Protein 6RG2 (pdb70)

Secondary structure (DSSP, 8-state):
---PPPBS-EEEE-TTS-EEEEEEETTS-EEEEEBSSSSTT--B---EE----BSS--EEEE-TTS-EEEEEEBTTSSEEEEEBSSTTS-B---EEEE--B-S--EEEE-TTS-EEEEEEBTTS-EEEEEEEETTEEEEPPPEE----BSS--EEEE-TTS-EEEEEEBTTS-EEEEEBSSTT-S-BPPPEEEE--BSS--EEEE-TTS-EEEEEEBTTS-EEEEEEEETTEEEEPPPEE-----SS--EEEE-TTS-EEEEEE-TTS-EEEEEB-SSTTSPB---EEEE--BSSB-EEEE-TTS-EEEEEEBTTS-EEEEE---PPPPEE----EE---S--/--B-B--EEEE-TTS-EEEEEEETTS-EEEEEBSSSSTT--B---EE----BSS--EEEE-TTS-EEEEEEBTTS-EEEEEBSSTTS-B---EE----B-S--EEEE-TTS-EEEEEEBTTS-EEEEEEEETTEEEEPPPEE----BSS--EEEE-TTS-EEEEEEBTTS-EEEEEBSSTT-S-B---EEEE--BSS--EEEE-TTS-EEEEEEBTTS-EEEEEEEETTEEEEPPPEE----BSB--EEEE-TTS-EEEEEEBTTS-EEEEEB-SSTTSPB---EEEE--BSSB-EEEE-TTS-EEEEEEBTTS-EEEEE--SSSPPPPEE----EE---S--

Organism: Photorhabdus laumondii subsp. laumondii (strain DSM 15139 / CIP 105565 / TT01) (NCBI:txid243265)

Solvent-accessible surface area: 22889 Å² total; per-residue (Å²): 45,5,54,10,30,6,0,10,33,16,64,8,25,10,11,56,0,5,0,0,0,2,5,97,59,61,6,0,74,22,2,61,1,58,35,19,38,18,52,18,75,46,55,29,39,93,38,13,99,26,115,7,48,0,43,1,21,9,40,50,3,53,11,6,34,0,4,0,0,0,51,3,104,85,40,6,0,71,4,5,59,6,90,49,11,45,49,45,54,20,133,44,85,49,22,29,35,72,3,27,0,12,6,8,10,40,22,3,10,23,1,26,0,1,0,0,0,37,3,92,82,57,7,0,75,3,6,2,3,71,45,15,28,47,37,106,42,32,84,47,75,42,16,97,25,80,3,43,0,7,9,16,14,33,40,3,25,22,3,33,0,4,0,0,0,31,2,97,82,62,6,0,73,5,4,69,0,73,45,38,30,27,77,119,14,23,57,55,61,49,22,27,37,81,4,31,0,23,3,28,17,19,14,15,19,31,7,46,3,12,0,0,0,33,2,78,95,53,5,0,54,12,4,63,4,63,73,41,49,23,46,100,43,20,135,52,35,48,16,99,29,83,3,39,0,8,0,4,23,16,67,9,35,40,7,43,4,4,0,0,0,36,3,95,90,64,4,0,55,11,4,63,16,40,132,20,15,79,12,96,53,20,132,52,35,62,17,92,33,74,4,35,0,0,0,5,13,14,53,7,19,13,10,77,0,2,0,0,0,37,4,97,84,60,6,0,76,4,5,49,38,24,123,145,80,41,24,87,51,81,34,11,153,33,50,4,53,27,18,7,28,14,139,94,62,13,4,52,10,36,7,0,12,33,16,63,7,27,11,10,57,0,4,0,0,0,2,4,96,57,59,4,0,74,21,1,62,1,59,35,18,37,17,52,17,75,43,54,30,40,92,36,11,99,24,112,4,47,0,44,1,23,8,40,48,3,51,9,6,32,0,4,0,0,0,36,3,93,84,68,7,0,70,6,5,61,5,91,50,12,46,45,46,54,21,133,41,102,46,24,28,40,72,4,30,0,10,5,8,10,39,22,3,10,23,0,24,0,0,0,0,0,35,6,98,83,55,8,0,74,5,6,2,4,70,46,15,28,47,36,105,47,26,74,49,71,42,16,101,23,88,2,38,0,5,11,16,15,34,42,2,26,23,2,35,0,4,0,0,0,2,2,101,87,42,6,0,73,6,3,70,0,73,45,34,28,27,79,119,17,22,58,51,61,48,22,28,36,84,4,18,0,27,4,28,19,17,12,16,22,28,9,46,3,11,0,0,0,22,2,84,94,57,4,0,52,11,4,63,4,63,71,38,48,22,45,100,40,19,136,57,35,50,16,99,28,81,4,37,0,9,0,3,19,16,68,10,35,41,9,44,5,5,0,0,0,36,4,97,96,55,5,0,56,13,4,63,14,43,134,21,16,80,13,96,55,22,132,54,37,64,16,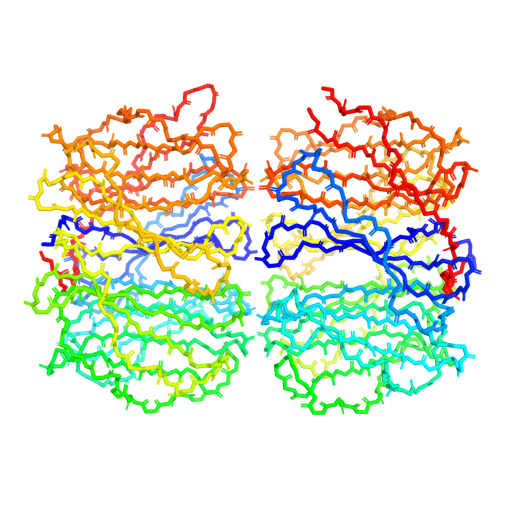94,30,70,3,39,0,0,0,4,14,15,51,6,18,14,11,84,0,2,0,0,0,34,2,97,84,58,7,0,75,6,5,51,39,65,140,45,24,89,50,81,30,15,147,31,50,4,54,28,15,6,24,17,150

InterPro domains:
  IPR058502 PLL-like beta propeller [PF26607] (1-367)

B-factor: mean 14.69, std 8.28, range [7.18, 81.51]

Structure (mmCIF, N/CA/C/O backbone):
data_6RG2
#
_entry.id   6RG2
#
_cell.length_a   51.646
_cell.length_b   56.708
_cell.length_c   108.477
_cell.angle_alpha   90.00
_cell.angle_beta   95.33
_cell.angle_gamma   90.00
#
_symmetry.space_group_name_H-M   'P 1 21 1'
#
loop_
_entity.id
_entity.type
_entity.pdbx_description
1 polymer 'lectin PLL2 from Photorhabdus laumondii'
2 non-polymer 3-O-methyl-alpha-D-glucopyranose
3 non-polymer 3-O-methyl-beta-D-glucopyranose
4 non-polymer 'ACETATE ION'
5 non-polymer 'SODIUM ION'
6 water water
#
loop_
_atom_site.group_PDB
_atom_site.id
_atom_site.type_symbol
_atom_site.label_atom_id
_atom_site.label_alt_id
_atom_site.label_comp_id
_atom_site.label_asym_id
_atom_site.label_entity_id
_atom_site.label_seq_id
_atom_site.pdbx_PDB_ins_code
_atom_site.Cartn_x
_atom_site.Cartn_y
_atom_site.Cartn_z
_atom_site.occupancy
_atom_site.B_iso_or_equiv
_atom_site.auth_seq_id
_atom_site.auth_comp_id
_atom_site.auth_asym_id
_atom_site.auth_atom_id
_atom_site.pdbx_PDB_model_num
ATOM 1 N N A ILE A 1 29 ? 0.355 -4.820 55.274 0.50 14.84 29 ILE B N 1
ATOM 2 C CA A ILE A 1 29 ? 0.373 -4.223 53.912 0.50 13.20 29 ILE B CA 1
ATOM 3 C C A ILE A 1 29 ? -0.451 -2.932 53.985 0.50 13.90 29 ILE B C 1
ATOM 4 O O A ILE A 1 29 ? -1.672 -2.995 54.214 0.50 11.66 29 ILE B O 1
ATOM 9 N N . ALA A 1 30 ? 0.228 -1.790 53.895 1.00 15.90 30 ALA B N 1
ATOM 10 C CA . ALA A 1 30 ? -0.354 -0.428 54.007 1.00 14.62 30 ALA B CA 1
ATOM 11 C C . ALA A 1 30 ? -1.511 -0.260 53.008 1.00 13.96 30 ALA B C 1
ATOM 12 O O . ALA A 1 30 ? -1.425 -0.904 51.941 1.00 15.11 30 ALA B O 1
ATOM 14 N N . LEU A 1 31 ? -2.502 0.610 53.287 1.00 13.02 31 LEU B N 1
ATOM 15 C CA A LEU A 1 31 ? -3.670 0.782 52.389 0.50 11.03 31 LEU B CA 1
ATOM 16 C CA B LEU A 1 31 ? -3.681 0.829 52.381 0.50 11.68 31 LEU B CA 1
ATOM 17 C C . LEU A 1 31 ? -3.209 0.888 50.931 1.00 9.52 31 LEU B C 1
ATOM 18 O O . LEU A 1 31 ? -2.277 1.668 50.631 1.00 9.50 31 LEU B O 1
ATOM 27 N N . SER A 1 32 ? -3.877 0.145 50.069 1.00 9.46 32 SER B N 1
ATOM 28 C CA A SER A 1 32 ? -3.472 0.011 48.647 0.70 9.66 32 SER B CA 1
ATOM 29 C CA B SER A 1 32 ? -3.550 -0.029 48.632 0.30 10.00 32 SER B CA 1
ATOM 30 C C . SER A 1 32 ? -3.936 1.200 47.798 1.00 8.78 32 SER B C 1
ATOM 31 O O . SER A 1 32 ? -4.925 1.885 48.121 1.00 9.21 32 SER B O 1
ATOM 36 N N . GLU A 1 33 ? -3.252 1.381 46.676 1.00 9.05 33 GLU B N 1
ATOM 37 C CA . GLU A 1 33 ? -3.791 2.202 45.573 1.00 8.96 33 GLU B CA 1
ATOM 38 C C . GLU A 1 33 ? -5.113 1.584 45.123 1.00 10.18 33 GLU B C 1
ATOM 39 O O . GLU A 1 33 ? -5.220 0.336 45.137 1.00 13.21 33 GLU B O 1
ATOM 45 N N . ILE A 1 34 ? -6.052 2.417 44.692 1.00 11.00 34 ILE B N 1
ATOM 46 C CA A ILE A 1 34 ? -7.414 1.888 44.352 0.50 12.15 34 ILE B CA 1
ATOM 47 C CA B ILE A 1 34 ? -7.469 2.047 44.392 0.50 11.39 34 ILE B CA 1
ATOM 48 C C . ILE A 1 34 ? -7.709 2.044 42.874 1.00 12.19 34 ILE B C 1
ATOM 49 O O . ILE A 1 34 ? -8.748 1.578 42.444 1.00 12.45 34 ILE B O 1
ATOM 58 N N . VAL A 1 35 ? -6.797 2.622 42.107 1.00 10.41 35 VAL B N 1
ATOM 59 C CA . VAL A 1 35 ? -6.920 2.628 40.621 1.00 9.70 35 VAL B CA 1
ATOM 60 C C . VAL A 1 35 ? -5.591 2.252 40.012 1.00 8.92 35 VAL B C 1
ATOM 61 O O . VAL A 1 35 ? -4.567 2.414 40.656 1.00 9.40 35 VAL B O 1
ATOM 65 N N A SER A 1 36 ? -5.681 1.785 38.770 0.50 7.34 36 SER B N 1
ATOM 66 N N B SER A 1 36 ? -5.628 1.737 38.795 0.50 8.41 36 SER B N 1
ATOM 67 C CA A SER A 1 36 ? -4.567 1.629 37.816 0.50 7.18 36 SER B CA 1
ATOM 68 C CA B SER A 1 36 ? -4.428 1.667 37.941 0.50 8.41 36 SER B CA 1
ATOM 69 C C A SER A 1 36 ? -4.683 2.794 36.840 0.50 8.03 36 SER B C 1
ATOM 70 C C B SER A 1 36 ? -4.630 2.705 36.845 0.50 8.95 36 SER B C 1
ATOM 71 O O A SER A 1 36 ? -5.792 3.119 36.422 0.50 8.71 36 SER B O 1
ATOM 72 O O B SER A 1 36 ? -5.741 2.817 36.327 0.50 10.00 36 SER B O 1
ATOM 77 N N . VAL A 1 37 ? -3.561 3.413 36.488 1.00 8.45 37 VAL B N 1
ATOM 78 C CA A VAL A 1 37 ? -3.573 4.651 35.662 0.50 8.69 37 VAL B CA 1
ATOM 79 C CA B VAL A 1 37 ? -3.691 4.566 35.564 0.50 8.61 37 VAL B CA 1
ATOM 80 C C . VAL A 1 37 ? -2.635 4.458 34.474 1.00 9.06 37 VAL B C 1
ATOM 81 O O . VAL A 1 37 ? -1.593 3.811 34.645 1.00 11.43 37 VAL B O 1
ATOM 88 N N A VAL A 1 38 ? -2.993 5.001 33.322 0.50 8.16 38 VAL B N 1
ATOM 89 N N B VAL A 1 38 ? -2.908 5.164 33.381 0.50 9.09 38 VAL B N 1
ATOM 90 C CA A VAL A 1 38 ? -2.124 4.921 32.125 0.50 7.78 38 VAL B CA 1
ATOM 91 C CA B VAL A 1 38 ? -1.962 5.341 32.253 0.50 9.17 38 VAL B CA 1
ATOM 92 C C A VAL A 1 38 ? -2.218 6.263 31.399 0.50 8.86 38 VAL B C 1
ATOM 93 C C B VAL A 1 38 ? -2.336 6.620 31.494 0.50 9.58 38 VAL B C 1
ATOM 94 O O A VAL A 1 38 ? -3.212 6.987 31.571 0.50 9.09 38 VAL B O 1
ATOM 95 O O B VAL A 1 38 ? -3.532 6.913 31.322 0.50 9.95 38 VAL B O 1
ATOM 102 N N A ASN A 1 39 ? -1.163 6.632 30.683 0.80 10.57 39 ASN B N 1
ATOM 103 N N B ASN A 1 39 ? -1.317 7.311 30.969 0.20 8.38 39 ASN B N 1
ATOM 104 C CA A ASN A 1 39 ? -1.205 7.670 29.635 0.80 10.82 39 ASN B CA 1
ATOM 105 C CA B ASN A 1 39 ? -1.453 8.368 29.931 0.20 8.39 39 ASN B CA 1
ATOM 106 C C A ASN A 1 39 ? -1.577 6.967 28.342 0.80 10.88 39 ASN B C 1
ATOM 107 C C B ASN A 1 39 ? -1.459 7.690 28.547 0.20 8.87 39 ASN B C 1
ATOM 108 O O A ASN A 1 39 ? -0.788 6.139 27.889 0.80 13.27 39 ASN B O 1
ATOM 109 O O B ASN A 1 39 ? -0.403 7.137 28.189 0.20 8.14 39 ASN B O 1
ATOM 118 N N A THR A 1 40 ? -2.747 7.264 27.774 0.50 9.92 40 THR B N 1
ATOM 119 N N B THR A 1 40 ? -2.583 7.700 27.802 0.50 9.56 40 THR B N 1
ATOM 120 C CA A THR A 1 40 ? -3.124 6.780 26.423 0.50 9.86 40 THR B CA 1
ATOM 121 C CA B THR A 1 40 ? -2.810 6.841 26.596 0.50 9.75 40 THR B CA 1
ATOM 122 C C A THR A 1 40 ? -2.115 7.298 25.396 0.50 10.43 40 THR B C 1
ATOM 123 C C B THR A 1 40 ? -2.097 7.401 25.358 0.50 10.37 40 THR B C 1
ATOM 124 O O A THR A 1 40 ? -1.319 8.213 25.669 0.50 10.82 40 THR B O 1
ATOM 125 O O B THR A 1 40 ? -1.491 8.490 25.446 0.50 10.08 40 THR B O 1
ATOM 132 N N . SER A 1 41 ? -2.185 6.689 24.231 1.00 10.97 41 SER B N 1
ATOM 133 C CA . SER A 1 41 ? -1.396 7.054 23.031 1.00 11.21 41 SER B CA 1
ATOM 134 C C . SER A 1 41 ? -1.807 8.429 22.491 1.00 10.96 41 SER B C 1
ATOM 135 O O . SER A 1 41 ? -1.040 8.985 21.663 1.00 13.32 41 SER B O 1
ATOM 138 N N . ASP A 1 42 ? -2.973 8.962 22.869 1.00 10.54 42 ASP B N 1
ATOM 139 C CA . ASP A 1 42 ? -3.379 10.327 22.448 1.00 10.49 42 ASP B CA 1
ATOM 140 C C . ASP A 1 42 ? -3.270 11.322 23.610 1.00 10.78 42 ASP B C 1
ATOM 141 O O . ASP A 1 42 ? -3.830 12.421 23.501 1.00 11.15 42 ASP B O 1
ATOM 146 N N . GLY A 1 43 ? -2.464 11.021 24.627 1.00 10.11 43 GLY B N 1
ATOM 147 C CA . GLY A 1 43 ? -2.096 12.021 25.645 1.00 10.10 43 GLY B CA 1
ATOM 148 C C . GLY A 1 43 ? -3.173 12.241 26.694 1.00 10.72 43 GLY B C 1
ATOM 149 O O . GLY A 1 43 ? -3.139 13.280 27.348 1.00 13.49 43 GLY B O 1
ATOM 150 N N . ARG A 1 44 ? -4.112 11.318 26.840 1.00 9.79 44 ARG B N 1
ATOM 151 C CA . ARG A 1 44 ? -5.197 11.452 27.848 1.00 9.65 44 ARG B CA 1
ATOM 152 C C . ARG A 1 44 ? -4.942 10.445 28.965 1.00 10.06 44 ARG B C 1
ATOM 153 O O . ARG A 1 44 ? -4.655 9.296 28.696 1.00 13.06 44 ARG B O 1
ATOM 161 N N . ILE A 1 45 ? -5.102 10.877 30.216 1.00 9.35 45 ILE B N 1
ATOM 162 C CA A ILE A 1 45 ? -5.002 9.936 31.359 0.70 8.94 45 ILE B CA 1
ATOM 163 C CA B ILE A 1 45 ? -5.012 9.955 31.384 0.30 9.41 45 ILE B CA 1
ATOM 164 C C . ILE A 1 45 ? -6.291 9.109 31.402 1.00 9.50 45 ILE B C 1
ATOM 165 O O . ILE A 1 45 ? -7.395 9.688 31.270 1.00 8.96 45 ILE B O 1
ATOM 174 N N . GLU A 1 46 ? -6.142 7.813 31.600 1.00 9.57 46 GLU B N 1
ATOM 175 C CA . GLU A 1 46 ? -7.286 6.889 31.794 1.00 8.86 46 GLU B CA 1
ATOM 176 C C . GLU A 1 46 ? -7.037 6.128 33.088 1.00 8.55 46 GLU B C 1
ATOM 177 O O . GLU A 1 46 ? -5.923 5.668 33.364 1.00 9.25 46 GLU B O 1
ATOM 183 N N . VAL A 1 47 ? -8.097 6.023 33.896 1.00 8.63 47 VAL B N 1
ATOM 184 C CA A VAL A 1 47 ? -8.010 5.358 35.226 0.70 8.86 47 VAL B CA 1
ATOM 185 C CA B VAL A 1 47 ? -8.104 5.442 35.266 0.30 8.73 47 VAL B CA 1
ATOM 186 C C . VAL A 1 47 ? -9.005 4.201 35.270 1.00 8.99 47 VAL B C 1
ATOM 187 O O . VAL A 1 47 ? -10.094 4.288 34.666 1.00 8.93 47 VAL B O 1
ATOM 194 N N . PHE A 1 48 ? -8.591 3.132 35.940 1.00 9.11 48 PHE B N 1
ATOM 195 C CA . PHE A 1 48 ? -9.351 1.868 36.041 1.00 8.64 48 PHE B CA 1
ATOM 196 C C . PHE A 1 48 ? -9.493 1.520 37.516 1.00 9.37 48 PHE B C 1
ATOM 197 O O . PHE A 1 48 ? -8.509 1.474 38.238 1.00 10.00 48 PHE B O 1
ATOM 205 N N . GLY A 1 49 ? -10.732 1.269 37.947 1.00 9.13 49 GLY B N 1
ATOM 206 C CA . GLY A 1 49 ? -11.032 0.900 39.333 1.00 9.35 49 GLY B CA 1
ATOM 207 C C . GLY A 1 49 ? -12.125 -0.131 39.382 1.00 9.41 49 GLY B C 1
ATOM 208 O O . GLY A 1 49 ? -12.702 -0.497 38.349 1.00 9.94 49 GLY B O 1
ATOM 209 N N . VAL A 1 50 ? -12.459 -0.545 40.604 1.00 9.36 50 VAL B N 1
ATOM 210 C CA . VAL A 1 50 ? -13.538 -1.540 40.841 1.00 9.17 50 VAL B CA 1
ATOM 211 C C . VAL A 1 50 ? -14.720 -0.833 41.485 1.00 8.56 50 VAL B C 1
ATOM 212 O O . VAL A 1 50 ? -14.556 -0.133 42.503 1.00 8.80 50 VAL 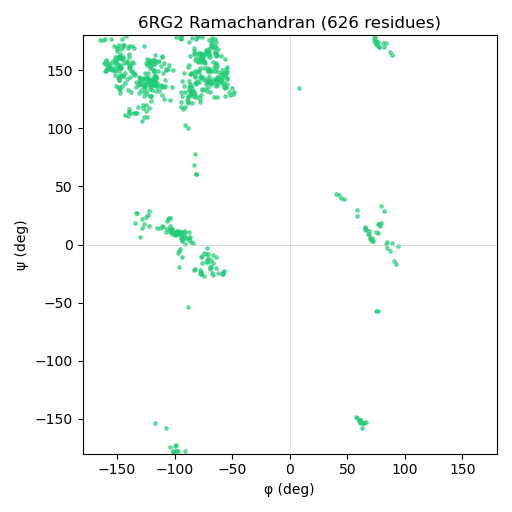B O 1
ATOM 216 N N . GLY A 1 51 ? -15.871 -0.971 40.852 1.00 9.10 51 GLY B N 1
ATOM 217 C CA . GLY A 1 51 ? -17.115 -0.407 41.389 1.00 10.54 51 GLY B CA 1
ATOM 218 C C . GLY A 1 51 ? -17.718 -1.279 42.476 1.00 11.03 51 GLY B C 1
ATOM 219 O O . GLY A 1 51 ? -17.234 -2.367 42.786 1.00 10.74 51 GLY B O 1
ATOM 220 N N . THR A 1 52 ? -18.839 -0.838 43.044 1.00 11.01 52 THR B N 1
ATOM 221 C CA . THR A 1 52 ? -19.486 -1.554 44.168 1.00 11.01 52 THR B CA 1
ATOM 222 C C . THR A 1 52 ? -20.125 -2.841 43.647 1.00 10.41 52 THR B C 1
ATOM 223 O O . THR A 1 52 ? -20.490 -3.679 44.460 1.00 10.37 52 THR B O 1
ATOM 227 N N . ASP A 1 53 ? -20.256 -2.997 42.333 1.00 10.92 53 ASP B N 1
ATOM 228 C CA . ASP A 1 53 ? -20.752 -4.231 41.679 1.00 11.11 53 ASP B CA 1
ATOM 229 C C . ASP A 1 53 ? -19.613 -5.197 41.329 1.00 10.01 53 ASP B C 1
ATOM 230 O O . ASP A 1 53 ? -19.901 -6.227 40.708 1.00 10.52 53 ASP B O 1
ATOM 235 N N . ASN A 1 54 ? -18.393 -4.901 41.771 1.00 10.21 54 ASN B N 1
ATOM 236 C CA A ASN A 1 54 ? -17.198 -5.746 41.489 0.70 10.62 54 ASN B CA 1
ATOM 237 C CA B ASN A 1 54 ? -17.142 -5.669 41.500 0.30 10.81 54 ASN B CA 1
ATOM 238 C C . ASN A 1 54 ? -16.843 -5.738 39.994 1.00 10.41 54 ASN B C 1
ATOM 239 O O . ASN A 1 54 ? -15.951 -6.511 39.603 1.00 10.87 54 ASN B O 1
ATOM 248 N N . ALA A 1 55 ? -17.481 -4.896 39.184 1.00 10.62 55 ALA B N 1
ATOM 249 C CA . ALA A 1 55 ? -17.081 -4.721 37.778 1.00 9.53 55 ALA B CA 1
ATOM 250 C C . ALA A 1 55 ? -15.909 -3.743 37.739 1.00 9.25 55 ALA B C 1
ATOM 251 O O . ALA A 1 55 ? -15.655 -2.946 38.667 1.00 9.75 55 ALA B O 1
ATOM 253 N N . VAL A 1 56 ? -15.152 -3.806 36.643 1.00 9.09 56 VAL B N 1
ATOM 254 C CA . VAL A 1 56 ? -14.102 -2.798 36.363 1.00 9.44 56 VAL B CA 1
ATOM 255 C C . VAL A 1 56 ? -14.758 -1.623 35.658 1.00 9.56 56 VAL B C 1
ATOM 256 O O . VAL A 1 56 ? -15.464 -1.834 34.669 1.00 10.21 56 VAL B O 1
ATOM 260 N N . TRP A 1 57 ? -14.487 -0.418 36.134 1.00 9.94 57 TRP B N 1
ATOM 261 C CA . TRP A 1 57 ? -14.978 0.825 35.503 1.00 9.90 57 TRP B CA 1
ATOM 262 C C . TRP A 1 57 ? -13.777 1.675 35.113 1.00 9.14 57 TRP B C 1
ATOM 263 O O . TRP A 1 57 ? -12.747 1.609 35.788 1.00 9.14 57 TRP B O 1
ATOM 274 N N . HIS A 1 58 ? -13.945 2.5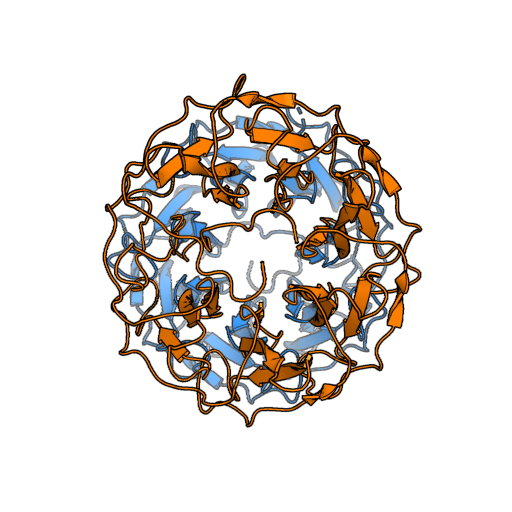07 34.107 1.00 8.72 58 HIS B N 1
ATOM 275 C CA A HIS A 1 58 ? -12.840 3.412 33.716 0.50 9.35 58 HIS B CA 1
ATOM 276 C CA B HIS A 1 58 ? -12.849 3.393 33.632 0.50 9.43 58 HIS B CA 1
ATOM 277 C C . HIS A 1 58 ? -13.359 4.815 33.417 1.00 9.17 58 HIS B C 1
ATOM 278 O O . HIS A 1 58 ? -14.549 4.996 33.133 1.00 9.51 58 HIS B O 1
ATOM 291 N N . ASN A 1 59 ? -12.451 5.765 33.537 1.00 8.72 59 ASN B N 1
ATOM 292 C CA . ASN A 1 59 ? -12.744 7.197 33.339 1.00 8.88 59 ASN B CA 1
ATOM 293 C C . ASN A 1 59 ? -11.535 7.775 32.613 1.00 8.76 59 ASN B C 1
ATOM 294 O O . ASN A 1 59 ? -10.421 7.379 32.955 1.00 9.59 59 ASN B O 1
ATOM 299 N N . ARG A 1 60 ? -11.778 8.691 31.692 1.00 9.41 60 ARG B N 1
ATOM 300 C CA . ARG A 1 60 ? -10.672 9.215 30.870 1.00 10.02 60 ARG B CA 1
ATOM 301 C C . ARG A 1 60 ? -10.797 10.726 30.756 1.00 8.74 60 ARG B C 1
ATOM 302 O O . ARG A 1 60 ? -11.911 11.237 30.642 1.00 9.00 60 ARG B O 1
ATOM 310 N N . GLN A 1 61 ? -9.681 11.430 30.673 1.00 8.87 61 GLN B N 1
ATOM 311 C CA . GLN A 1 61 ? -9.735 12.867 30.355 1.00 8.85 61 GLN B CA 1
ATOM 312 C C . GLN A 1 61 ? -10.362 13.064 28.974 1.00 8.60 61 GLN B C 1
ATOM 313 O O . GLN A 1 61 ? -10.048 12.314 28.038 1.00 8.96 61 GLN B O 1
ATOM 319 N N . THR A 1 62 ? -11.171 14.097 28.824 1.00 8.29 62 THR B N 1
ATOM 320 C CA . THR A 1 62 ? -11.726 14.466 27.494 1.00 8.62 62 THR B CA 1
ATOM 321 C C . THR A 1 62 ? -10.685 15.178 26.631 1.00 9.24 62 THR B C 1
ATOM 322 O O . THR A 1 62 ? -10.796 15.090 25.400 1.00 10.19 62 THR B O 1
ATOM 326 N N . ALA A 1 63 ? -9.714 15.821 27.259 1.00 9.53 63 ALA B N 1
ATOM 327 C CA . ALA A 1 63 ? -8.656 16.574 26.559 1.00 9.83 63 ALA B CA 1
ATOM 328 C C . ALA A 1 63 ? -7.323 16.287 27.223 1.00 9.40 63 ALA B C 1
ATOM 329 O O . ALA A 1 63 ? -7.233 16.042 28.423 1.00 9.34 63 ALA B O 1
ATOM 331 N N . PRO A 1 64 ? -6.238 16.329 26.418 1.00 10.74 64 PRO B N 1
ATOM 332 C CA . PRO A 1 64 ? -4.895 15.993 26.898 1.00 10.84 64 PRO B CA 1
ATOM 333 C C . PRO A 1 64 ? -4.231 17.167 27.624 1.00 10.75 64 PRO B C 1
ATOM 334 O O . PRO A 1 64 ? -3.148 17.608 27.214 1.00 11.24 64 PRO B O 1
ATOM 338 N N . HIS A 1 65 ? -4.857 17.627 28.712 1.00 10.72 65 HIS B N 1
ATOM 339 C CA . HIS A 1 65 ? -4.341 18.791 29.458 1.00 10.19 65 HIS B CA 1
ATOM 340 C C . HIS A 1 65 ? -4.668 18.658 30.936 1.00 9.93 65 HIS B C 1
ATOM 341 O O . HIS A 1 65 ? -5.704 18.048 31.296 1.00 10.33 65 HIS B O 1
ATOM 348 N N . SER A 1 66 ? -3.849 19.289 31.757 1.00 9.82 66 SER B N 1
ATOM 349 C CA . SER A 1 66 ? -4.142 19.437 33.199 1.00 9.70 66 SER B CA 1
ATOM 350 C C . SER A 1 66 ? -5.511 20.104 33.376 1.00 9.57 66 SER B C 1
ATOM 351 O O . SER A 1 66 ? -5.786 21.103 32.696 1.00 10.02 66 SER B O 1
ATOM 354 N N . GLY A 1 67 ? -6.320 19.579 34.286 1.00 9.99 67 GLY B N 1
ATOM 355 C CA . GLY A 1 67 ? -7.613 20.180 34.628 1.00 10.46 67 GLY B CA 1
ATOM 356 C C . GLY A 1 67 ? -8.681 19.906 33.596 1.00 10.01 67 GLY B C 1
ATOM 357 O O . GLY A 1 67 ? -9.771 20.452 33.753 1.00 11.41 67 GLY B O 1
ATOM 358 N N . SER A 1 68 ? -8.440 19.020 32.637 1.00 9.47 68 SER B N 1
ATOM 359 C CA . SER A 1 68 ? -9.488 18.588 31.690 1.00 9.02 68 SER B CA 1
ATOM 360 C C . SER A 1 68 ? -10.705 18.059 32.441 1.00 8.70 68 SER B C 1
ATOM 361 O O . SER A 1 68 ? -10.553 17.430 33.485 1.00 8.95 68 SER B O 1
ATOM 364 N N . SER A 1 69 ? -11.869 18.193 31.826 1.00 8.59 69 SER B N 1
ATOM 365 C CA . SER A 1 69 ? -13.049 17.411 32.222 1.00 9.39 69 SER B CA 1
ATOM 366 C C . SER A 1 69 ? -12.806 15.937 31.892 1.00 9.16 69 SER B C 1
ATOM 367 O O . SER A 1 69 ? -11.828 15.596 31.197 1.00 9.32 69 SER B O 1
ATOM 370 N N . TRP A 1 70 ? -13.705 15.098 32.387 1.00 9.29 70 TRP B N 1
ATOM 371 C CA . TRP A 1 70 ? -13.605 13.631 32.293 1.00 9.23 70 TRP B CA 1
ATOM 372 C C . TRP A 1 70 ? -14.821 13.069 31.566 1.00 8.63 70 TRP B C 1
ATOM 373 O O . TRP A 1 70 ? -15.909 13.674 31.613 1.00 9.46 70 TRP B O 1
ATOM 384 N N . THR A 1 71 ? -14.689 11.879 31.012 1.00 8.59 71 THR B N 1
ATOM 385 C CA . THR A 1 71 ? -15.796 11.202 30.310 1.00 8.84 71 THR B CA 1
ATOM 386 C C . THR A 1 71 ? -16.905 10.832 31.282 1.00 9.53 71 THR B C 1
ATOM 387 O O . THR A 1 71 ? -18.038 10.657 30.829 1.00 10.35 71 THR B O 1
ATOM 391 N N . GLY A 1 72 ? -16.550 10.654 32.544 1.00 9.68 72 GLY B N 1
ATOM 392 C CA . GLY A 1 72 ? -17.390 9.935 33.498 1.00 10.06 72 GLY B CA 1
ATOM 393 C C . GLY A 1 72 ? -17.075 8.456 33.476 1.00 9.65 72 GLY B C 1
ATOM 394 O O . GLY A 1 72 ? -16.399 7.963 32.555 1.00 10.54 72 GLY B O 1
ATOM 395 N N . TRP A 1 73 ? -17.516 7.772 34.517 1.00 10.21 73 TRP B N 1
ATOM 396 C CA . TRP A 1 73 ? -17.200 6.348 34.708 1.00 10.22 73 TRP B CA 1
ATOM 397 C C . TRP A 1 73 ? -18.059 5.515 33.780 1.00 10.16 73 TRP B C 1
ATOM 398 O O . TRP A 1 73 ? -19.297 5.671 33.757 1.00 11.29 73 TRP B O 1
ATOM 409 N N . ILE A 1 74 ? -17.408 4.586 33.110 1.00 9.95 74 ILE B N 1
ATOM 410 C CA . ILE A 1 74 ? -18.036 3.667 32.133 1.00 9.93 74 ILE B CA 1
ATOM 411 C C . ILE A 1 74 ? -17.613 2.245 32.503 1.00 9.59 74 ILE B C 1
ATOM 412 O O . ILE A 1 74 ? -16.427 2.000 32.766 1.00 9.80 74 ILE B O 1
ATOM 417 N N . SER A 1 75 ? -18.561 1.318 32.551 1.00 9.86 75 SER B N 1
ATOM 418 C CA . SER A 1 75 ? -18.278 -0.063 32.999 1.00 10.45 75 SER B CA 1
ATOM 419 C C . SER A 1 75 ? -17.672 -0.903 31.875 1.00 11.04 75 SER B C 1
ATOM 420 O O . SER A 1 75 ? -18.185 -0.861 30.736 1.00 12.59 75 SER B O 1
ATOM 423 N N . LEU A 1 76 ? -16.668 -1.694 32.226 1.00 10.34 76 LEU B N 1
ATOM 424 C CA . LEU A 1 76 ? -16.145 -2.803 31.390 1.00 11.43 76 LEU B CA 1
ATOM 425 C C . LEU A 1 76 ? -16.690 -4.146 31.864 1.00 11.16 76 LEU B C 1
ATOM 426 O O . LEU A 1 76 ? -16.215 -5.177 31.385 1.00 12.73 76 LEU B O 1
ATOM 431 N N . ASN A 1 77 ? -17.658 -4.132 32.771 1.00 10.85 77 ASN B N 1
ATOM 432 C CA . ASN A 1 77 ? -18.273 -5.369 33.309 1.00 11.60 77 ASN B CA 1
ATOM 433 C C . ASN A 1 77 ? -17.190 -6.237 33.943 1.00 10.50 77 ASN B C 1
ATOM 434 O O . ASN A 1 77 ? -16.213 -5.694 34.499 1.00 11.02 77 ASN B O 1
ATOM 439 N N . GLY A 1 78 ? -17.388 -7.547 33.896 1.00 12.29 78 GLY B N 1
ATOM 440 C CA . GLY A 1 78 ? -16.562 -8.491 34.651 1.00 11.76 78 GLY B CA 1
ATOM 441 C C . GLY A 1 78 ? -16.917 -8.496 36.119 1.00 10.92 78 GLY B C 1
ATOM 442 O O . GLY A 1 78 ? -17.763 -7.695 36.594 1.00 11.59 78 GLY B O 1
ATOM 443 N N . LYS A 1 79 ? -16.329 -9.448 36.813 1.00 11.30 79 LYS B N 1
ATOM 444 C CA . LYS A 1 79 ? -16.449 -9.571 38.275 1.00 11.48 79 LYS B CA 1
ATOM 445 C C . LYS A 1 79 ? -15.054 -9.903 38.772 1.00 10.54 79 LYS B C 1
ATOM 446 O O . LYS A 1 79 ? -14.539 -10.983 38.420 1.00 12.11 79 LYS B O 1
ATOM 452 N N . VAL A 1 80 ? -14.443 -8.993 39.517 1.00 10.36 80 VAL B N 1
ATOM 453 C CA . VAL A 1 80 ? -12.997 -9.160 39.819 1.00 9.73 80 VAL B CA 1
ATOM 454 C C . VAL A 1 80 ? -12.778 -9.224 41.326 1.00 9.70 80 VAL B C 1
ATOM 455 O O . VAL A 1 80 ? -13.611 -8.751 42.111 1.00 11.34 80 VAL B O 1
ATOM 459 N N . THR A 1 81 ? -11.664 -9.826 41.705 1.00 10.14 81 THR B N 1
ATOM 460 C CA . THR A 1 81 ? -11.238 -10.027 43.108 1.00 10.28 81 THR B CA 1
ATOM 461 C C . THR A 1 81 ? -9.762 -9.636 43.230 1.00 10.49 81 THR B C 1
ATOM 462 O O . THR A 1 81 ? -9.038 -10.155 44.106 1.00 10.90 81 THR B O 1
ATOM 466 N N . SER A 1 82 ? -9.309 -8.734 42.367 1.00 9.49 82 SER B N 1
ATOM 467 C CA . SER A 1 82 ? -8.011 -8.043 42.546 1.00 9.01 82 SER B CA 1
ATOM 468 C C . SER A 1 82 ? -8.181 -6.594 42.126 1.00 9.18 82 SER B C 1
ATOM 469 O O . SER A 1 82 ? -9.169 -6.252 41.459 1.00 9.51 82 SER B O 1
ATOM 472 N N . LYS A 1 83 ? -7.181 -5.787 42.429 1.00 9.12 83 LYS B N 1
ATOM 473 C CA . LYS A 1 83 ? -7.008 -4.514 41.704 1.00 9.66 83 LYS B CA 1
ATOM 474 C C . LYS A 1 83 ? -6.900 -4.838 40.218 1.00 10.69 83 LYS B C 1
ATOM 475 O O . LYS A 1 83 ? -6.210 -5.794 39.839 1.00 9.58 83 LYS B O 1
ATOM 481 N N . PRO A 1 84 ? -7.587 -4.077 39.348 1.00 10.27 84 PRO B N 1
ATOM 482 C CA . PRO A 1 84 ? -7.403 -4.250 37.908 1.00 10.17 84 PRO B CA 1
ATOM 483 C C . PRO A 1 84 ? -6.138 -3.499 37.505 1.00 11.07 84 PRO B C 1
ATOM 484 O O . PRO A 1 84 ? -5.897 -2.406 37.980 1.00 14.48 84 PRO B O 1
ATOM 488 N N . VAL A 1 85 ? -5.347 -4.091 36.613 1.00 9.94 85 VAL B N 1
ATOM 489 C CA . VAL A 1 85 ? -4.038 -3.507 36.218 1.00 9.57 85 VAL B CA 1
ATOM 490 C C . VAL A 1 85 ? -4.017 -3.315 34.705 1.00 9.32 85 VAL B C 1
ATOM 491 O O . VAL A 1 85 ? -4.106 -4.305 33.993 1.00 9.88 85 VAL B O 1
ATOM 495 N N . VAL A 1 86 ? -4.065 -2.061 34.297 1.00 9.68 86 VAL B N 1
ATOM 496 C CA . VAL A 1 86 ? -3.978 -1.697 32.862 1.00 10.10 86 VAL B CA 1
ATOM 497 C C . VAL A 1 86 ? -2.507 -1.669 32.440 1.00 9.92 86 VAL B C 1
ATOM 498 O O . VAL A 1 86 ? -1.630 -1.284 33.233 1.00 10.55 86 VAL B O 1
ATOM 502 N N . TYR A 1 87 ? -2.267 -1.995 31.180 1.00 9.42 87 TYR B N 1
ATOM 503 C CA . TYR A 1 87 ? -0.944 -1.809 30.565 1.00 9.13 87 TYR B CA 1
ATOM 504 C C . TYR A 1 87 ? -1.185 -1.426 29.111 1.00 9.71 87 TYR B C 1
ATOM 505 O O . TYR A 1 87 ? 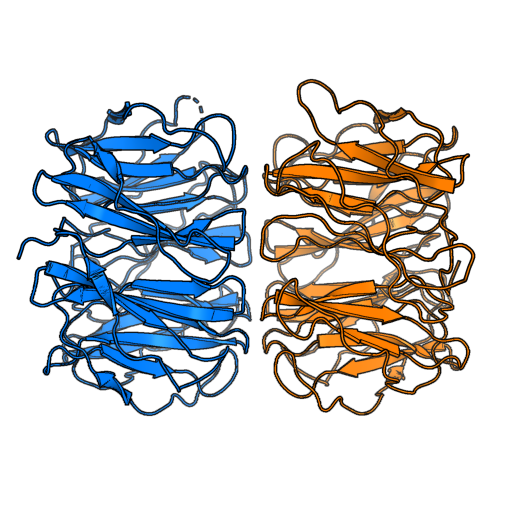-2.127 -1.925 28.502 1.00 11.62 87 TYR B O 1
ATOM 514 N N . ILE A 1 88 ? -0.336 -0.568 28.565 1.00 9.09 88 ILE B N 1
ATOM 515 C CA . ILE A 1 88 ? -0.419 -0.178 27.137 1.00 9.90 88 ILE B CA 1
ATOM 516 C C . ILE A 1 88 ? 0.482 -1.097 26.306 1.00 10.69 88 ILE B C 1
ATOM 517 O O . ILE A 1 88 ? 1.705 -1.168 26.546 1.00 9.98 88 ILE B O 1
ATOM 522 N N . ASN A 1 89 ? -0.133 -1.848 25.412 1.00 11.06 89 ASN B N 1
ATOM 523 C CA . ASN A 1 89 ? 0.635 -2.635 24.418 1.00 10.73 89 ASN B CA 1
ATOM 524 C C . ASN A 1 89 ? 1.504 -1.702 23.567 1.00 11.08 89 ASN B C 1
ATOM 525 O O . ASN A 1 89 ? 1.234 -0.497 23.473 1.00 11.72 89 ASN B O 1
ATOM 530 N N . THR A 1 90 ? 2.508 -2.254 22.885 1.00 9.91 90 THR B N 1
ATOM 531 C CA . THR A 1 90 ? 3.446 -1.406 22.103 1.00 10.50 90 THR B CA 1
ATOM 532 C C . THR A 1 90 ? 2.763 -0.822 20.863 1.00 9.86 90 THR B C 1
ATOM 533 O O . THR A 1 90 ? 3.387 0.044 20.236 1.00 10.92 90 THR B O 1
ATOM 537 N N . ASP A 1 91 ? 1.572 -1.292 20.490 1.00 9.65 91 ASP B N 1
ATOM 538 C CA . ASP A 1 91 ? 0.759 -0.715 19.391 1.00 10.38 91 ASP B CA 1
ATOM 539 C C . ASP A 1 91 ? -0.264 0.279 19.953 1.00 10.03 91 ASP B C 1
ATOM 540 O O . ASP A 1 91 ? -1.158 0.682 19.213 1.00 10.57 91 ASP B O 1
ATOM 545 N N . GLY A 1 92 ? -0.154 0.642 21.232 1.00 10.53 92 GLY B N 1
ATOM 546 C CA . GLY A 1 92 ? -1.056 1.632 21.851 1.00 10.33 92 GLY B CA 1
ATOM 547 C C . GLY A 1 92 ? -2.366 1.046 22.369 1.00 10.51 92 GLY B C 1
ATOM 548 O O . GLY A 1 92 ? -3.152 1.810 22.977 1.00 11.12 92 GLY B O 1
ATOM 549 N N . ARG A 1 93 ? -2.642 -0.242 22.185 1.00 10.88 93 ARG B N 1
ATOM 550 C CA . ARG A 1 93 ? -3.915 -0.818 22.693 1.00 10.05 93 ARG B CA 1
ATOM 551 C C . ARG A 1 93 ? -3.809 -1.049 24.196 1.00 9.86 93 ARG B C 1
ATOM 552 O O . ARG A 1 93 ? -2.945 -1.782 24.673 1.00 10.08 93 ARG B O 1
ATOM 560 N N . LEU A 1 94 ? -4.750 -0.487 24.940 1.00 9.97 94 LEU B N 1
ATOM 561 C CA . LEU A 1 94 ? -4.817 -0.765 26.397 1.00 9.55 94 LEU B CA 1
ATOM 562 C C . LEU A 1 94 ? -5.296 -2.196 26.628 1.00 8.84 94 LEU B C 1
ATOM 563 O O . LEU A 1 94 ? -6.118 -2.718 25.855 1.00 9.42 94 LEU B O 1
ATOM 568 N N . GLU A 1 95 ? -4.842 -2.774 27.728 1.00 8.51 95 GLU B N 1
ATOM 569 C CA . GLU A 1 95 ? -5.220 -4.148 28.113 1.00 8.91 95 GLU B CA 1
ATOM 570 C C . GLU A 1 95 ? -5.259 -4.214 29.638 1.00 9.43 95 GLU B C 1
ATOM 571 O O . GLU A 1 95 ? -4.347 -3.678 30.294 1.00 10.03 95 GLU B O 1
ATOM 577 N N . VAL A 1 96 ? -6.349 -4.754 30.186 1.00 9.14 96 VAL B N 1
ATOM 578 C CA . VAL A 1 96 ? -6.564 -4.801 31.650 1.00 10.01 96 VAL B CA 1
ATOM 579 C C . VAL A 1 96 ? -6.486 -6.255 32.099 1.00 9.54 96 VAL B C 1
ATOM 580 O O . VAL A 1 96 ? -7.088 -7.133 31.459 1.00 9.31 96 VAL B O 1
ATOM 584 N N . PHE A 1 97 ? -5.783 -6.471 33.195 1.00 8.52 97 PHE B N 1
ATOM 585 C CA . PHE A 1 97 ? -5.584 -7.792 33.812 1.00 8.30 97 PHE B CA 1
ATOM 586 C C . PHE A 1 97 ? -6.209 -7.754 35.201 1.00 8.05 97 PHE B C 1
ATOM 587 O O . PHE A 1 97 ? -5.994 -6.774 35.929 1.00 9.40 97 PHE B O 1
ATOM 595 N N . ALA A 1 98 ? -6.883 -8.827 35.582 1.00 8.80 98 ALA B N 1
ATOM 596 C CA . ALA A 1 98 ? -7.516 -8.897 36.913 1.00 9.29 98 ALA B CA 1
ATOM 597 C C . ALA A 1 98 ? -7.753 -10.347 37.282 1.00 9.46 98 ALA B C 1
ATOM 598 O O . ALA A 1 98 ? -8.075 -11.168 36.422 1.00 10.80 98 ALA B O 1
ATOM 600 N N . ARG A 1 99 ? -7.739 -10.605 38.574 1.00 9.46 99 ARG B N 1
ATOM 601 C CA A ARG A 1 99 ? -8.180 -11.892 39.146 0.70 9.29 99 ARG B CA 1
ATOM 602 C CA B ARG A 1 99 ? -8.183 -11.907 39.115 0.30 9.68 99 ARG B CA 1
ATOM 603 C C . ARG A 1 99 ? -9.710 -11.986 39.046 1.00 9.86 99 ARG B C 1
ATOM 604 O O . ARG A 1 99 ? -10.385 -11.013 39.436 1.00 10.14 99 ARG B O 1
ATOM 619 N N . GLY A 1 100 ? -10.230 -13.114 38.580 1.00 9.71 100 GLY B N 1
ATOM 620 C CA . GLY A 1 100 ? -11.683 -13.330 38.500 1.00 10.11 100 GLY B CA 1
ATOM 621 C C . GLY A 1 100 ? -12.211 -14.056 39.718 1.00 10.63 100 GLY B C 1
ATOM 622 O O . GLY A 1 100 ? -11.450 -14.469 40.616 1.00 11.84 100 GLY B O 1
ATOM 623 N N . THR A 1 101 ? -13.517 -14.232 39.751 1.00 12.35 101 THR B N 1
ATOM 624 C CA . THR A 1 101 ? -14.181 -14.904 40.892 1.00 13.96 101 THR B CA 1
ATOM 625 C C . THR A 1 101 ? -13.813 -16.400 40.942 1.00 13.85 101 THR B C 1
ATOM 626 O O . THR A 1 101 ? -14.007 -17.024 41.992 1.00 16.63 101 THR B O 1
ATOM 630 N N . ASP A 1 102 ? -13.331 -16.977 39.844 1.00 12.14 102 ASP B N 1
ATOM 631 C CA . ASP A 1 102 ? -12.843 -18.380 39.775 1.00 11.88 102 ASP B CA 1
ATOM 632 C C . ASP A 1 102 ? -11.339 -18.446 40.091 1.00 10.84 102 ASP B C 1
ATOM 633 O O . ASP A 1 102 ? -10.785 -19.526 39.985 1.00 12.29 102 ASP B O 1
ATOM 638 N N . ASN A 1 103 ? -10.743 -17.316 40.475 1.00 10.96 103 ASN B N 1
ATOM 639 C CA A ASN A 1 103 ? -9.316 -17.240 40.900 0.70 11.12 103 ASN B CA 1
ATOM 640 C CA B ASN A 1 103 ? -9.319 -17.144 40.879 0.30 11.34 103 ASN B CA 1
ATOM 641 C C . ASN A 1 103 ? -8.372 -17.283 39.686 1.00 10.23 103 ASN B C 1
ATOM 642 O O . ASN A 1 103 ? -7.158 -17.257 39.911 1.00 11.85 103 ASN B O 1
ATOM 651 N N . ALA A 1 104 ? -8.906 -17.352 38.477 1.00 9.29 104 ALA B N 1
ATOM 652 C CA . ALA A 1 104 ? -8.058 -17.310 37.272 1.00 9.68 104 ALA B CA 1
ATOM 653 C C . ALA A 1 104 ? -7.627 -15.868 37.004 1.00 9.14 104 ALA B C 1
ATOM 654 O O . ALA A 1 104 ? -8.269 -14.926 37.491 1.00 9.31 104 ALA B O 1
ATOM 656 N N . LEU A 1 105 ? -6.574 -15.716 36.207 1.00 8.86 105 LEU B N 1
ATOM 657 C CA . LEU A 1 105 ? -6.253 -14.409 35.607 1.00 9.10 105 LEU B CA 1
ATOM 658 C C . LEU A 1 105 ? -7.157 -14.210 34.399 1.00 9.23 105 LEU B C 1
ATOM 659 O O . LEU A 1 105 ? -7.179 -15.081 33.512 1.00 10.23 105 LEU B O 1
ATOM 664 N N . TRP A 1 106 ? -7.848 -13.085 34.360 1.00 8.90 106 TRP B N 1
ATOM 665 C CA . TRP A 1 106 ? -8.688 -12.674 33.218 1.00 9.08 106 TRP B CA 1
ATOM 666 C C . TRP A 1 106 ? -8.108 -11.411 32.609 1.00 9.66 106 TRP B C 1
ATOM 667 O O . TRP A 1 106 ? -7.381 -10.676 33.283 1.00 10.27 106 TRP B O 1
ATOM 678 N N . HIS A 1 107 ? -8.429 -11.168 31.352 1.00 9.12 107 HIS B N 1
ATOM 679 C CA . HIS A 1 107 ? -7.988 -9.933 30.684 1.00 8.96 107 HIS B CA 1
ATOM 680 C C . HIS A 1 107 ? -9.007 -9.509 29.646 1.00 8.51 107 HIS B C 1
ATOM 681 O O . HIS A 1 107 ? -9.834 -10.321 29.208 1.00 9.55 107 HIS B O 1
ATOM 688 N N . ILE A 1 108 ? -8.904 -8.243 29.277 1.00 8.74 108 ILE B N 1
ATOM 689 C CA . ILE A 1 108 ? -9.800 -7.580 28.302 1.00 9.20 108 ILE B CA 1
ATOM 690 C C . ILE A 1 108 ? -8.929 -6.542 27.605 1.00 9.17 108 ILE B C 1
ATOM 691 O O . ILE A 1 108 ? -8.068 -5.958 28.264 1.00 9.35 108 ILE B O 1
ATOM 696 N N . TRP A 1 109 ? -9.105 -6.354 26.311 1.00 9.82 109 TRP B N 1
ATOM 697 C CA . TRP A 1 109 ? -8.190 -5.463 25.576 1.00 9.46 109 TRP B CA 1
ATOM 698 C C . TRP A 1 109 ? -8.952 -4.617 24.579 1.00 9.36 109 TRP B C 1
ATOM 699 O O . TRP A 1 109 ? -9.998 -5.030 24.079 1.00 10.08 109 TRP B O 1
ATOM 710 N N . GLN A 1 110 ? -8.387 -3.467 24.267 1.00 9.60 110 GLN B N 1
ATOM 711 C CA . GLN A 1 110 ? -8.874 -2.670 23.125 1.00 10.28 110 GLN B CA 1
ATOM 712 C C . GLN A 1 110 ? -8.552 -3.416 21.832 1.00 10.04 110 GLN B C 1
ATOM 713 O O . GLN A 1 110 ? -7.435 -3.942 21.690 1.00 11.34 110 GLN B O 1
ATOM 719 N N . THR A 1 111 ? -9.490 -3.422 20.897 1.00 12.18 111 THR B N 1
ATOM 720 C CA . THR A 1 111 ? -9.344 -4.105 19.588 1.00 14.34 111 THR B CA 1
ATOM 721 C C . THR A 1 111 ? -8.576 -3.183 18.638 1.00 14.95 111 THR B C 1
ATOM 722 O O . THR A 1 111 ? -7.996 -3.693 17.662 1.00 19.29 111 THR B O 1
ATOM 726 N N . ALA A 1 112 ? -8.580 -1.878 18.919 1.00 15.11 112 ALA B N 1
ATOM 727 C CA . ALA A 1 112 ? -7.755 -0.862 18.229 1.00 17.39 112 ALA B CA 1
ATOM 728 C C . ALA A 1 112 ? -7.364 0.231 19.227 1.00 15.10 112 ALA B C 1
ATOM 729 O O . ALA A 1 112 ? -8.079 0.405 20.204 1.00 15.01 112 ALA B O 1
ATOM 731 N N . THR A 1 113 ? -6.228 0.895 19.025 1.00 15.73 113 THR B N 1
ATOM 732 C CA A THR A 1 113 ? -5.726 1.863 20.052 0.50 16.96 113 THR B CA 1
ATOM 733 C CA B THR A 1 113 ? -5.681 1.947 19.911 0.50 16.17 113 THR B CA 1
ATOM 734 C C . THR A 1 113 ? -6.832 2.873 20.351 1.00 15.18 113 THR B C 1
ATOM 735 O O . THR A 1 113 ? -7.411 3.490 19.444 1.00 15.58 113 THR B O 1
ATOM 742 N N . ASN A 1 114 ? -7.151 2.956 21.642 1.00 15.11 114 ASN B N 1
ATOM 743 C CA . ASN A 1 114 ? -8.160 3.899 22.191 1.00 15.56 114 ASN B CA 1
ATOM 744 C C . ASN A 1 114 ? -9.534 3.689 21.559 1.00 16.99 114 ASN B C 1
ATOM 745 O O . ASN A 1 114 ? -10.315 4.654 21.498 1.00 23.49 114 ASN B O 1
ATOM 750 N N . ALA A 1 115 ? -9.845 2.471 21.141 1.00 14.83 115 ALA B N 1
ATOM 751 C CA . ALA A 1 115 ? -11.154 2.170 20.530 1.00 17.14 115 ALA B CA 1
ATOM 752 C C . ALA A 1 115 ? -11.905 1.164 21.403 1.00 17.55 115 ALA B C 1
ATOM 753 O O . ALA A 1 115 ? -11.658 1.139 22.634 1.00 19.18 115 ALA B O 1
ATOM 755 N N . GLY A 1 116 ? -12.801 0.391 20.797 1.00 16.74 116 GLY B N 1
ATOM 756 C CA . GLY A 1 116 ? -13.665 -0.557 21.510 1.00 15.94 116 GLY B CA 1
ATOM 757 C C . GLY A 1 116 ? -12.858 -1.643 22.191 1.00 14.14 116 GLY B C 1
ATOM 758 O O . GLY A 1 116 ? -11.688 -1.849 21.858 1.00 15.73 116 GLY B O 1
ATOM 759 N N . TRP A 1 117 ? -13.502 -2.323 23.120 1.00 13.47 117 TRP B N 1
ATOM 760 C CA . TRP A 1 117 ? -12.911 -3.396 23.946 1.00 11.78 117 TRP B CA 1
ATOM 761 C C . TRP A 1 117 ? -13.441 -4.763 23.511 1.00 12.42 117 TRP B C 1
ATOM 762 O O . TRP A 1 117 ? -14.608 -4.878 23.064 1.00 14.61 117 TRP B O 1
ATOM 773 N N . SER A 1 118 ? -12.605 -5.775 23.706 1.00 12.15 118 SER B N 1
ATOM 774 C CA . SER A 1 118 ? -12.940 -7.209 23.575 1.00 12.18 118 SER B CA 1
ATOM 775 C C . SER A 1 118 ? -13.912 -7.607 24.691 1.00 12.10 118 SER B C 1
ATOM 776 O O . SER A 1 118 ? -14.224 -6.776 25.558 1.00 12.07 118 SER B O 1
ATOM 779 N N . ASN A 1 119 ? -14.342 -8.864 24.672 1.00 13.18 119 ASN B N 1
ATOM 780 C CA . ASN A 1 119 ? -14.938 -9.521 25.850 1.00 14.00 119 ASN B CA 1
ATOM 781 C C . ASN A 1 119 ? -13.815 -9.892 26.813 1.00 11.93 119 ASN B C 1
ATOM 782 O O . ASN A 1 119 ? -12.663 -9.995 26.409 1.00 12.61 119 ASN B O 1
ATOM 787 N N . TRP A 1 120 ? -14.153 -10.093 28.073 1.00 11.78 120 TRP B N 1
ATOM 788 C CA . TRP A 1 120 ? -13.222 -10.718 29.040 1.00 11.52 120 TRP B CA 1
ATOM 789 C C . TRP A 1 120 ? -12.897 -12.142 28.597 1.00 11.47 120 TRP B C 1
ATOM 790 O O . TRP A 1 120 ? -13.813 -12.887 28.188 1.00 12.91 120 TRP B O 1
ATOM 801 N N . GLN A 1 121 ? -11.635 -12.523 28.725 1.00 10.92 121 GLN B N 1
ATOM 802 C CA A GLN A 1 121 ? -11.142 -13.882 28.385 0.50 11.96 121 GLN B CA 1
ATOM 803 C CA B GLN A 1 121 ? -11.208 -13.908 28.435 0.50 11.68 121 GLN B CA 1
ATOM 804 C C . GLN A 1 121 ? -10.272 -14.381 29.536 1.00 10.15 121 GLN B C 1
ATOM 805 O O . GLN A 1 121 ? -9.546 -13.560 30.108 1.00 10.08 121 GLN B O 1
ATOM 816 N N . SER A 1 122 ? -10.340 -15.667 29.814 1.00 10.29 122 SER B N 1
ATOM 817 C CA . SER A 1 122 ? -9.544 -16.301 30.877 1.00 10.14 122 SER B CA 1
ATOM 818 C C . SER A 1 122 ? -8.177 -16.727 30.345 1.00 10.28 122 SER B C 1
ATOM 819 O O . SER A 1 122 ? -8.100 -17.343 29.270 1.00 12.22 122 SER B O 1
ATOM 822 N N . LEU A 1 123 ? -7.143 -16.440 31.126 1.00 9.90 123 LEU B N 1
ATOM 823 C CA . LEU A 1 123 ? -5.787 -16.992 30.936 1.00 9.78 123 LEU B CA 1
ATOM 824 C C . LEU A 1 123 ? -5.560 -18.104 31.962 1.00 10.00 123 LEU B C 1
ATOM 825 O O . LEU A 1 123 ? -4.423 -18.551 32.106 1.00 10.16 123 LEU B O 1
ATOM 830 N N . GLY A 1 124 ? -6.613 -18.559 32.647 1.00 10.28 124 GLY B N 1
ATOM 831 C CA . GLY A 1 124 ? -6.477 -19.683 33.579 1.00 10.88 124 GLY B CA 1
ATOM 832 C C . GLY A 1 124 ? -5.567 -19.369 34.754 1.00 10.17 124 GLY B C 1
ATOM 833 O O . GLY A 1 124 ? -5.391 -18.191 35.129 1.00 10.35 124 GLY B O 1
ATOM 834 N N . GLY A 1 125 ? -4.974 -20.418 35.303 1.00 10.92 125 GLY B N 1
ATOM 835 C CA . GLY A 1 125 ? -4.188 -20.315 36.531 1.00 11.11 125 GLY B CA 1
ATOM 836 C C . GLY A 1 125 ? -5.096 -20.156 37.742 1.00 10.24 125 GLY B C 1
ATOM 837 O O . GLY A 1 125 ? -6.345 -20.074 37.616 1.00 10.97 125 GLY B O 1
ATOM 838 N N . THR A 1 126 ? -4.464 -20.149 38.903 1.00 10.44 126 THR B N 1
ATOM 839 C CA A THR A 1 126 ? -5.094 -19.872 40.215 0.50 11.45 126 THR B CA 1
ATOM 840 C CA B THR A 1 126 ? -5.091 -19.862 40.205 0.50 10.82 126 THR B CA 1
ATOM 841 C C . THR A 1 126 ? -4.167 -18.902 40.947 1.00 10.83 126 THR B C 1
ATOM 842 O O . THR A 1 126 ? -3.069 -19.333 41.332 1.00 12.73 126 THR B O 1
ATOM 849 N N . ILE A 1 127 ? -4.585 -17.649 41.082 1.00 10.33 127 ILE B N 1
ATOM 850 C CA . ILE A 1 127 ? -3.676 -16.592 41.580 1.00 10.82 127 ILE B CA 1
ATOM 851 C C . ILE A 1 127 ? -4.202 -16.016 42.884 1.00 10.88 127 ILE B C 1
ATOM 852 O O . ILE A 1 127 ? -5.437 -16.090 43.191 1.00 11.67 127 ILE B O 1
ATOM 857 N N . THR A 1 128 ? -3.274 -15.470 43.655 1.00 10.77 128 THR B N 1
ATOM 858 C CA . THR A 1 128 ? -3.551 -15.072 45.058 1.00 10.79 128 THR B CA 1
ATOM 859 C C . THR A 1 128 ? -2.975 -13.680 45.331 1.00 9.89 128 THR B C 1
ATOM 860 O O . THR A 1 128 ? -2.731 -13.348 46.502 1.00 9.67 128 THR B O 1
ATOM 864 N N . SER A 1 129 ? -2.698 -12.910 44.273 1.00 9.42 129 SER B N 1
ATOM 865 C CA . SER A 1 129 ? -2.238 -11.515 44.390 1.00 9.35 129 SER B CA 1
ATOM 866 C C . SER A 1 129 ? -2.831 -10.699 43.257 1.00 9.36 129 SER B C 1
ATOM 867 O O . SER A 1 129 ? -3.437 -11.256 42.336 1.00 9.34 129 SER B O 1
ATOM 870 N N . ASN A 1 130 ? -2.636 -9.406 43.338 1.00 8.93 130 ASN B N 1
ATOM 871 C CA . ASN A 1 130 ? -2.827 -8.548 42.152 1.00 8.71 130 ASN B CA 1
ATOM 872 C C . ASN A 1 130 ? -1.826 -8.975 41.082 1.00 8.51 130 ASN B C 1
ATOM 873 O O . ASN A 1 130 ? -0.704 -9.390 41.402 1.00 9.04 130 ASN B O 1
ATOM 878 N N . PRO A 1 131 ? -2.183 -8.841 39.788 1.00 8.49 131 PRO B N 1
ATOM 879 C CA . PRO A 1 131 ? -1.208 -9.036 38.721 1.00 8.95 131 PRO B CA 1
ATOM 880 C C . PRO A 1 131 ? -0.210 -7.879 38.749 1.00 9.43 131 PRO B C 1
ATOM 881 O O . PRO A 1 131 ? -0.514 -6.776 39.151 1.00 10.24 131 PRO B O 1
ATOM 885 N N . ALA A 1 132 ? 1.009 -8.178 38.299 1.00 9.18 132 ALA B N 1
ATOM 886 C CA . ALA A 1 132 ? 2.054 -7.177 37.985 1.00 9.06 132 ALA B CA 1
ATOM 887 C C . ALA A 1 132 ? 2.423 -7.355 36.518 1.00 8.70 132 ALA B C 1
ATOM 888 O O . ALA A 1 132 ? 2.590 -8.499 36.093 1.00 10.05 132 ALA B O 1
ATOM 890 N N . VAL A 1 133 ? 2.378 -6.263 35.777 1.00 8.31 133 VAL B N 1
ATOM 891 C CA . VAL A 1 133 ? 2.404 -6.342 34.299 1.00 9.09 133 VAL B CA 1
ATOM 892 C C . VAL A 1 133 ? 3.534 -5.469 33.759 1.00 9.35 133 VAL B C 1
ATOM 893 O O . VAL A 1 133 ? 3.691 -4.319 34.154 1.00 10.38 133 VAL B O 1
ATOM 897 N N . TYR A 1 134 ? 4.280 -5.993 32.784 1.00 9.37 134 TYR B N 1
ATOM 898 C CA . TYR A 1 134 ? 5.247 -5.171 32.027 1.00 9.68 134 TYR B CA 1
ATOM 899 C C . TYR A 1 134 ? 5.364 -5.744 30.624 1.00 10.16 134 TYR B C 1
ATOM 900 O O . TYR A 1 134 ? 4.895 -6.840 30.356 1.00 13.75 134 TYR B O 1
ATOM 909 N N . VAL A 1 135 ? 5.995 -4.994 29.737 1.00 9.47 135 VAL B N 1
ATOM 910 C CA . VAL A 1 135 ? 6.258 -5.481 28.361 1.00 9.33 135 VAL B CA 1
ATOM 911 C C . VAL A 1 135 ? 7.760 -5.706 28.181 1.00 9.47 135 VAL B C 1
ATOM 912 O O . VAL A 1 135 ? 8.568 -4.880 28.618 1.00 10.66 135 VAL B O 1
ATOM 916 N N . ASN A 1 136 ? 8.065 -6.831 27.551 1.00 9.51 136 ASN B N 1
ATOM 917 C CA . ASN A 1 136 ? 9.444 -7.173 27.133 1.00 9.49 136 ASN B CA 1
ATOM 918 C C . ASN A 1 136 ? 9.870 -6.256 25.983 1.00 9.63 136 ASN B C 1
ATOM 919 O O . ASN A 1 136 ? 9.039 -5.629 25.316 1.00 10.39 136 ASN B O 1
ATOM 924 N N . THR A 1 137 ? 11.176 -6.260 25.701 1.00 9.35 137 THR B N 1
ATOM 925 C CA . THR A 1 137 ? 11.761 -5.419 24.625 1.00 10.15 137 THR B CA 1
ATOM 926 C C . THR A 1 137 ? 11.220 -5.848 23.254 1.00 9.50 137 THR B C 1
ATOM 927 O O . THR A 1 137 ? 11.363 -5.049 22.302 1.00 9.37 137 THR B O 1
ATOM 931 N N . ASP A 1 138 ? 10.691 -7.066 23.136 1.00 10.00 138 ASP B N 1
ATOM 932 C CA . ASP A 1 138 ? 10.139 -7.630 21.879 1.00 9.62 138 ASP B CA 1
ATOM 933 C C . ASP A 1 138 ? 8.633 -7.390 21.763 1.00 9.23 138 ASP B C 1
ATOM 934 O O . ASP A 1 138 ? 7.998 -7.914 20.844 1.00 9.64 138 ASP B O 1
ATOM 939 N N . GLY A 1 139 ? 8.083 -6.582 22.653 1.00 9.18 139 GLY B N 1
ATOM 940 C CA . GLY A 1 139 ? 6.663 -6.208 22.586 1.00 9.15 139 GLY B CA 1
ATOM 941 C C . GLY A 1 139 ? 5.735 -7.229 23.232 1.00 9.59 139 GLY B C 1
ATOM 942 O O . GLY A 1 139 ? 4.498 -7.020 23.198 1.00 9.74 139 GLY B O 1
ATOM 943 N N . ARG A 1 140 ? 6.262 -8.300 23.818 1.00 9.54 140 ARG B N 1
ATOM 944 C CA A ARG A 1 140 ? 5.437 -9.345 24.488 0.70 10.15 140 ARG B CA 1
ATOM 945 C CA B ARG A 1 140 ? 5.417 -9.327 24.482 0.30 10.16 140 ARG B CA 1
ATOM 946 C C . ARG A 1 140 ? 5.154 -8.936 25.938 1.00 10.20 140 ARG B C 1
ATOM 947 O O . ARG A 1 140 ? 6.095 -8.827 26.729 1.00 9.80 140 ARG B O 1
ATOM 962 N N . ILE A 1 141 ? 3.873 -8.770 26.291 1.00 10.77 141 ILE B N 1
ATOM 963 C CA . ILE A 1 141 ? 3.477 -8.527 27.705 1.00 10.49 141 ILE B CA 1
ATOM 964 C C . ILE A 1 141 ? 3.822 -9.773 28.522 1.00 9.57 141 ILE B C 1
ATOM 965 O O . ILE A 1 141 ? 3.569 -10.900 28.078 1.00 9.94 141 ILE B O 1
ATOM 970 N N . ASP A 1 142 ? 4.336 -9.527 29.721 1.00 8.92 142 ASP B N 1
ATOM 971 C CA . ASP A 1 142 ? 4.621 -10.558 30.748 1.00 9.04 142 ASP B CA 1
ATOM 972 C C . ASP A 1 142 ? 3.801 -10.204 31.983 1.00 9.47 142 ASP B C 1
ATOM 973 O O . ASP A 1 142 ? 3.866 -9.032 32.416 1.00 10.72 142 ASP B O 1
ATOM 978 N N . VAL A 1 143 ? 3.031 -11.164 32.482 1.00 8.44 143 VAL B N 1
ATOM 979 C CA . VAL A 1 143 ? 2.168 -10.957 33.667 1.00 8.21 143 VAL B CA 1
ATOM 980 C C . VAL A 1 143 ? 2.657 -11.867 34.778 1.00 8.50 143 VAL B C 1
ATOM 981 O O . VAL A 1 143 ? 2.810 -13.072 34.565 1.00 9.46 143 VAL B O 1
ATOM 985 N N . PHE A 1 144 ? 2.801 -11.272 35.957 1.00 8.17 144 PHE B N 1
ATOM 986 C CA . PHE A 1 144 ? 3.312 -11.946 37.168 1.00 8.50 144 PHE B CA 1
ATOM 987 C C . PHE A 1 144 ? 2.211 -11.950 38.223 1.00 8.43 144 PHE B C 1
ATOM 988 O O . PHE A 1 144 ? 1.501 -10.952 38.402 1.00 10.04 144 PHE B O 1
ATOM 996 N N . ALA A 1 145 ? 2.082 -13.047 38.949 1.00 8.10 145 ALA B N 1
ATOM 997 C CA . ALA A 1 145 ? 1.121 -13.121 40.067 1.00 8.41 145 ALA B CA 1
ATOM 998 C C . ALA A 1 145 ? 1.588 -14.188 41.037 1.00 9.22 145 ALA B C 1
ATOM 999 O O . ALA A 1 145 ? 2.224 -15.175 40.634 1.00 9.91 145 ALA B O 1
ATOM 1001 N N . ARG A 1 146 ? 1.212 -14.014 42.295 1.00 9.19 146 ARG B N 1
ATOM 1002 C CA . ARG A 1 146 ? 1.413 -15.079 43.288 1.00 9.05 146 ARG B CA 1
ATOM 1003 C C . ARG A 1 146 ? 0.450 -16.223 42.984 1.00 9.66 146 ARG B C 1
ATOM 1004 O O . ARG A 1 146 ? -0.713 -15.960 42.592 1.00 9.12 146 ARG B O 1
ATOM 1012 N N . GLY A 1 147 ? 0.894 -17.446 43.229 1.00 9.66 147 GLY B N 1
ATOM 1013 C CA . GLY A 1 147 ? 0.084 -18.655 43.049 1.00 9.51 147 GLY B CA 1
ATOM 1014 C C . GLY A 1 147 ? -0.513 -19.139 44.358 1.00 9.52 147 GLY B C 1
ATOM 1015 O O . GLY A 1 147 ? -0.310 -18.532 45.433 1.00 9.90 147 GLY B O 1
ATOM 1016 N N . THR A 1 148 ? -1.210 -20.259 44.277 1.00 10.40 148 THR B N 1
ATOM 1017 C CA A THR A 1 148 ? -1.848 -20.915 45.445 0.70 11.56 148 THR B CA 1
ATOM 1018 C CA B THR A 1 148 ? -1.857 -20.840 45.477 0.30 10.98 148 THR B CA 1
ATOM 1019 C C . THR A 1 148 ? -0.775 -21.366 46.438 1.00 10.93 148 THR B C 1
ATOM 1020 O O . THR A 1 148 ? -1.079 -21.450 47.647 1.00 12.49 148 THR B O 1
ATOM 1027 N N . ASP A 1 149 ? 0.415 -21.681 45.936 1.00 10.53 149 ASP B N 1
ATOM 1028 C CA . ASP A 1 149 ? 1.572 -22.149 46.732 1.00 10.72 149 ASP B CA 1
ATOM 1029 C C . ASP A 1 149 ? 2.402 -20.965 47.242 1.00 9.82 149 ASP B C 1
ATOM 1030 O O . ASP A 1 149 ? 3.486 -21.204 47.808 1.00 10.67 149 ASP B O 1
ATOM 1035 N N . ASN A 1 150 ? 1.940 -19.737 47.019 1.00 9.38 150 ASN B N 1
ATOM 1036 C CA . ASN A 1 150 ? 2.634 -18.478 47.424 1.00 9.25 150 ASN B CA 1
ATOM 1037 C C . ASN A 1 150 ? 3.919 -18.249 46.616 1.00 8.79 150 ASN B C 1
ATOM 1038 O O . ASN A 1 150 ? 4.651 -17.304 46.943 1.00 9.59 150 ASN B O 1
ATOM 1043 N N . ALA A 1 151 ? 4.170 -19.032 45.575 1.00 8.99 151 ALA B N 1
ATOM 1044 C CA . ALA A 1 151 ? 5.301 -18.775 44.664 1.00 8.92 151 ALA B CA 1
ATOM 1045 C C . ALA A 1 151 ? 4.919 -17.672 43.684 1.00 8.83 151 ALA B C 1
ATOM 1046 O O . ALA A 1 151 ? 3.727 -17.373 43.491 1.00 9.14 151 ALA B O 1
ATOM 1048 N N . LEU A 1 152 ? 5.929 -17.114 43.027 1.00 9.26 152 LEU B N 1
ATOM 1049 C CA . LEU A 1 152 ? 5.709 -16.173 41.918 1.00 8.78 152 LEU B CA 1
ATOM 1050 C C . LEU A 1 152 ? 5.561 -16.983 40.637 1.00 9.04 152 LEU B C 1
ATOM 1051 O O . LEU A 1 152 ? 6.445 -17.803 40.346 1.00 10.41 152 LEU B O 1
ATOM 1056 N N . TRP A 1 153 ? 4.496 -16.728 39.891 1.00 9.02 153 TRP B N 1
ATOM 1057 C CA . TRP A 1 153 ? 4.239 -17.370 38.584 1.00 9.34 153 TRP B CA 1
ATOM 1058 C C . TRP A 1 153 ? 4.133 -16.292 37.516 1.00 8.72 153 TRP B C 1
ATOM 1059 O O . TRP A 1 153 ? 3.870 -15.131 37.850 1.00 9.35 153 TRP B O 1
ATOM 1070 N N . HIS A 1 154 ? 4.367 -16.651 36.258 1.00 9.36 154 HIS B N 1
ATOM 1071 C CA . HIS A 1 154 ? 4.157 -15.695 35.156 1.00 9.22 154 HIS B CA 1
ATOM 1072 C C . HIS A 1 154 ? 3.640 -16.400 33.911 1.00 8.97 154 HIS B C 1
ATOM 1073 O O . HIS A 1 154 ? 3.784 -17.627 33.757 1.00 9.67 154 HIS B O 1
ATOM 1080 N N . ILE A 1 155 ? 3.074 -15.576 33.051 1.00 8.80 155 ILE B N 1
ATOM 1081 C CA . ILE A 1 155 ? 2.488 -16.004 31.760 1.00 9.18 155 ILE B CA 1
ATOM 1082 C C . ILE A 1 155 ? 2.703 -14.852 30.778 1.00 9.59 155 ILE B C 1
ATOM 1083 O O . ILE A 1 155 ? 2.667 -13.687 31.197 1.00 9.75 155 ILE B O 1
ATOM 1088 N N . SER A 1 156 ? 2.965 -15.135 29.505 1.00 10.12 156 SER B N 1
ATOM 1089 C CA . SER A 1 156 ? 3.322 -14.055 28.560 1.00 10.58 156 SER B CA 1
ATOM 1090 C C . SER A 1 156 ? 2.619 -14.216 27.215 1.00 9.91 156 SER B C 1
ATOM 1091 O O . SER A 1 156 ? 2.285 -15.334 26.806 1.00 10.69 156 SER B O 1
ATOM 1094 N N . GLN A 1 157 ? 2.501 -13.097 26.510 1.00 10.00 157 GLN B N 1
ATOM 1095 C CA . GLN A 1 157 ? 2.209 -13.111 25.060 1.00 10.48 157 GLN B CA 1
ATOM 1096 C C . GLN A 1 157 ? 3.348 -13.845 24.343 1.00 10.48 157 GLN B C 1
ATOM 1097 O O . GLN A 1 157 ? 4.506 -13.674 24.753 1.00 11.33 157 GLN B O 1
ATOM 1103 N N . THR A 1 158 ? 3.052 -14.645 23.323 1.00 11.35 158 THR B N 1
ATOM 1104 C CA . THR A 1 158 ? 4.130 -15.348 22.572 1.00 11.34 158 THR B CA 1
ATOM 1105 C C . THR A 1 158 ? 4.545 -14.580 21.312 1.00 11.23 158 THR B C 1
ATOM 1106 O O . THR A 1 158 ? 5.476 -15.015 20.644 1.00 12.97 158 THR B O 1
ATOM 1110 N N . ALA A 1 159 ? 3.884 -13.474 21.003 1.00 10.74 159 ALA B N 1
ATOM 1111 C CA . ALA A 1 159 ? 4.223 -12.592 19.873 1.00 10.68 159 ALA B CA 1
ATOM 1112 C C . ALA A 1 159 ? 3.925 -11.161 20.312 1.00 9.57 159 ALA B C 1
ATOM 1113 O O . ALA A 1 159 ? 3.149 -10.938 21.262 1.00 9.96 159 ALA B O 1
ATOM 1115 N N . ALA A 1 160 ? 4.504 -10.197 19.627 1.00 9.64 160 ALA B N 1
ATOM 1116 C CA . ALA A 1 160 ? 4.370 -8.786 20.030 1.00 9.70 160 ALA B CA 1
ATOM 1117 C C . ALA A 1 160 ? 2.889 -8.433 20.100 1.00 9.65 160 ALA B C 1
ATOM 1118 O O . ALA A 1 160 ? 2.166 -8.680 19.134 1.00 9.90 160 ALA B O 1
ATOM 1120 N N . HIS A 1 161 ? 2.463 -7.871 21.224 1.00 9.98 161 HIS B N 1
ATOM 1121 C CA . HIS A 1 161 ? 1.078 -7.366 21.431 1.00 10.27 161 HIS B CA 1
ATOM 1122 C C . HIS A 1 161 ? 0.064 -8.370 20.864 1.00 10.57 161 HIS B C 1
ATOM 1123 O O . HIS A 1 161 ? -0.912 -7.951 20.227 1.00 11.60 161 HIS B O 1
ATOM 1130 N N . SER A 1 162 ? 0.255 -9.665 21.093 1.00 10.61 162 SER B N 1
ATOM 1131 C CA . SER A 1 162 ? -0.604 -10.694 20.465 1.00 11.61 162 SER B CA 1
ATOM 1132 C C . SER A 1 162 ? -0.583 -11.992 21.252 1.00 11.73 162 SER B C 1
ATOM 1133 O O . SER A 1 162 ? 0.409 -12.316 21.891 1.00 12.09 162 SER B O 1
ATOM 1136 N N . GLY A 1 163 ? -1.675 -12.737 21.152 1.00 13.03 163 GLY B N 1
ATOM 1137 C CA . GLY A 1 163 ? -1.681 -14.156 21.521 1.00 12.91 163 GLY B CA 1
ATOM 1138 C C . GLY A 1 163 ? -1.066 -14.990 20.406 1.00 13.23 163 GLY B C 1
ATOM 1139 O O . GLY A 1 163 ? -0.644 -14.454 19.385 1.00 14.56 163 GLY B O 1
ATOM 1140 N N . PRO A 1 164 ? -0.975 -16.322 20.583 1.00 13.72 164 PRO B N 1
ATOM 1141 C CA . PRO A 1 164 ? -1.432 -16.985 21.795 1.00 13.90 164 PRO B CA 1
ATOM 1142 C C . PRO A 1 164 ? -0.536 -16.690 23.008 1.00 12.26 164 PRO B C 1
ATOM 1143 O O . PRO A 1 164 ? 0.582 -16.220 22.876 1.00 13.03 164 PRO B O 1
ATOM 1147 N N . TRP A 1 165 ? -1.073 -16.936 24.192 1.00 11.13 165 TRP B N 1
ATOM 1148 C CA . TRP A 1 165 ? -0.300 -16.801 25.441 1.00 11.65 165 TRP B CA 1
ATOM 1149 C C . TRP A 1 165 ? 0.429 -18.112 25.734 1.00 12.09 165 TRP B C 1
ATOM 1150 O O . TRP A 1 165 ? -0.027 -19.187 25.316 1.00 13.33 165 TRP B O 1
ATOM 1161 N N . SER A 1 166 ? 1.524 -17.997 26.468 1.00 11.66 166 SER B N 1
ATOM 1162 C CA . SER A 1 166 ? 2.320 -19.117 26.995 1.00 12.28 166 SER B CA 1
ATOM 1163 C C . SER A 1 166 ? 1.517 -19.881 28.042 1.00 11.56 166 SER B C 1
ATOM 1164 O O . SER A 1 166 ? 0.434 -19.433 28.457 1.00 11.77 166 SER B O 1
ATOM 1167 N N . SER A 1 167 ? 2.073 -20.989 28.496 1.00 12.47 167 SER B N 1
ATOM 1168 C CA A SER A 1 167 ? 1.612 -21.635 29.745 0.70 13.53 167 SER B CA 1
ATOM 1169 C CA B SER A 1 167 ? 1.624 -21.645 29.745 0.30 13.00 167 SER B CA 1
ATOM 1170 C C . SER A 1 167 ? 2.082 -20.806 30.938 1.00 11.94 167 SER B C 1
ATOM 1171 O O . SER A 1 167 ? 3.033 -19.998 30.811 1.00 12.28 167 SER B O 1
ATOM 1176 N N . TRP A 1 168 ? 1.422 -21.004 32.056 1.00 12.00 168 TRP B N 1
ATOM 1177 C CA . TRP A 1 168 ? 1.913 -20.502 33.356 1.00 11.01 168 TRP B CA 1
ATOM 1178 C C . TRP A 1 168 ? 3.200 -21.244 33.708 1.00 11.25 168 TRP B C 1
ATOM 1179 O O . TRP A 1 168 ? 3.239 -22.474 33.571 1.00 13.65 168 TRP B O 1
ATOM 1190 N N A GLN A 1 169 ? 4.205 -20.494 34.169 0.50 10.65 169 GLN B N 1
ATOM 1191 N N B GLN A 1 169 ? 4.221 -20.529 34.167 0.50 11.25 169 GLN B N 1
ATOM 1192 C CA A GLN A 1 169 ? 5.527 -21.016 34.603 0.50 11.48 169 GLN B CA 1
ATOM 1193 C CA B GLN A 1 169 ? 5.464 -21.179 34.647 0.50 11.99 169 GLN B CA 1
ATOM 1194 C C A GLN A 1 169 ? 5.836 -20.471 35.997 0.50 10.34 169 GLN B C 1
ATOM 1195 C C B GLN A 1 169 ? 5.885 -20.502 35.950 0.50 10.96 169 GLN B C 1
ATOM 1196 O O A GLN A 1 169 ? 5.616 -19.265 36.229 0.50 11.34 169 GLN B O 1
ATOM 1197 O O B GLN A 1 169 ? 5.762 -19.270 36.074 0.50 11.09 169 GLN B O 1
ATOM 1208 N N . SER A 1 170 ? 6.362 -21.313 36.883 1.00 10.70 170 SER B N 1
ATOM 1209 C CA . SER A 1 170 ? 6.740 -20.879 38.240 1.00 9.73 170 SER B CA 1
ATOM 1210 C C . SER A 1 170 ? 8.146 -20.282 38.235 1.00 9.64 170 SER B C 1
ATOM 1211 O O . SER A 1 170 ? 9.060 -20.835 37.584 1.00 11.54 170 SER B O 1
ATOM 1214 N N . LEU A 1 171 ? 8.289 -19.160 38.924 1.00 9.61 171 LEU B N 1
ATOM 1215 C CA . LEU A 1 171 ? 9.589 -18.579 39.315 1.00 10.50 171 LEU B CA 1
ATOM 1216 C C . LEU A 1 171 ? 9.890 -18.862 40.788 1.00 9.82 171 LEU B C 1
ATOM 1217 O O . LEU A 1 171 ? 10.824 -18.272 41.331 1.00 10.57 171 LEU B O 1
ATOM 1222 N N . ASN A 1 172 ? 9.126 -19.754 41.419 1.00 10.28 172 ASN B N 1
ATOM 1223 C CA . ASN A 1 172 ? 9.446 -20.239 42.784 1.00 10.18 172 ASN B CA 1
ATOM 1224 C C . ASN A 1 172 ? 9.382 -19.059 43.767 1.00 9.60 172 ASN B C 1
ATOM 1225 O O . ASN A 1 172 ? 8.644 -18.074 43.524 1.00 9.75 172 ASN B O 1
ATOM 1230 N N . GLY A 1 173 ? 10.125 -19.159 44.858 1.00 9.91 173 GLY B N 1
ATOM 1231 C CA . GLY A 1 173 ? 10.009 -18.204 45.967 1.00 9.51 173 GLY B CA 1
ATOM 1232 C C . GLY A 1 173 ? 8.757 -18.433 46.795 1.00 9.16 173 GLY B C 1
ATOM 1233 O O . GLY A 1 173 ? 7.902 -19.254 46.423 1.00 9.98 173 GLY B O 1
ATOM 1234 N N . VAL A 1 174 ? 8.661 -17.694 47.887 1.00 8.69 174 VAL B N 1
ATOM 1235 C CA . VAL A 1 174 ? 7.461 -17.680 48.763 1.00 8.95 174 VAL B CA 1
ATOM 1236 C C . VAL A 1 174 ? 7.277 -16.218 49.140 1.00 9.26 174 VAL B C 1
ATOM 1237 O O . VAL A 1 174 ? 8.158 -15.657 49.811 1.00 9.42 174 VAL B O 1
ATOM 1241 N N . ILE A 1 175 ? 6.181 -15.605 48.694 1.00 9.53 175 ILE B N 1
ATOM 1242 C CA . ILE A 1 175 ? 6.043 -14.138 48.841 1.00 9.44 175 ILE B CA 1
ATOM 1243 C C . ILE A 1 175 ? 4.768 -13.802 49.613 1.00 9.20 175 ILE B C 1
ATOM 1244 O O . ILE A 1 175 ? 3.787 -14.585 49.606 1.00 9.36 175 ILE B O 1
ATOM 1249 N N . THR A 1 176 ? 4.809 -12.624 50.219 1.00 9.32 176 THR B N 1
ATOM 1250 C CA . THR A 1 176 ? 3.774 -12.191 51.188 1.00 10.10 176 THR B CA 1
ATOM 1251 C C . THR A 1 176 ? 3.256 -10.798 50.862 1.00 10.11 176 THR B C 1
ATOM 1252 O O . THR A 1 176 ? 2.462 -10.275 51.664 1.00 10.78 176 THR B O 1
ATOM 1256 N N . SER A 1 177 ? 3.656 -10.213 49.738 1.00 9.50 177 SER B N 1
ATOM 1257 C CA . SER A 1 177 ? 3.087 -8.952 49.224 1.00 8.98 177 SER B CA 1
ATOM 1258 C C . SER A 1 177 ? 2.633 -9.172 47.791 1.00 9.21 177 SER B C 1
ATOM 1259 O O . SER A 1 177 ? 2.997 -10.198 47.177 1.00 8.82 177 SER B O 1
ATOM 1262 N N . ASN A 1 178 ? 1.934 -8.193 47.247 1.00 9.86 178 ASN B N 1
ATOM 1263 C CA . ASN A 1 178 ? 1.781 -8.163 45.775 1.00 9.88 178 ASN B CA 1
ATOM 1264 C C . ASN A 1 178 ? 3.169 -7.976 45.168 1.00 10.10 178 ASN B C 1
ATOM 1265 O O . ASN A 1 178 ? 4.015 -7.267 45.715 1.00 10.58 178 ASN B O 1
ATOM 1270 N N . PRO A 1 179 ? 3.432 -8.610 44.012 1.00 10.36 179 PRO B N 1
ATOM 1271 C CA . PRO A 1 179 ? 4.692 -8.401 43.304 1.00 9.32 179 PRO B CA 1
ATOM 1272 C C . PRO A 1 179 ? 4.657 -7.051 42.584 1.00 8.86 179 PRO B C 1
ATOM 1273 O O . PRO A 1 179 ? 3.599 -6.587 42.204 1.00 9.36 179 PRO B O 1
ATOM 1277 N N . ALA A 1 180 ? 5.858 -6.532 42.290 1.00 8.87 180 ALA B N 1
ATOM 1278 C CA . ALA A 1 180 ? 6.044 -5.318 41.470 1.00 8.94 180 ALA B CA 1
ATOM 1279 C C . ALA A 1 180 ? 7.115 -5.620 40.425 1.00 9.10 180 ALA B C 1
ATOM 1280 O O . ALA A 1 180 ? 8.139 -6.220 40.765 1.00 11.20 180 ALA B O 1
ATOM 1282 N N . VAL A 1 181 ? 6.880 -5.192 39.193 1.00 9.39 181 VAL B N 1
ATOM 1283 C CA . VAL A 1 181 ? 7.813 -5.453 38.072 1.00 9.04 181 VAL B CA 1
ATOM 1284 C C . VAL A 1 181 ? 8.237 -4.127 37.440 1.00 9.41 181 VAL B C 1
ATOM 1285 O O . VAL A 1 181 ? 7.444 -3.190 37.308 1.00 10.17 181 VAL B O 1
ATOM 1289 N N . HIS A 1 182 ? 9.477 -4.094 36.951 1.00 9.26 182 HIS B N 1
ATOM 1290 C CA . HIS A 1 182 ? 9.938 -2.996 36.073 1.00 9.59 182 HIS B CA 1
ATOM 1291 C C . HIS A 1 182 ? 11.020 -3.552 35.156 1.00 10.91 182 HIS B C 1
ATOM 1292 O O . HIS A 1 182 ? 11.588 -4.592 35.464 1.00 15.50 182 HIS B O 1
ATOM 1299 N N . ILE A 1 183 ? 11.298 -2.867 34.062 1.00 10.03 183 ILE B N 1
ATOM 1300 C CA . ILE A 1 183 ? 12.410 -3.276 33.175 1.00 9.02 183 ILE B CA 1
ATOM 1301 C C . ILE A 1 183 ? 13.662 -2.511 33.579 1.00 8.41 183 ILE B C 1
ATOM 1302 O O . ILE A 1 183 ? 13.607 -1.313 33.862 1.00 8.85 183 ILE B O 1
ATOM 1307 N N . ASN A 1 184 ? 14.783 -3.215 33.545 1.00 9.47 184 ASN B N 1
ATOM 1308 C CA . ASN A 1 184 ? 16.120 -2.591 33.650 1.00 9.44 184 ASN B CA 1
ATOM 1309 C C . ASN A 1 184 ? 16.426 -1.787 32.387 1.00 9.01 184 ASN B C 1
ATOM 1310 O O . ASN A 1 184 ? 15.780 -1.984 31.346 1.00 10.16 184 ASN B O 1
ATOM 1315 N N . SER A 1 185 ? 17.396 -0.896 32.519 1.00 8.83 185 SER B N 1
ATOM 1316 C CA . SER A 1 185 ? 17.799 -0.031 31.389 1.00 9.61 185 SER B CA 1
ATOM 1317 C C . SER A 1 185 ? 18.562 -0.819 30.296 1.00 10.66 185 SER B C 1
ATOM 1318 O O . SER A 1 185 ? 18.848 -0.231 29.218 1.00 10.76 185 SER B O 1
ATOM 1321 N N . ASP A 1 186 ? 18.810 -2.108 30.503 1.00 10.91 186 ASP B N 1
ATOM 1322 C CA . ASP A 1 186 ? 19.381 -3.024 29.474 1.00 10.07 186 ASP B CA 1
ATOM 1323 C C . ASP A 1 186 ? 18.310 -3.998 28.963 1.00 9.88 186 ASP B C 1
ATOM 1324 O O . ASP A 1 186 ? 18.641 -4.974 28.284 1.00 9.59 186 ASP B O 1
ATOM 1329 N N . GLY A 1 187 ? 17.032 -3.780 29.296 1.00 10.10 187 GLY B N 1
ATOM 1330 C CA . GLY A 1 187 ? 15.944 -4.581 28.719 1.00 9.68 187 GLY B CA 1
ATOM 1331 C C . GLY A 1 187 ? 15.544 -5.786 29.570 1.00 9.87 187 GLY B C 1
ATOM 1332 O O . GLY A 1 187 ? 14.680 -6.539 29.114 1.00 9.63 187 GLY B O 1
ATOM 1333 N N . ARG A 1 188 ? 16.189 -6.044 30.706 1.00 8.99 188 ARG B N 1
ATOM 1334 C CA . ARG A 1 188 ? 15.860 -7.235 31.549 1.00 8.94 188 ARG B CA 1
ATOM 1335 C C . ARG A 1 188 ? 14.746 -6.901 32.550 1.00 8.34 188 ARG B C 1
ATOM 1336 O O . ARG A 1 188 ? 14.905 -5.963 33.350 1.00 8.49 188 ARG B O 1
ATOM 1344 N N . LEU A 1 189 ? 13.647 -7.643 32.495 1.00 8.49 189 LEU B N 1
ATOM 1345 C CA . LEU A 1 189 ? 12.578 -7.496 33.508 1.00 8.23 189 LEU B CA 1
ATOM 1346 C C . LEU A 1 189 ? 13.127 -7.886 34.876 1.00 8.65 189 LEU B C 1
ATOM 1347 O O . LEU A 1 189 ? 13.975 -8.769 34.993 1.00 9.60 189 LEU B O 1
ATOM 1352 N N . GLU A 1 190 ? 12.526 -7.318 35.921 1.00 8.81 190 GLU B N 1
ATOM 1353 C CA . GLU A 1 190 ? 12.937 -7.616 37.305 1.00 8.40 190 GLU B CA 1
ATOM 1354 C C . GLU A 1 190 ? 11.710 -7.449 38.201 1.00 8.60 190 GLU B C 1
ATOM 1355 O O . GLU A 1 190 ? 10.955 -6.481 38.028 1.00 9.76 190 GLU B O 1
ATOM 1361 N N . VAL A 1 191 ? 11.540 -8.396 39.114 1.00 8.07 191 VAL B N 1
ATOM 1362 C CA . VAL A 1 191 ? 10.363 -8.459 40.009 1.00 8.71 191 VAL B CA 1
ATOM 1363 C C . VAL A 1 191 ? 10.838 -8.353 41.451 1.00 8.60 191 VAL B C 1
ATOM 1364 O O . VAL A 1 191 ? 11.840 -8.954 41.838 1.00 9.16 191 VAL B O 1
ATOM 1368 N N . PHE A 1 192 ? 10.031 -7.637 42.223 1.00 8.81 192 PHE B N 1
ATOM 1369 C CA . PHE A 1 192 ? 10.259 -7.333 43.648 1.00 9.44 192 PHE B CA 1
ATOM 1370 C C . PHE A 1 192 ? 9.034 -7.785 44.440 1.00 9.20 192 PHE B C 1
ATOM 1371 O O . PHE A 1 192 ? 7.907 -7.581 43.996 1.00 9.35 192 PHE B O 1
ATOM 1379 N N . ALA A 1 193 ? 9.245 -8.398 45.594 1.00 8.37 193 ALA B N 1
ATOM 1380 C CA . ALA A 1 193 ? 8.133 -8.817 46.464 1.00 8.93 193 ALA B CA 1
ATOM 1381 C C . ALA A 1 193 ? 8.670 -9.010 47.870 1.00 8.89 193 ALA B C 1
ATOM 1382 O O . ALA A 1 193 ? 9.845 -9.332 48.065 1.00 10.80 193 ALA B O 1
ATOM 1384 N N . ARG A 1 194 ? 7.784 -8.878 48.848 1.00 8.85 194 ARG B N 1
ATOM 1385 C CA A ARG A 1 194 ? 8.128 -9.187 50.249 0.70 9.98 194 ARG B CA 1
ATOM 1386 C CA B ARG A 1 194 ? 8.113 -9.180 50.261 0.30 9.94 194 ARG B CA 1
ATOM 1387 C C . ARG A 1 194 ? 8.200 -10.698 50.442 1.00 10.85 194 ARG B C 1
ATOM 1388 O O . ARG A 1 194 ? 7.382 -11.416 49.852 1.00 10.62 194 ARG B O 1
ATOM 1403 N N . GLY A 1 195 ? 9.149 -11.145 51.242 1.00 11.36 195 GLY B N 1
ATOM 1404 C CA . GLY A 1 195 ? 9.331 -12.572 51.524 1.00 11.35 195 GLY B CA 1
ATOM 1405 C C . GLY A 1 195 ? 8.715 -12.999 52.845 1.00 10.97 195 GLY B C 1
ATOM 1406 O O . GLY A 1 195 ? 8.008 -12.192 53.533 1.00 10.20 195 GLY B O 1
ATOM 1407 N N . THR A 1 196 ? 8.982 -14.247 53.218 1.00 11.50 196 THR B N 1
ATOM 1408 C CA . THR A 1 196 ? 8.397 -14.844 54.448 1.00 10.79 196 THR B CA 1
ATOM 1409 C C . THR A 1 196 ? 8.991 -14.177 55.685 1.00 10.40 196 THR B C 1
ATOM 1410 O O . THR A 1 196 ? 8.362 -14.284 56.748 1.00 11.08 196 THR B O 1
ATOM 1414 N N . ASP A 1 197 ? 10.152 -13.553 55.556 1.00 10.10 197 ASP B N 1
ATOM 1415 C CA . ASP A 1 197 ? 10.881 -12.841 56.632 1.00 10.62 197 ASP B CA 1
ATOM 1416 C C . ASP A 1 197 ? 10.558 -11.343 56.630 1.00 11.01 197 ASP B C 1
ATOM 1417 O O . ASP A 1 197 ? 11.200 -10.594 57.386 1.00 11.36 197 ASP B O 1
ATOM 1422 N N . ASN A 1 198 ? 9.610 -10.920 55.800 1.00 10.71 198 ASN B N 1
ATOM 1423 C CA . ASN A 1 198 ? 9.175 -9.508 55.647 1.00 10.78 198 ASN B CA 1
ATOM 1424 C C . ASN A 1 198 ? 10.296 -8.636 55.074 1.00 9.57 198 ASN B C 1
ATOM 1425 O O . ASN A 1 198 ? 10.124 -7.406 55.062 1.00 10.42 198 ASN B O 1
ATOM 1430 N N . ALA A 1 199 ? 11.357 -9.244 54.542 1.00 9.71 199 ALA B N 1
ATOM 1431 C CA . ALA A 1 199 ? 12.395 -8.520 53.786 1.00 9.54 199 ALA B CA 1
ATOM 1432 C C . ALA A 1 199 ? 11.932 -8.347 52.345 1.00 9.44 199 ALA B C 1
ATOM 1433 O O . ALA A 1 199 ? 11.011 -9.049 51.879 1.00 9.62 199 ALA B O 1
ATOM 1435 N N . LEU A 1 200 ? 12.592 -7.441 51.640 1.00 9.43 200 LEU B N 1
ATOM 1436 C CA . LEU A 1 200 ? 12.391 -7.284 50.182 1.00 9.54 200 LEU B CA 1
ATOM 1437 C C . LEU A 1 200 ? 13.262 -8.302 49.444 1.00 9.46 200 LEU B C 1
ATOM 1438 O O . LEU A 1 200 ? 14.485 -8.346 49.696 1.00 9.75 200 LEU B O 1
ATOM 1443 N N . TRP A 1 201 ? 12.654 -9.069 48.555 1.00 9.31 201 TRP B N 1
ATOM 1444 C CA . TRP A 1 201 ? 13.371 -10.024 47.681 1.00 9.41 201 TRP B CA 1
ATOM 1445 C C . TRP A 1 201 ? 13.169 -9.629 46.222 1.00 9.48 201 TRP B C 1
ATOM 1446 O O . TRP A 1 201 ? 12.221 -8.921 45.875 1.00 10.41 201 TRP B O 1
ATOM 1457 N N . HIS A 1 202 ? 14.080 -10.074 45.357 1.00 9.73 202 HIS B N 1
ATOM 1458 C CA . HIS A 1 202 ? 13.988 -9.784 43.908 1.00 9.28 202 HIS B CA 1
ATOM 1459 C C . HIS A 1 202 ? 14.573 -10.924 43.089 1.00 9.09 202 HIS B C 1
ATOM 1460 O O . HIS A 1 202 ? 15.341 -11.748 43.598 1.00 9.68 202 HIS B O 1
ATOM 1467 N N . ILE A 1 203 ? 14.169 -10.914 41.833 1.00 9.01 203 ILE B N 1
ATOM 1468 C CA . ILE A 1 203 ? 14.524 -11.934 40.829 1.00 9.26 203 ILE B CA 1
ATOM 1469 C C . ILE A 1 203 ? 14.495 -11.224 39.484 1.00 9.14 203 ILE B C 1
ATOM 1470 O O . ILE A 1 203 ? 13.719 -10.287 39.295 1.00 9.57 203 ILE B O 1
ATOM 1475 N N . TRP A 1 204 ? 15.374 -11.619 38.566 1.00 9.27 204 TRP B N 1
ATOM 1476 C CA . TRP A 1 204 ? 15.502 -10.887 37.275 1.00 9.02 204 TRP B CA 1
ATOM 1477 C C . TRP A 1 204 ? 15.689 -11.825 36.089 1.00 8.79 204 TRP B C 1
ATOM 1478 O O . TRP A 1 204 ? 16.215 -12.933 36.233 1.00 9.31 204 TRP B O 1
ATOM 1489 N N . GLN A 1 205 ? 15.245 -11.351 34.939 1.00 9.25 205 GLN B N 1
ATOM 1490 C CA . GLN A 1 205 ? 15.577 -12.000 33.662 1.00 9.88 205 GLN B CA 1
ATOM 1491 C C . GLN A 1 205 ? 17.101 -11.992 33.496 1.00 10.18 205 GLN B C 1
ATOM 1492 O O . GLN A 1 205 ? 17.736 -10.983 33.835 1.00 10.86 205 GLN B O 1
ATOM 1498 N N . THR A 1 206 ? 17.651 -13.081 32.980 1.00 11.06 206 THR B N 1
ATOM 1499 C CA . THR A 1 206 ? 19.102 -13.192 32.678 1.00 12.36 206 THR B CA 1
ATOM 1500 C C . THR A 1 206 ? 19.435 -12.435 31.394 1.00 11.41 206 THR B C 1
ATOM 1501 O O . THR A 1 206 ? 20.601 -12.086 31.203 1.00 12.85 206 THR B O 1
ATOM 1505 N N . ALA A 1 207 ? 18.474 -12.232 30.507 1.00 10.89 207 ALA B N 1
ATOM 1506 C CA . ALA A 1 207 ? 18.677 -11.547 29.211 1.00 11.89 207 ALA B CA 1
ATOM 1507 C C . ALA A 1 207 ? 17.330 -10.991 28.786 1.00 10.47 207 ALA B C 1
ATOM 1508 O O . ALA A 1 207 ? 16.299 -11.523 29.192 1.00 11.89 207 ALA B O 1
ATOM 1510 N N . PRO A 1 208 ? 17.278 -9.920 27.971 1.00 10.50 208 PRO B N 1
ATOM 1511 C CA . PRO A 1 208 ? 15.990 -9.415 27.499 1.00 11.12 208 PRO B CA 1
ATOM 1512 C C . PRO A 1 208 ? 15.169 -10.519 26.827 1.00 10.19 208 PRO B C 1
ATOM 1513 O O . PRO A 1 208 ? 15.720 -11.388 26.169 1.00 11.31 208 PRO B O 1
ATOM 1517 N N . ASP A 1 209 ? 13.856 -10.474 27.051 1.00 9.89 209 ASP B N 1
ATOM 1518 C CA . ASP A 1 209 ? 12.857 -11.330 26.362 1.00 10.77 209 ASP B CA 1
ATOM 1519 C C . ASP A 1 209 ? 12.937 -12.785 26.836 1.00 11.43 209 ASP B C 1
ATOM 1520 O O . ASP A 1 209 ? 12.205 -13.600 26.301 1.00 13.95 209 ASP B O 1
ATOM 1525 N N . SER A 1 210 ? 13.759 -13.100 27.830 1.00 11.98 210 SER B N 1
ATOM 1526 C CA . SER A 1 210 ? 14.057 -14.500 28.218 1.00 12.64 210 SER B CA 1
ATOM 1527 C C . SER A 1 210 ? 13.016 -15.037 29.202 1.00 12.76 210 SER B C 1
ATOM 1528 O O . SER A 1 210 ? 12.519 -14.283 30.055 1.00 13.88 210 SER B O 1
ATOM 1531 N N . ASN A 1 211 ? 12.743 -16.336 29.104 1.00 12.06 211 ASN B N 1
ATOM 1532 C CA . ASN A 1 211 ? 11.969 -17.072 30.125 1.00 12.89 211 ASN B CA 1
ATOM 1533 C C . ASN A 1 211 ? 12.931 -17.662 31.159 1.00 13.22 211 ASN B C 1
ATOM 1534 O O . ASN A 1 211 ? 12.431 -18.282 32.104 1.00 14.62 211 ASN B O 1
ATOM 1539 N N . GLN A 1 212 ? 14.243 -17.433 31.017 1.00 13.54 212 GLN B N 1
ATOM 1540 C CA . GLN A 1 212 ? 15.244 -17.854 32.031 1.00 14.82 212 GLN B CA 1
ATOM 1541 C C . GLN A 1 212 ? 15.516 -16.699 32.993 1.00 12.69 212 GLN B C 1
ATOM 1542 O O . GLN A 1 212 ? 15.944 -15.614 32.576 1.00 14.41 212 GLN B O 1
ATOM 1548 N N . TRP A 1 213 ? 15.207 -16.940 34.258 1.00 11.70 213 TRP B N 1
ATOM 1549 C CA . TRP A 1 213 ? 15.373 -15.959 35.350 1.00 10.89 213 TRP B CA 1
ATOM 1550 C C . TRP A 1 213 ? 16.490 -16.403 36.293 1.00 10.77 213 TRP B C 1
ATOM 1551 O O . TRP A 1 213 ? 16.885 -17.583 36.294 1.00 12.80 213 TRP B O 1
ATOM 1562 N N . SER A 1 214 ? 16.974 -15.443 37.071 1.00 10.32 214 SER B N 1
ATOM 1563 C CA . SER A 1 214 ? 17.965 -15.646 38.146 1.00 10.91 214 SER B CA 1
ATOM 1564 C C . SER A 1 214 ? 17.341 -16.461 39.279 1.00 11.49 214 SER B C 1
ATOM 1565 O O . SER A 1 214 ? 16.107 -16.709 39.264 1.00 12.35 214 SER B O 1
ATOM 1568 N N . GLY A 1 215 ? 18.149 -16.785 40.279 1.00 11.91 215 GLY B N 1
ATOM 1569 C CA . GLY A 1 215 ? 17.631 -17.136 41.605 1.00 12.42 215 GLY B CA 1
ATOM 1570 C C . GLY A 1 215 ? 17.105 -15.912 42.324 1.00 11.57 215 GLY B C 1
ATOM 1571 O O . GLY A 1 215 ? 17.368 -14.772 41.934 1.00 11.86 215 GLY B O 1
ATOM 1572 N N . TRP A 1 216 ? 16.345 -16.143 43.374 1.00 11.29 216 TRP B N 1
ATOM 1573 C CA . TRP A 1 216 ? 15.913 -15.068 44.296 1.00 11.86 216 TRP B CA 1
ATOM 1574 C C . TRP A 1 216 ? 17.081 -14.566 45.138 1.00 11.86 216 TRP B C 1
ATOM 1575 O O . TRP A 1 216 ? 17.905 -15.380 45.609 1.00 14.10 216 TRP B O 1
ATOM 1586 N N . ASP A 1 217 ? 17.093 -13.263 45.370 1.00 10.63 217 ASP B N 1
ATOM 1587 C CA . ASP A 1 217 ? 18.106 -12.572 46.191 1.00 11.24 217 ASP B CA 1
ATOM 1588 C C . ASP A 1 217 ? 17.384 -11.692 47.192 1.00 9.78 217 ASP B C 1
ATOM 1589 O O . ASP A 1 217 ? 16.408 -11.052 46.813 1.00 10.08 217 ASP B O 1
ATOM 1594 N N . SER A 1 218 ? 17.925 -11.612 48.390 1.00 9.60 218 SER B N 1
ATOM 1595 C CA . SER A 1 218 ? 17.365 -10.748 49.438 1.00 9.91 218 SER B CA 1
ATOM 1596 C C . SER A 1 218 ? 18.012 -9.368 49.389 1.00 9.99 218 SER B C 1
ATOM 1597 O O . SER A 1 218 ? 19.237 -9.300 49.403 1.00 11.76 218 SER B O 1
ATOM 1600 N N . LEU A 1 219 ? 17.196 -8.318 49.410 1.00 9.25 219 LEU B N 1
ATOM 1601 C CA . LEU A 1 219 ? 17.629 -6.926 49.644 1.00 10.01 219 LEU B CA 1
ATOM 1602 C C . LEU A 1 219 ? 17.389 -6.528 51.099 1.00 9.21 219 LEU B C 1
ATOM 1603 O O . LEU A 1 219 ? 17.607 -5.358 51.438 1.00 10.71 219 LEU B O 1
ATOM 1608 N N . GLY A 1 220 ? 17.042 -7.483 51.952 1.00 9.98 220 GLY B N 1
ATOM 1609 C CA . GLY A 1 220 ? 16.882 -7.239 53.393 1.00 10.33 220 GLY B CA 1
ATOM 1610 C C . GLY A 1 220 ? 15.803 -6.219 53.706 1.00 9.88 220 GLY B C 1
ATOM 1611 O O . GLY A 1 220 ? 14.832 -6.069 52.939 1.00 10.08 220 GLY B O 1
ATOM 1612 N N . GLY A 1 221 ? 15.990 -5.519 54.819 1.00 11.02 221 GLY B N 1
ATOM 1613 C CA . GLY A 1 221 ? 14.985 -4.588 55.337 1.00 11.73 221 GLY B CA 1
ATOM 1614 C C . GLY A 1 221 ? 13.800 -5.309 55.945 1.00 10.47 221 GLY B C 1
ATOM 1615 O O . GLY A 1 221 ? 13.710 -6.553 55.922 1.00 11.10 221 GLY B O 1
ATOM 1616 N N . VAL A 1 222 ? 12.883 -4.525 56.478 1.00 11.46 222 VAL B N 1
ATOM 1617 C CA . VAL A 1 222 ? 11.568 -5.025 56.953 1.00 12.43 222 VAL B CA 1
ATOM 1618 C C . VAL A 1 222 ? 10.544 -4.077 56.346 1.00 11.16 222 VAL B C 1
ATOM 1619 O O . VAL A 1 222 ? 10.612 -2.868 56.635 1.00 13.11 222 VAL B O 1
ATOM 1623 N N . ILE A 1 223 ? 9.651 -4.592 55.508 1.00 10.29 223 ILE B N 1
ATOM 1624 C CA . ILE A 1 223 ? 8.717 -3.695 54.791 1.00 11.04 223 ILE B CA 1
ATOM 1625 C C . ILE A 1 223 ? 7.275 -4.038 55.155 1.00 9.49 223 ILE B C 1
ATOM 1626 O O . ILE A 1 223 ? 6.914 -5.218 55.385 1.00 10.52 223 ILE B O 1
ATOM 1631 N N . THR A 1 224 ? 6.512 -2.969 55.250 1.00 9.60 224 THR B N 1
ATOM 1632 C CA . THR A 1 224 ? 5.132 -2.994 55.760 1.00 10.68 224 THR B CA 1
ATOM 1633 C C . THR A 1 224 ? 4.180 -2.387 54.740 1.00 10.60 224 THR B C 1
ATOM 1634 O O . THR A 1 224 ? 3.071 -1.987 55.109 1.00 12.25 224 THR B O 1
ATOM 1638 N N . SER A 1 225 ? 4.592 -2.404 53.488 1.00 10.87 225 SER B N 1
ATOM 1639 C CA . SER A 1 225 ? 3.734 -2.112 52.320 1.00 11.09 225 SER B CA 1
ATOM 1640 C C . SER A 1 225 ? 4.199 -2.977 51.165 1.00 10.81 225 SER B C 1
ATOM 1641 O O . SER A 1 225 ? 5.317 -3.507 51.220 1.00 12.00 225 SER B O 1
ATOM 1644 N N . ASP A 1 226 ? 3.391 -3.028 50.120 1.00 10.77 226 ASP B N 1
ATOM 1645 C CA . ASP A 1 226 ? 3.898 -3.459 48.807 1.00 10.97 226 ASP B CA 1
ATOM 1646 C C . ASP A 1 226 ? 5.070 -2.564 48.439 1.00 10.68 226 ASP B C 1
ATOM 1647 O O . ASP A 1 226 ? 5.081 -1.367 48.738 1.00 11.36 226 ASP B O 1
ATOM 1652 N N . PRO A 1 227 ? 6.071 -3.123 47.748 1.00 10.68 227 PRO B N 1
ATOM 1653 C CA . PRO A 1 227 ? 7.109 -2.304 47.152 1.00 10.74 227 PRO B CA 1
ATOM 1654 C C . PRO A 1 227 ? 6.607 -1.672 45.853 1.00 9.84 227 PRO B C 1
ATOM 1655 O O . PRO A 1 227 ? 5.806 -2.277 45.158 1.00 11.13 227 PRO B O 1
ATOM 1659 N N . VAL A 1 228 ? 7.139 -0.495 45.532 1.00 9.78 228 VAL B N 1
ATOM 1660 C CA . VAL A 1 228 ? 6.959 0.133 44.195 1.00 10.04 228 VAL B CA 1
ATOM 1661 C C . VAL A 1 228 ? 8.343 0.404 43.617 1.00 9.40 228 VAL B C 1
ATOM 1662 O O . VAL A 1 228 ? 9.276 0.744 44.368 1.00 10.06 228 VAL B O 1
ATOM 1666 N N . VAL A 1 229 ? 8.454 0.240 42.310 1.00 8.97 229 VAL B N 1
ATOM 1667 C CA . VAL A 1 229 ? 9.773 0.308 41.636 1.00 8.74 229 VAL B CA 1
ATOM 1668 C C . VAL A 1 229 ? 9.673 1.261 40.454 1.00 9.20 229 VAL B C 1
ATOM 1669 O O . VAL A 1 229 ? 8.656 1.266 39.752 1.00 11.31 229 VAL B O 1
ATOM 1673 N N . ILE A 1 230 ? 10.715 2.038 40.245 1.00 8.57 230 ILE B N 1
ATOM 1674 C CA . ILE A 1 230 ? 10.765 2.998 39.124 1.00 8.78 230 ILE B CA 1
ATOM 1675 C C . ILE A 1 230 ? 12.181 2.983 38.574 1.00 8.55 230 ILE B C 1
ATOM 1676 O O . ILE A 1 230 ? 13.117 2.591 39.286 1.00 10.54 230 ILE B O 1
ATOM 1681 N N . GLY A 1 231 ? 12.306 3.407 37.325 1.00 8.52 231 GLY B N 1
ATOM 1682 C CA . GLY A 1 231 ? 13.609 3.644 36.695 1.00 9.13 231 GLY B CA 1
ATOM 1683 C C . GLY A 1 231 ? 14.021 5.091 36.830 1.00 9.58 231 GLY B C 1
ATOM 1684 O O . GLY A 1 231 ? 13.242 5.971 36.478 1.00 10.91 231 GLY B O 1
ATOM 1685 N N . THR A 1 232 ? 15.218 5.360 37.333 1.00 9.32 232 THR B N 1
ATOM 1686 C CA . THR A 1 232 ? 15.699 6.753 37.463 1.00 9.91 232 THR B CA 1
ATOM 1687 C C . THR A 1 232 ? 16.044 7.317 36.077 1.00 9.55 232 THR B C 1
ATOM 1688 O O . THR A 1 232 ? 16.227 6.561 35.082 1.00 10.52 232 THR B O 1
ATOM 1692 N N . ALA A 1 233 ? 16.189 8.632 36.018 1.00 9.46 233 ALA B N 1
ATOM 1693 C CA . ALA A 1 233 ? 16.578 9.324 34.776 1.00 10.34 233 ALA B CA 1
ATOM 1694 C C . ALA A 1 233 ? 17.932 8.809 34.289 1.00 10.57 233 ALA B C 1
ATOM 1695 O O . ALA A 1 233 ? 18.191 8.904 33.079 1.00 12.69 233 ALA B O 1
ATOM 1697 N N . ASP A 1 234 ? 18.767 8.291 35.180 1.00 10.38 234 ASP B N 1
ATOM 1698 C CA . ASP A 1 234 ? 20.118 7.806 34.816 1.00 11.84 234 ASP B CA 1
ATOM 1699 C C . ASP A 1 234 ? 20.174 6.276 34.756 1.00 11.55 234 ASP B C 1
ATOM 1700 O O . ASP A 1 234 ? 21.277 5.733 34.837 1.00 12.11 234 ASP B O 1
ATOM 1705 N N . GLY A 1 235 ? 19.039 5.600 34.563 1.00 10.41 235 GLY B N 1
ATOM 1706 C CA . GLY A 1 235 ? 19.003 4.182 34.162 1.00 10.24 235 GLY B CA 1
ATOM 1707 C C . GLY A 1 235 ? 19.246 3.193 35.290 1.00 9.76 235 GLY B C 1
ATOM 1708 O O . GLY A 1 235 ? 19.690 2.073 35.018 1.00 9.72 235 GLY B O 1
ATOM 1709 N N . ARG A 1 236 ? 18.814 3.518 36.515 1.00 9.66 236 ARG B N 1
ATOM 1710 C CA . ARG A 1 236 ? 18.920 2.607 37.686 1.00 9.04 236 ARG B CA 1
ATOM 1711 C C . ARG A 1 236 ? 17.533 2.316 38.244 1.00 8.64 236 ARG B C 1
ATOM 1712 O O . ARG A 1 236 ? 16.688 3.216 38.266 1.00 9.84 236 ARG B O 1
ATOM 1720 N N . LEU A 1 237 ? 17.321 1.079 38.666 1.00 8.89 237 LEU B N 1
ATOM 1721 C CA . LEU A 1 237 ? 16.077 0.760 39.410 1.00 9.52 237 LEU B CA 1
ATOM 1722 C C . LEU A 1 237 ? 16.193 1.315 40.824 1.00 9.96 237 LEU B C 1
ATOM 1723 O O . LEU A 1 237 ? 17.212 1.179 41.487 1.00 11.17 237 LEU B O 1
ATOM 1728 N N . GLU A 1 238 ? 15.064 1.827 41.310 1.00 9.62 238 GLU B N 1
ATOM 1729 C CA . GLU A 1 238 ? 14.920 2.348 42.684 1.00 10.95 238 GLU B CA 1
ATOM 1730 C C . GLU A 1 238 ? 13.571 1.880 43.241 1.00 10.19 238 GLU B C 1
ATOM 1731 O O . GLU A 1 238 ? 12.540 1.980 42.533 1.00 11.15 238 GLU B O 1
ATOM 1737 N N . VAL A 1 239 ? 13.614 1.334 44.452 1.00 9.76 239 VAL B N 1
ATOM 1738 C CA . VAL A 1 239 ? 12.420 0.740 45.112 1.00 9.41 239 VAL B CA 1
ATOM 1739 C C . VAL A 1 239 ? 12.085 1.561 46.350 1.00 9.61 239 VAL B C 1
ATOM 1740 O O . VAL A 1 239 ? 12.969 1.924 47.117 1.00 10.62 239 VAL B O 1
ATOM 1744 N N . PHE A 1 240 ? 10.790 1.779 46.545 1.00 9.13 240 PHE B N 1
ATOM 1745 C CA . PHE A 1 240 ? 10.210 2.487 47.707 1.00 9.67 240 PHE B CA 1
ATOM 1746 C C . PHE A 1 240 ? 9.260 1.542 48.432 1.00 10.67 240 PHE B C 1
ATOM 1747 O O . PHE A 1 240 ? 8.530 0.776 47.793 1.00 10.50 240 PHE B O 1
ATOM 1755 N N . ALA A 1 241 ? 9.288 1.605 49.756 1.00 9.96 241 ALA B N 1
ATOM 1756 C CA . ALA A 1 241 ? 8.355 0.818 50.577 1.00 10.37 241 ALA B CA 1
ATOM 1757 C C . ALA A 1 241 ? 8.267 1.453 51.946 1.00 10.39 241 ALA B C 1
ATOM 1758 O O . ALA A 1 241 ? 9.200 2.110 52.403 1.00 11.01 241 ALA B O 1
ATOM 1760 N N . ARG A 1 242 ? 7.155 1.232 52.632 1.00 11.13 242 ARG B N 1
ATOM 1761 C CA . ARG A 1 242 ? 7.042 1.609 54.057 1.00 11.72 242 ARG B CA 1
ATOM 1762 C C . ARG A 1 242 ? 7.835 0.621 54.910 1.00 11.25 242 ARG B C 1
ATOM 1763 O O . ARG A 1 242 ? 7.842 -0.571 54.617 1.00 10.92 242 ARG B O 1
ATOM 1771 N N . GLY A 1 243 ? 8.465 1.128 55.963 1.00 10.38 243 GLY B N 1
ATOM 1772 C CA . GLY A 1 243 ? 9.243 0.316 56.913 1.00 11.10 243 GLY B CA 1
ATOM 1773 C C . GLY A 1 243 ? 8.479 0.032 58.198 1.00 12.28 243 GLY B C 1
ATOM 1774 O O . GLY A 1 243 ? 7.316 0.463 58.351 1.00 12.35 243 GLY B O 1
ATOM 1775 N N . SER A 1 244 ? 9.112 -0.667 59.140 1.00 14.78 244 SER B N 1
ATOM 1776 C CA A SER A 1 244 ? 8.535 -1.152 60.425 0.50 16.15 244 SER B CA 1
ATOM 1777 C CA B SER A 1 244 ? 8.403 -1.159 60.350 0.50 16.23 244 SER B CA 1
ATOM 1778 C C . SER A 1 244 ? 8.024 0.006 61.284 1.00 15.99 244 SER B C 1
ATOM 1779 O O . SER A 1 244 ? 7.084 -0.197 62.064 1.00 18.90 244 SER B O 1
ATOM 1784 N N . ASN A 1 245 ? 8.694 1.157 61.204 1.00 15.06 245 ASN B N 1
ATOM 1785 C CA . ASN A 1 245 ? 8.361 2.387 61.978 1.00 15.21 245 ASN B CA 1
ATOM 1786 C C . ASN A 1 245 ? 7.388 3.299 61.207 1.00 12.95 245 ASN B C 1
ATOM 1787 O O . ASN A 1 245 ? 7.198 4.464 61.624 1.00 13.85 245 ASN B O 1
ATOM 1792 N N . ASN A 1 246 ? 6.825 2.799 60.110 1.00 12.05 246 ASN B N 1
ATOM 1793 C CA . ASN A 1 246 ? 5.898 3.509 59.188 1.00 11.94 246 ASN B CA 1
ATOM 1794 C C . ASN A 1 246 ? 6.564 4.685 58.464 1.00 10.80 246 ASN B C 1
ATOM 1795 O O . ASN A 1 246 ? 5.843 5.454 57.827 1.00 10.82 246 ASN B O 1
ATOM 1800 N N . ALA A 1 247 ? 7.891 4.787 58.483 1.00 9.85 247 ALA B N 1
ATOM 1801 C CA . ALA A 1 247 ? 8.614 5.752 57.635 1.00 9.89 247 ALA B CA 1
ATOM 1802 C C . ALA A 1 247 ? 8.663 5.224 56.201 1.00 10.02 247 ALA B C 1
ATOM 1803 O O . ALA A 1 247 ? 8.519 4.007 55.964 1.00 11.63 247 ALA B O 1
ATOM 1805 N N . LEU A 1 248 ? 8.885 6.144 55.270 1.00 9.59 248 LEU B N 1
ATOM 1806 C CA . LEU A 1 248 ? 9.191 5.779 53.866 1.00 9.45 248 LEU B CA 1
ATOM 1807 C C . LEU A 1 248 ? 10.676 5.440 53.734 1.00 8.54 248 LEU B C 1
ATOM 1808 O O . LEU A 1 248 ? 11.509 6.226 54.217 1.00 9.62 248 LEU B O 1
ATOM 1813 N N . TYR A 1 249 ? 10.958 4.292 53.131 1.00 9.56 249 TYR B N 1
ATOM 1814 C CA . TYR A 1 249 ? 12.345 3.877 52.834 1.00 10.42 249 TYR B CA 1
ATOM 1815 C C . TYR A 1 249 ? 12.513 3.695 51.327 1.00 10.21 249 TYR B C 1
ATOM 1816 O O . TYR A 1 249 ? 11.556 3.460 50.591 1.00 10.51 249 TYR B O 1
ATOM 1825 N N . HIS A 1 250 ? 13.763 3.762 50.884 1.00 9.55 250 HIS B N 1
ATOM 1826 C CA . HIS A 1 250 ? 14.112 3.463 49.478 1.00 9.41 250 HIS B CA 1
ATOM 1827 C C . HIS A 1 250 ? 15.486 2.815 49.417 1.00 9.29 250 HIS B C 1
ATOM 1828 O O . HIS A 1 250 ? 16.308 2.933 50.346 1.00 9.79 250 HIS B O 1
ATOM 1835 N N . ILE A 1 251 ? 15.710 2.177 48.286 1.00 9.22 251 ILE B N 1
ATOM 1836 C CA . ILE A 1 251 ? 16.946 1.404 48.024 1.00 9.33 251 ILE B CA 1
ATOM 1837 C C . ILE A 1 251 ? 17.112 1.382 46.504 1.00 10.31 251 ILE B C 1
ATOM 1838 O O . ILE A 1 251 ? 16.119 1.463 45.781 1.00 11.02 251 ILE B O 1
ATOM 1843 N N . TRP A 1 252 ? 18.337 1.321 45.989 1.00 10.29 252 TRP B N 1
ATOM 1844 C CA . TRP A 1 252 ? 18.549 1.497 44.527 1.00 11.12 252 TRP B CA 1
ATOM 1845 C C . TRP A 1 252 ? 19.754 0.710 44.032 1.00 10.19 252 TRP B C 1
ATOM 1846 O O . TRP A 1 252 ? 20.718 0.516 44.774 1.00 10.58 252 TRP B O 1
ATOM 1857 N N . GLN A 1 253 ? 19.685 0.329 42.765 1.00 9.27 253 GLN B N 1
ATOM 1858 C CA . GLN A 1 253 ? 20.903 -0.072 42.041 1.00 9.23 253 GLN B CA 1
ATOM 1859 C C . GLN A 1 253 ? 21.898 1.087 42.093 1.00 8.82 253 GLN B C 1
ATOM 1860 O O . GLN A 1 253 ? 21.487 2.214 41.835 1.00 9.46 253 GLN B O 1
ATOM 1866 N N . THR A 1 254 ? 23.182 0.808 42.307 1.00 9.14 254 THR B N 1
ATOM 1867 C CA . THR A 1 254 ? 24.225 1.872 42.292 1.00 9.67 254 THR B CA 1
ATOM 1868 C C . THR A 1 254 ? 24.932 1.946 40.937 1.00 10.09 254 THR B C 1
ATOM 1869 O O . THR A 1 254 ? 25.685 2.902 40.732 1.00 11.14 254 THR B O 1
ATOM 1873 N N . VAL A 1 255 ? 24.644 1.005 40.041 1.00 10.28 255 VAL B N 1
ATOM 1874 C CA . VAL A 1 255 ? 25.204 0.953 38.666 1.00 11.94 255 VAL B CA 1
ATOM 1875 C C . VAL A 1 255 ? 24.017 0.759 37.745 1.00 10.95 255 VAL B C 1
ATOM 1876 O O . VAL A 1 255 ? 23.104 0.031 38.117 1.00 11.90 255 VAL B O 1
ATOM 1880 N N . PRO A 1 256 ? 23.928 1.404 36.565 1.00 10.74 256 PRO B N 1
ATOM 1881 C CA . PRO A 1 256 ? 22.822 1.121 35.661 1.00 11.17 256 PRO B CA 1
ATOM 1882 C C . PRO A 1 256 ? 22.630 -0.386 35.454 1.00 10.90 256 PRO B C 1
ATOM 1883 O O . PRO A 1 256 ? 23.603 -1.092 35.206 1.00 11.47 256 PRO B O 1
ATOM 1887 N N . HIS A 1 257 ? 21.386 -0.850 35.589 1.00 10.72 257 HIS B N 1
ATOM 1888 C CA . HIS A 1 257 ? 20.990 -2.262 35.393 1.00 11.09 257 HIS B CA 1
ATOM 1889 C C . HIS A 1 257 ? 21.962 -3.220 36.070 1.00 11.12 257 HIS B C 1
ATOM 1890 O O . HIS A 1 257 ? 22.220 -4.308 35.492 1.00 11.76 257 HIS B O 1
ATOM 1897 N N . GLY A 1 258 ? 22.434 -2.885 37.271 1.00 11.06 258 GLY B N 1
ATOM 1898 C CA . GLY A 1 258 ? 23.367 -3.783 37.946 1.00 11.00 258 GLY B CA 1
ATOM 1899 C C . GLY A 1 258 ? 23.532 -3.481 39.412 1.00 11.57 258 GLY B C 1
ATOM 1900 O O . GLY A 1 258 ? 22.957 -2.508 39.937 1.00 12.33 258 GLY B O 1
ATOM 1901 N N . GLY A 1 259 ? 24.308 -4.335 40.058 1.00 11.08 259 GLY B N 1
ATOM 1902 C CA . GLY A 1 259 ? 24.638 -4.188 41.473 1.00 10.43 259 GLY B CA 1
ATOM 1903 C C . GLY A 1 259 ? 25.960 -3.457 41.651 1.00 10.10 259 GLY B C 1
ATOM 1904 O O . GLY A 1 259 ? 26.684 -3.152 40.692 1.00 11.32 259 GLY B O 1
ATOM 1905 N N . PRO A 1 260 ? 26.354 -3.211 42.909 1.00 10.08 260 PRO B N 1
ATOM 1906 C CA . PRO A 1 260 ? 25.563 -3.585 44.074 1.00 10.04 260 PRO B CA 1
ATOM 1907 C C . PRO A 1 260 ? 24.383 -2.636 44.303 1.00 10.63 260 PRO B C 1
ATOM 1908 O O . PRO A 1 260 ? 24.355 -1.493 43.861 1.00 10.60 260 PRO B O 1
ATOM 1912 N N . TRP A 1 261 ? 23.398 -3.122 45.046 1.00 10.12 261 TRP B N 1
ATOM 1913 C CA . TRP A 1 261 ? 22.325 -2.256 45.572 1.00 10.70 261 TRP B CA 1
ATOM 1914 C C . TRP A 1 261 ? 22.896 -1.444 46.729 1.00 10.40 261 TRP B C 1
ATOM 1915 O O . TRP A 1 261 ? 23.807 -1.921 47.424 1.00 10.97 261 TRP B O 1
ATOM 1926 N N . SER A 1 262 ? 22.326 -0.265 46.932 1.00 9.60 262 SER B N 1
ATOM 1927 C CA . SER A 1 262 ? 22.610 0.604 48.089 1.00 9.90 262 SER B CA 1
ATOM 1928 C C . SER A 1 262 ? 22.137 -0.084 49.370 1.00 10.00 262 SER B C 1
ATOM 1929 O O . SER A 1 262 ? 21.389 -1.063 49.314 1.00 10.48 262 SER B O 1
ATOM 1932 N N . ASN A 1 263 ? 22.543 0.447 50.504 1.00 11.33 263 ASN B N 1
ATOM 1933 C CA . ASN A 1 263 ? 21.794 0.186 51.751 1.00 12.41 263 ASN B CA 1
ATOM 1934 C C . ASN A 1 263 ? 20.423 0.848 51.639 1.00 11.91 263 ASN B C 1
ATOM 1935 O O . ASN A 1 263 ? 20.243 1.843 50.927 1.00 10.80 263 ASN B O 1
ATOM 1940 N N . TRP A 1 264 ? 19.483 0.339 52.408 1.00 11.23 264 TRP B N 1
ATOM 1941 C CA . TRP A 1 264 ? 18.204 1.051 52.614 1.00 10.58 264 TRP B CA 1
ATOM 1942 C C . TRP A 1 264 ? 18.477 2.424 53.221 1.00 10.23 264 TRP B C 1
ATOM 1943 O O . TRP A 1 264 ? 19.322 2.515 54.140 1.00 12.57 264 TRP B O 1
ATOM 1954 N N . ALA A 1 265 ? 17.714 3.429 52.809 1.00 9.87 265 ALA B N 1
ATOM 1955 C CA . ALA A 1 265 ? 17.788 4.784 53.384 1.00 10.50 265 ALA B CA 1
ATOM 1956 C C . ALA A 1 265 ? 16.379 5.235 53.739 1.00 9.77 265 ALA B C 1
ATOM 1957 O O . ALA A 1 265 ? 15.458 5.043 52.943 1.00 10.30 265 ALA B O 1
ATOM 1959 N N . SER A 1 266 ? 16.246 5.867 54.890 1.00 9.80 266 SER B N 1
ATOM 1960 C CA . SER A 1 266 ? 14.963 6.429 55.330 1.00 9.66 266 SER B CA 1
ATOM 1961 C C . SER A 1 266 ? 14.745 7.795 54.692 1.00 10.17 266 SER B C 1
ATOM 1962 O O . SER A 1 266 ? 15.665 8.634 54.688 1.00 11.88 266 SER B O 1
ATOM 1965 N N . LEU A 1 267 ? 13.506 8.027 54.265 1.00 10.01 267 LEU B N 1
ATOM 1966 C CA . LEU A 1 267 ? 13.011 9.370 53.899 1.00 10.43 267 LEU B CA 1
ATOM 1967 C C . LEU A 1 267 ? 12.064 9.870 54.994 1.00 10.05 267 LEU B C 1
ATOM 1968 O O . LEU A 1 267 ? 11.370 10.880 54.772 1.00 10.74 267 LEU B O 1
ATOM 1973 N N . ASN A 1 268 ? 12.058 9.207 56.149 1.00 9.97 268 ASN B N 1
ATOM 1974 C CA . ASN A 1 268 ? 11.317 9.680 57.337 1.00 10.36 268 ASN B CA 1
ATOM 1975 C C . ASN A 1 268 ? 9.820 9.749 57.004 1.00 9.90 268 ASN B C 1
ATOM 1976 O O . ASN A 1 268 ? 9.316 8.957 56.185 1.00 10.11 268 ASN B O 1
ATOM 1981 N N . GLY A 1 269 ? 9.112 10.644 57.675 1.00 11.15 269 GLY B N 1
ATOM 1982 C CA . GLY A 1 269 ? 7.649 10.685 57.615 1.00 11.31 269 GLY B CA 1
ATOM 1983 C C . GLY A 1 269 ? 7.028 9.560 58.420 1.00 10.64 269 GLY B C 1
ATOM 1984 O O . GLY A 1 269 ? 7.716 8.639 58.877 1.00 10.57 269 GLY B O 1
ATOM 1985 N N . VAL A 1 270 ? 5.715 9.618 58.547 1.00 10.00 270 VAL B N 1
ATOM 1986 C CA . VAL A 1 270 ? 4.912 8.508 59.106 1.00 10.44 270 VAL B CA 1
ATOM 1987 C C . VAL A 1 270 ? 3.736 8.365 58.145 1.00 9.68 270 VAL B C 1
ATOM 1988 O O . VAL A 1 270 ? 2.939 9.307 58.036 1.00 9.59 270 VAL B O 1
ATOM 1992 N N . ILE A 1 271 ? 3.672 7.245 57.438 1.00 9.23 271 ILE B N 1
ATOM 1993 C CA . ILE A 1 271 ? 2.666 7.098 56.363 1.00 9.19 271 ILE B CA 1
ATOM 1994 C C . ILE A 1 271 ? 1.723 5.950 56.708 1.00 9.21 271 ILE B C 1
ATOM 1995 O O . ILE A 1 271 ? 2.134 4.944 57.312 1.00 10.14 271 ILE B O 1
ATOM 2000 N N . THR A 1 272 ? 0.494 6.115 56.251 1.00 8.50 272 THR B N 1
ATOM 2001 C CA . THR A 1 272 ? -0.615 5.201 56.584 1.00 9.60 272 THR B CA 1
ATOM 2002 C C . THR A 1 272 ? -1.224 4.610 55.317 1.00 9.14 272 THR B C 1
ATOM 2003 O O . THR A 1 272 ? -2.312 4.036 55.366 1.00 10.53 272 THR B O 1
ATOM 2007 N N . SER A 1 273 ? -0.507 4.729 54.206 1.00 8.40 273 SER B N 1
ATOM 2008 C CA . SER A 1 273 ? -0.865 4.016 52.965 1.00 8.63 273 SER B CA 1
ATOM 2009 C C . SER A 1 273 ? 0.417 3.518 52.318 1.00 8.67 273 SER B C 1
ATOM 2010 O O . SER A 1 273 ? 1.530 3.953 52.689 1.00 9.33 273 SER B O 1
ATOM 2013 N N . ALA A 1 274 ? 0.254 2.694 51.299 1.00 9.62 274 ALA B N 1
ATOM 2014 C CA . ALA A 1 274 ? 1.367 2.402 50.390 1.00 9.76 274 ALA B CA 1
ATOM 2015 C C . ALA A 1 274 ? 1.835 3.715 49.776 1.00 9.71 274 ALA B C 1
ATOM 2016 O O . ALA A 1 274 ? 1.052 4.640 49.553 1.00 9.95 274 ALA B O 1
ATOM 2018 N N . PRO A 1 275 ? 3.137 3.820 49.427 1.00 9.40 275 PRO B N 1
ATOM 2019 C CA . PRO A 1 275 ? 3.622 4.970 48.692 1.00 9.21 275 PRO B CA 1
ATOM 2020 C C . PRO A 1 275 ? 3.450 4.757 47.186 1.00 10.43 275 PRO B C 1
ATOM 2021 O O . PRO A 1 275 ? 3.479 3.633 46.717 1.00 11.25 275 PRO B O 1
ATOM 2025 N N . ALA A 1 276 ? 3.183 5.856 46.500 1.00 10.01 276 ALA B N 1
ATOM 2026 C CA . ALA A 1 276 ? 3.157 5.920 45.024 1.00 10.72 276 ALA B CA 1
ATOM 2027 C C . ALA A 1 276 ? 4.303 6.812 44.561 1.00 11.57 276 ALA B C 1
ATOM 2028 O O . ALA A 1 276 ? 4.498 7.914 45.070 1.00 13.43 276 ALA B O 1
ATOM 2030 N N . VAL A 1 277 ? 5.075 6.335 43.572 1.00 11.03 277 VAL B N 1
ATOM 2031 C CA . VAL A 1 277 ? 6.267 7.062 43.054 1.00 10.30 277 VAL B CA 1
ATOM 2032 C C . VAL A 1 277 ? 6.042 7.406 41.592 1.00 8.53 277 VAL B C 1
ATOM 2033 O O . VAL A 1 277 ? 5.416 6.641 40.865 1.00 9.82 277 VAL B O 1
ATOM 2037 N N . VAL A 1 278 ? 6.552 8.558 41.204 1.00 8.46 278 VAL B N 1
ATOM 2038 C CA . VAL A 1 278 ? 6.457 9.018 39.803 1.00 9.02 278 VAL B CA 1
ATOM 2039 C C . VAL A 1 278 ? 7.663 9.912 39.526 1.00 10.55 278 VAL B C 1
ATOM 2040 O O . VAL A 1 278 ? 8.245 10.495 40.435 1.00 11.22 278 VAL B O 1
ATOM 2044 N N . LYS A 1 279 ? 7.995 10.049 38.252 1.00 11.78 279 LYS B N 1
ATOM 2045 C CA A LYS A 1 279 ? 9.052 10.971 37.792 0.70 13.19 279 LYS B CA 1
ATOM 2046 C CA B LYS A 1 279 ? 9.058 10.995 37.822 0.30 11.10 279 LYS B CA 1
ATOM 2047 C C . LYS A 1 279 ? 8.401 12.254 37.271 1.00 13.15 279 LYS B C 1
ATOM 2048 O O . LYS A 1 279 ? 7.499 12.144 36.440 1.00 11.33 279 LYS B O 1
ATOM 2059 N N . ASN A 1 280 ? 8.844 13.404 37.741 1.00 13.44 280 ASN B N 1
ATOM 2060 C CA . ASN A 1 280 ? 8.469 14.697 37.132 1.00 13.27 280 ASN B CA 1
ATOM 2061 C C . ASN A 1 280 ? 9.013 14.779 35.697 1.00 14.29 280 ASN B C 1
ATOM 2062 O O . ASN A 1 280 ? 9.900 13.981 35.289 1.00 10.25 280 ASN B O 1
ATOM 2067 N N . SER A 1 281 ? 8.485 15.741 34.947 1.00 14.78 281 SER B N 1
ATOM 2068 C CA . SER A 1 281 ? 8.892 15.981 33.544 1.00 14.30 281 SER B CA 1
ATOM 2069 C C . SER A 1 281 ? 10.398 16.272 33.462 1.00 14.57 281 SER B C 1
ATOM 2070 O O . SER A 1 281 ? 10.986 16.063 32.365 1.00 15.57 281 SER B O 1
ATOM 2073 N N . ASP A 1 282 ? 11.024 16.740 34.541 1.00 12.60 282 ASP B N 1
ATOM 2074 C CA . ASP A 1 282 ? 12.472 17.078 34.594 1.00 11.74 282 ASP B CA 1
ATOM 2075 C C . ASP A 1 282 ? 13.277 15.943 35.236 1.00 11.58 282 ASP B C 1
ATOM 2076 O O . ASP A 1 282 ? 14.476 16.151 35.512 1.00 12.03 282 ASP B O 1
ATOM 2081 N N . GLY A 1 283 ? 12.686 14.769 35.460 1.00 10.85 283 GLY B N 1
ATOM 2082 C CA . GLY A 1 283 ? 13.389 13.601 36.010 1.00 10.09 283 GLY B CA 1
ATOM 2083 C C . GLY A 1 283 ? 13.355 13.485 37.522 1.00 9.14 283 GLY B C 1
ATOM 2084 O O . GLY A 1 283 ? 13.673 12.414 38.026 1.00 9.41 283 GLY B O 1
ATOM 2085 N N . ARG A 1 284 ? 12.980 14.538 38.242 1.00 9.39 284 ARG B N 1
ATOM 2086 C CA . ARG A 1 284 ? 12.984 14.486 39.726 1.00 9.82 284 ARG B CA 1
ATOM 2087 C C . ARG A 1 284 ? 11.940 13.484 40.228 1.00 10.46 284 ARG B C 1
ATOM 2088 O O . ARG A 1 284 ? 10.773 13.585 39.801 1.00 9.65 284 ARG B O 1
ATOM 2096 N N . LEU A 1 285 ? 12.369 12.552 41.068 1.00 11.45 285 LEU B N 1
ATOM 2097 C CA . LEU A 1 285 ? 11.401 11.611 41.676 1.00 11.19 285 LEU B CA 1
ATOM 2098 C C . LEU A 1 285 ? 10.535 12.348 42.696 1.00 10.89 285 LEU B C 1
ATOM 2099 O O . LEU A 1 285 ? 10.981 13.299 43.353 1.00 11.24 285 LEU B O 1
ATOM 2104 N N . GLU A 1 286 ? 9.300 11.874 42.826 1.00 10.46 286 GLU B N 1
ATOM 2105 C CA . GLU A 1 286 ? 8.323 12.420 43.784 1.00 10.26 286 GLU B CA 1
ATOM 2106 C C . GLU A 1 286 ? 7.473 11.256 44.281 1.00 9.67 286 GLU B C 1
ATOM 2107 O O . GLU A 1 286 ? 7.071 10.375 43.504 1.00 10.99 286 GLU B O 1
ATOM 2113 N N . VAL A 1 287 ? 7.234 11.235 45.592 1.00 8.96 287 VAL B N 1
ATOM 2114 C CA . VAL A 1 287 ? 6.479 10.141 46.255 1.00 9.26 287 VAL B CA 1
ATOM 2115 C C . VAL A 1 287 ? 5.278 10.749 46.972 1.00 8.64 287 VAL B C 1
ATOM 2116 O O . VAL A 1 287 ? 5.411 11.822 47.592 1.00 9.85 287 VAL B O 1
ATOM 2120 N N . PHE A 1 288 ? 4.157 10.061 46.847 1.00 8.68 288 PHE B N 1
ATOM 2121 C CA . PHE A 1 288 ? 2.877 10.448 47.467 1.00 9.47 288 PHE B CA 1
ATOM 2122 C C . PHE A 1 288 ? 2.452 9.333 48.408 1.00 10.49 288 PHE B C 1
ATOM 2123 O O . PHE A 1 288 ? 2.581 8.157 48.107 1.00 10.33 288 PHE B O 1
ATOM 2131 N N . ALA A 1 289 ? 1.897 9.708 49.562 1.00 10.14 289 ALA B N 1
ATOM 2132 C CA . ALA A 1 289 ? 1.366 8.728 50.529 1.00 10.69 289 ALA B CA 1
ATOM 2133 C C . ALA A 1 289 ? 0.381 9.423 51.451 1.00 12.39 289 ALA B C 1
ATOM 2134 O O . ALA A 1 289 ? 0.484 10.638 51.643 1.00 14.12 289 ALA B O 1
ATOM 2136 N N . ARG A 1 290 ? -0.497 8.638 52.063 1.00 10.63 290 ARG B N 1
ATOM 2137 C CA A ARG A 1 290 ? -1.381 9.169 53.117 0.70 10.00 290 ARG B CA 1
ATOM 2138 C CA B ARG A 1 290 ? -1.392 9.155 53.123 0.30 9.79 290 ARG B CA 1
ATOM 2139 C C . ARG A 1 290 ? -0.584 9.357 54.410 1.00 9.39 290 ARG B C 1
ATOM 2140 O O . ARG A 1 290 ? 0.234 8.492 54.752 1.00 10.12 290 ARG B O 1
ATOM 2155 N N . GLY A 1 291 ? -0.899 10.427 55.137 1.00 9.01 291 GLY B N 1
ATOM 2156 C CA . GLY A 1 291 ? -0.261 10.714 56.428 1.00 9.26 291 GLY B CA 1
ATOM 2157 C C . GLY A 1 291 ? -1.130 10.272 57.591 1.00 9.07 291 GLY B C 1
ATOM 2158 O O . GLY A 1 291 ? -2.221 9.701 57.398 1.00 9.68 291 GLY B O 1
ATOM 2159 N N . THR A 1 292 ? -0.659 10.538 58.794 1.00 10.24 292 THR B N 1
ATOM 2160 C CA . THR A 1 292 ? -1.359 10.067 60.012 1.00 10.94 292 THR B CA 1
ATOM 2161 C C . THR A 1 292 ? -2.600 10.922 60.325 1.00 10.68 292 THR B C 1
ATOM 2162 O O . THR A 1 292 ? -3.373 10.543 61.223 1.00 11.78 292 THR B O 1
ATOM 2166 N N . ASN A 1 293 ? -2.794 12.054 59.667 1.00 9.73 293 ASN B N 1
ATOM 2167 C CA . ASN A 1 293 ? -4.041 12.855 59.707 1.00 10.10 293 ASN B CA 1
ATOM 2168 C C . ASN A 1 293 ? -4.982 12.510 58.550 1.00 9.41 293 ASN B C 1
ATOM 2169 O O . ASN A 1 293 ? -5.905 13.286 58.289 1.00 9.27 293 ASN B O 1
ATOM 2174 N N . ASN A 1 294 ? -4.700 11.437 57.806 1.00 9.76 294 ASN B N 1
ATOM 2175 C CA . ASN A 1 294 ? -5.514 10.959 56.657 1.00 8.90 294 ASN B CA 1
ATOM 2176 C C . ASN A 1 294 ? -5.429 11.927 55.462 1.00 9.55 294 ASN B C 1
ATOM 2177 O O . ASN A 1 294 ? -6.202 11.741 54.521 1.00 10.45 294 ASN B O 1
ATOM 2182 N N . ALA A 1 295 ? -4.509 12.894 55.471 1.00 9.12 295 ALA B N 1
ATOM 2183 C CA . ALA A 1 295 ? -4.283 13.785 54.307 1.00 9.74 295 ALA B CA 1
ATOM 2184 C C . ALA A 1 295 ? -3.286 13.162 53.326 1.00 9.77 295 ALA B C 1
ATOM 2185 O O . ALA A 1 295 ? -2.548 12.230 53.679 1.00 10.83 295 ALA B O 1
ATOM 2187 N N . LEU A 1 296 ? -3.310 13.686 52.110 1.00 8.75 296 LEU B N 1
ATOM 2188 C CA . LEU A 1 296 ? -2.266 13.390 51.113 1.00 8.77 296 LEU B CA 1
ATOM 2189 C C . LEU A 1 296 ? -1.002 14.139 51.498 1.00 8.36 296 LEU B C 1
ATOM 2190 O O . LEU A 1 296 ? -1.062 15.346 51.728 1.00 9.09 296 LEU B O 1
ATOM 2195 N N . TYR A 1 297 ? 0.125 13.435 51.444 1.00 8.73 297 TYR B N 1
ATOM 2196 C CA . TYR A 1 297 ? 1.462 14.041 51.600 1.00 8.80 297 TYR B CA 1
ATOM 2197 C C . TYR A 1 297 ? 2.318 13.713 50.384 1.00 8.77 297 TYR B C 1
ATOM 2198 O O . TYR A 1 297 ? 2.088 12.722 49.682 1.00 9.66 297 TYR B O 1
ATOM 2207 N N . HIS A 1 298 ? 3.347 14.527 50.204 1.00 9.06 298 HIS B N 1
ATOM 2208 C CA . HIS A 1 298 ? 4.368 14.251 49.177 1.00 8.82 298 HIS B CA 1
ATOM 2209 C C . HIS A 1 298 ? 5.742 14.733 49.615 1.00 9.77 298 HIS B C 1
ATOM 2210 O O . HIS A 1 298 ? 5.880 15.610 50.484 1.00 10.30 298 HIS B O 1
ATOM 2217 N N . ILE A 1 299 ? 6.730 14.190 48.913 1.00 9.66 299 ILE B N 1
ATOM 2218 C CA . ILE A 1 299 ? 8.171 14.476 49.130 1.00 9.57 299 ILE B CA 1
ATOM 2219 C C . ILE A 1 299 ? 8.831 14.329 47.765 1.00 10.09 299 ILE B C 1
ATOM 2220 O O . ILE A 1 299 ? 8.379 13.469 46.980 1.00 10.36 299 ILE B O 1
ATOM 2225 N N . TRP A 1 300 ? 9.825 15.163 47.459 1.00 10.51 300 TRP B N 1
ATOM 2226 C CA . TRP A 1 300 ? 10.381 15.176 46.087 1.00 10.98 300 TRP B CA 1
ATOM 2227 C C . TRP A 1 300 ? 11.882 15.431 46.131 1.00 11.70 300 TRP B C 1
ATOM 2228 O O . TRP A 1 300 ? 12.404 16.111 47.024 1.00 12.59 300 TRP B O 1
ATOM 2239 N N . GLN A 1 301 ? 12.571 14.992 45.089 1.00 10.98 301 GLN B N 1
ATOM 2240 C CA . GLN A 1 301 ? 13.952 15.449 44.869 1.00 11.13 301 GLN B CA 1
ATOM 2241 C C . GLN A 1 301 ? 13.907 16.931 44.544 1.00 10.80 301 GLN B C 1
ATOM 2242 O O . GLN A 1 301 ? 13.026 17.358 43.796 1.00 10.93 301 GLN B O 1
ATOM 2248 N N . THR A 1 302 ? 14.895 17.666 45.041 1.00 10.68 302 THR B N 1
ATOM 2249 C CA . THR A 1 302 ? 15.052 19.103 44.753 1.00 10.85 302 THR B CA 1
ATOM 2250 C C . THR A 1 302 ? 16.191 19.289 43.752 1.00 11.70 302 THR B C 1
ATOM 2251 O O . THR A 1 302 ? 17.084 18.426 43.678 1.00 11.76 302 THR B O 1
ATOM 2255 N N . VAL A 1 303 ? 16.119 20.392 43.015 1.00 13.23 303 VAL B N 1
ATOM 2256 C CA . VAL A 1 303 ? 17.191 20.908 42.105 1.00 14.29 303 VAL B CA 1
ATOM 2257 C C . VAL A 1 303 ? 17.264 20.071 40.819 1.00 14.02 303 VAL B C 1
ATOM 2258 O O . VAL A 1 303 ? 17.183 20.651 39.724 1.00 18.01 303 VAL B O 1
ATOM 2262 N N . SER A 1 304 ? 17.468 18.763 40.924 1.00 12.25 304 SER B N 1
ATOM 2263 C CA . SER A 1 304 ? 17.575 17.867 39.747 1.00 11.21 304 SER B CA 1
ATOM 2264 C C . SER A 1 304 ? 17.320 16.427 40.171 1.00 10.49 304 SER B C 1
ATOM 2265 O O . SER A 1 304 ? 17.152 16.171 41.379 1.00 10.54 304 SER B O 1
ATOM 2268 N N . HIS A 1 305 ? 17.318 15.509 39.221 1.00 10.12 305 HIS B N 1
ATOM 2269 C CA . HIS A 1 305 ? 17.151 14.068 39.488 1.00 10.47 305 HIS B CA 1
ATOM 2270 C C . HIS A 1 305 ? 18.302 13.506 40.322 1.00 10.60 305 HIS B C 1
ATOM 2271 O O . HIS A 1 305 ? 18.173 12.353 40.770 1.00 11.15 305 HIS B O 1
ATOM 2278 N N . SER A 1 306 ? 19.400 14.243 40.526 1.00 10.12 306 SER B N 1
ATOM 2279 C CA A SER A 1 306 ? 20.545 13.865 41.398 0.50 11.20 306 SER B CA 1
ATOM 2280 C CA B SER A 1 306 ? 20.433 13.746 41.472 0.50 11.15 306 SER B CA 1
ATOM 2281 C C . SER A 1 306 ? 20.488 14.600 42.742 1.00 11.60 306 SER B C 1
ATOM 2282 O O . SER A 1 306 ? 21.405 14.397 43.545 1.00 13.62 306 SER B O 1
ATOM 2287 N N . GLY A 1 307 ? 19.497 15.461 42.944 1.00 11.12 307 GLY B N 1
ATOM 2288 C CA . GLY A 1 307 ? 19.453 16.367 44.100 1.00 11.91 307 GLY B CA 1
ATOM 2289 C C . GLY A 1 307 ? 18.891 15.719 45.359 1.00 12.47 307 GLY B C 1
ATOM 2290 O O . GLY A 1 307 ? 18.332 14.624 45.352 1.00 13.04 307 GLY B O 1
ATOM 2291 N N . PRO A 1 308 ? 19.076 16.393 46.500 1.00 14.13 308 PRO B N 1
ATOM 2292 C CA . PRO A 1 308 ? 18.624 15.863 47.781 1.00 13.56 308 PRO B CA 1
ATOM 2293 C C . PRO A 1 308 ? 17.099 15.983 47.907 1.00 11.92 308 PRO B C 1
ATOM 2294 O O . PRO A 1 308 ? 16.472 16.813 47.254 1.00 13.29 308 PRO B O 1
ATOM 2298 N N . TRP A 1 309 ? 16.520 15.154 48.748 1.00 11.38 309 TRP B N 1
ATOM 2299 C CA . TRP A 1 309 ? 15.054 15.127 48.920 1.00 11.22 309 TRP B CA 1
ATOM 2300 C C . TRP A 1 309 ? 14.600 16.310 49.783 1.00 11.51 309 TRP B C 1
ATOM 2301 O O . TRP A 1 309 ? 15.317 16.722 50.725 1.00 12.09 309 TRP B O 1
ATOM 2312 N N . SER A 1 310 ? 13.429 16.829 49.448 1.00 10.93 310 SER B N 1
ATOM 2313 C CA . SER A 1 310 ? 12.689 17.855 50.215 1.00 11.75 310 SER B CA 1
ATOM 2314 C C . SER A 1 310 ? 12.272 17.317 51.582 1.00 11.53 310 SER B C 1
ATOM 2315 O O . SER A 1 310 ? 12.387 16.111 51.869 1.00 11.73 310 SER B O 1
ATOM 2318 N N . ASN A 1 311 ? 11.714 18.205 52.376 1.00 12.49 311 ASN B N 1
ATOM 2319 C CA . ASN A 1 311 ? 10.857 17.794 53.501 1.00 13.49 311 ASN B CA 1
ATOM 2320 C C . ASN A 1 311 ? 9.505 17.334 52.957 1.00 11.80 311 ASN B C 1
ATOM 2321 O O . ASN A 1 311 ? 9.083 17.732 51.862 1.00 12.05 311 ASN B O 1
ATOM 2326 N N . TRP A 1 312 ? 8.816 16.539 53.758 1.00 11.72 312 TRP B N 1
ATOM 2327 C CA . TRP A 1 312 ? 7.411 16.162 53.496 1.00 10.90 312 TRP B CA 1
ATOM 2328 C C . TRP A 1 312 ? 6.547 17.416 53.525 1.00 11.12 312 TRP B C 1
ATOM 2329 O O . TRP A 1 312 ? 6.795 18.302 54.361 1.00 12.67 312 TRP B O 1
ATOM 2340 N N . ALA A 1 313 ? 5.534 17.459 52.673 1.00 10.53 313 ALA B N 1
ATOM 2341 C CA . ALA A 1 313 ? 4.551 18.561 52.665 1.00 10.50 313 ALA B CA 1
ATOM 2342 C C . ALA A 1 313 ? 3.168 17.982 52.458 1.00 9.92 313 ALA B C 1
ATOM 2343 O O . ALA A 1 313 ? 3.012 17.000 51.729 1.00 10.21 313 ALA B O 1
ATOM 2345 N N . THR A 1 314 ? 2.179 18.583 53.098 1.00 9.86 314 THR B N 1
ATOM 2346 C CA . THR A 1 314 ? 0.787 18.138 52.922 1.00 9.76 314 THR B CA 1
ATOM 2347 C C . THR A 1 314 ? 0.164 18.736 51.658 1.00 10.34 314 THR B C 1
ATOM 2348 O O . THR A 1 314 ? 0.483 19.889 51.279 1.00 10.78 314 THR B O 1
ATOM 2352 N N . LEU A 1 315 ? -0.693 17.944 51.023 1.00 10.59 315 LEU B N 1
ATOM 2353 C CA . LEU A 1 315 ? -1.641 18.395 49.983 1.00 11.93 315 LEU B CA 1
ATOM 2354 C C . LEU A 1 315 ? -3.073 18.273 50.504 1.00 10.83 315 LEU B C 1
ATOM 2355 O O . LEU A 1 315 ? -4.003 18.423 49.697 1.00 10.77 315 LEU B O 1
ATOM 2360 N N . ASN A 1 316 ? -3.252 18.098 51.817 1.00 10.79 316 ASN B N 1
ATOM 2361 C CA . ASN A 1 316 ? -4.576 18.192 52.470 1.00 11.17 316 ASN B CA 1
ATOM 2362 C C . ASN A 1 316 ? -5.489 17.102 51.922 1.00 10.30 316 ASN B C 1
ATOM 2363 O O . ASN A 1 316 ? -5.024 16.046 51.489 1.00 9.31 316 ASN B O 1
ATOM 2368 N N . GLY A 1 317 ? -6.792 17.314 52.051 1.00 9.55 317 GLY B N 1
ATOM 2369 C CA . GLY A 1 317 ? -7.780 16.265 51.791 1.00 9.44 317 GLY B CA 1
ATOM 2370 C C . GLY A 1 317 ? -7.946 15.330 52.970 1.00 9.55 317 GLY B C 1
ATOM 2371 O O . GLY A 1 317 ? -7.125 15.312 53.884 1.00 10.33 317 GLY B O 1
ATOM 2372 N N . THR A 1 318 ? -8.971 14.504 52.865 1.00 8.78 318 THR B N 1
ATOM 2373 C CA . THR A 1 318 ? -9.137 13.302 53.706 1.00 8.46 318 THR B CA 1
ATOM 2374 C C . THR A 1 318 ? -9.337 12.132 52.752 1.00 8.97 318 THR B C 1
ATOM 2375 O O . THR 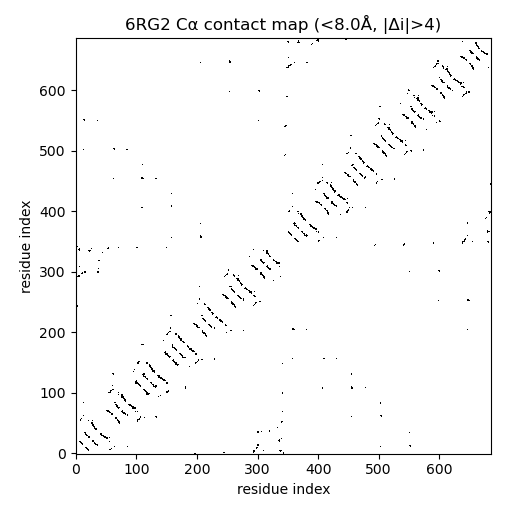A 1 318 ? -10.336 12.112 52.038 1.00 9.37 318 THR B O 1
ATOM 2379 N N . ILE A 1 319 ? -8.350 11.251 52.662 1.00 9.04 319 ILE B N 1
ATOM 2380 C CA . ILE A 1 319 ? -8.359 10.193 51.625 1.00 8.83 319 ILE B CA 1
ATOM 2381 C C . ILE A 1 319 ? -8.471 8.832 52.293 1.00 9.14 319 ILE B C 1
ATOM 2382 O O . ILE A 1 319 ? -7.963 8.626 53.409 1.00 9.52 319 ILE B O 1
ATOM 2387 N N . THR A 1 320 ? -9.098 7.917 51.577 1.00 9.36 320 THR B N 1
ATOM 2388 C CA . THR A 1 320 ? -9.457 6.585 52.105 1.00 8.86 320 THR B CA 1
ATOM 2389 C C . THR A 1 320 ? -8.849 5.493 51.240 1.00 9.74 320 THR B C 1
ATOM 2390 O O . THR A 1 320 ? -9.342 4.382 51.188 1.00 10.71 320 THR B O 1
ATOM 2394 N N . SER A 1 321 ? -7.752 5.816 50.550 1.00 9.30 321 SER B N 1
ATOM 2395 C CA . SER A 1 321 ? -6.912 4.870 49.772 1.00 9.40 321 SER B CA 1
ATOM 2396 C C . SER A 1 321 ? -5.506 5.444 49.755 1.00 9.58 321 SER B C 1
ATOM 2397 O O . SER A 1 321 ? -5.318 6.603 50.109 1.00 10.68 321 SER B O 1
ATOM 2400 N N . ALA A 1 322 ? -4.547 4.655 49.271 1.00 9.35 322 ALA B N 1
ATOM 2401 C CA . ALA A 1 322 ? -3.263 5.235 48.823 1.00 8.97 322 ALA B CA 1
ATOM 2402 C C . ALA A 1 322 ? -3.574 6.135 47.631 1.00 9.25 322 ALA B C 1
ATOM 2403 O O . ALA A 1 322 ? -4.525 5.901 46.888 1.00 10.25 322 ALA B O 1
ATOM 2405 N N . PRO A 1 323 ? -2.705 7.137 47.378 1.00 8.52 323 PRO B N 1
ATOM 2406 C CA . PRO A 1 323 ? -2.741 7.892 46.133 1.00 8.37 323 PRO B CA 1
ATOM 2407 C C . PRO A 1 323 ? -2.066 7.134 44.979 1.00 8.59 323 PRO B C 1
ATOM 2408 O O . PRO A 1 323 ? -1.288 6.231 45.203 1.00 9.31 323 PRO B O 1
ATOM 2412 N N . THR A 1 324 ? -2.470 7.521 43.779 1.00 8.52 324 THR B N 1
ATOM 2413 C CA . THR A 1 324 ? -1.863 7.078 42.503 1.00 9.32 324 THR B CA 1
ATOM 2414 C C . THR A 1 324 ? -1.451 8.325 41.734 1.00 8.81 324 THR B C 1
ATOM 2415 O O . THR A 1 324 ? -2.269 9.219 41.568 1.00 10.01 324 THR B O 1
ATOM 2419 N N . ALA A 1 325 ? -0.217 8.350 41.207 1.00 9.32 325 ALA B N 1
ATOM 2420 C CA . ALA A 1 325 ? 0.336 9.541 40.522 1.00 9.92 325 ALA B CA 1
ATOM 2421 C C . ALA A 1 325 ? 0.777 9.192 39.102 1.00 9.99 325 ALA B C 1
ATOM 2422 O O . ALA A 1 325 ? 1.262 8.072 38.865 1.00 11.99 325 ALA B O 1
ATOM 2424 N N . VAL A 1 326 ? 0.574 10.135 38.200 1.00 9.54 326 VAL B N 1
ATOM 2425 C CA . VAL A 1 326 ? 1.029 9.980 36.790 1.00 9.74 326 VAL B CA 1
ATOM 2426 C C . VAL A 1 326 ? 1.300 11.374 36.240 1.00 8.75 326 VAL B C 1
ATOM 2427 O O . VAL A 1 326 ? 0.688 12.350 36.671 1.00 11.99 326 VAL B O 1
ATOM 2431 N N . GLU A 1 327 ? 2.202 11.456 35.265 1.00 8.80 327 GLU B N 1
ATOM 2432 C CA . GLU A 1 327 ? 2.472 12.729 34.559 1.00 10.15 327 GLU B CA 1
ATOM 2433 C C . GLU A 1 327 ? 1.467 12.889 33.423 1.00 10.41 327 GLU B C 1
ATOM 2434 O O . GLU A 1 327 ? 1.349 11.956 32.617 1.00 11.58 327 GLU B O 1
ATOM 2440 N N . ASP A 1 328 ? 0.878 14.068 33.271 1.00 10.42 328 ASP B N 1
ATOM 2441 C CA . ASP A 1 328 ? -0.083 14.331 32.170 1.00 10.63 328 ASP B CA 1
ATOM 2442 C C . ASP A 1 328 ? 0.649 14.873 30.939 1.00 10.11 328 ASP B C 1
ATOM 2443 O O . ASP A 1 328 ? 1.901 15.016 30.933 1.00 10.04 328 ASP B O 1
ATOM 2448 N N . ALA A 1 329 ? -0.115 15.187 29.903 1.00 10.26 329 ALA B N 1
ATOM 2449 C CA . ALA A 1 329 ? 0.460 15.570 28.589 1.00 10.65 329 ALA B CA 1
ATOM 2450 C C . ALA A 1 329 ? 0.987 17.003 28.636 1.00 9.87 329 ALA B C 1
ATOM 2451 O O . ALA A 1 329 ? 1.699 17.387 27.684 1.00 11.36 329 ALA B O 1
ATOM 2453 N N . ASP A 1 330 ? 0.690 17.755 29.700 1.00 9.53 330 ASP B N 1
ATOM 2454 C CA . ASP A 1 330 ? 1.268 19.096 29.932 1.00 10.04 330 ASP B CA 1
ATOM 2455 C C . ASP A 1 330 ? 2.536 19.000 30.783 1.00 10.60 330 ASP B C 1
ATOM 2456 O O . ASP A 1 330 ? 3.050 20.061 31.158 1.00 10.34 330 ASP B O 1
ATOM 2461 N N . GLY A 1 331 ? 3.002 17.796 31.098 1.00 11.34 331 GLY B N 1
ATOM 2462 C CA . GLY A 1 331 ? 4.215 17.610 31.911 1.00 11.07 331 GLY B CA 1
ATOM 2463 C C . GLY A 1 331 ? 3.980 17.851 33.391 1.00 10.95 331 GLY B C 1
ATOM 2464 O O . GLY A 1 331 ? 4.960 18.020 34.134 1.00 11.70 331 GLY B O 1
ATOM 2465 N N . ARG A 1 332 ? 2.728 17.833 33.851 1.00 10.49 332 ARG B N 1
ATOM 2466 C CA . ARG A 1 332 ? 2.380 18.089 35.267 1.00 10.25 332 ARG B CA 1
ATOM 2467 C C . ARG A 1 332 ? 1.940 16.790 35.937 1.00 9.21 332 ARG B C 1
ATOM 2468 O O . ARG A 1 332 ? 1.269 15.961 35.309 1.00 9.70 332 ARG B O 1
ATOM 2476 N N . LEU A 1 333 ? 2.333 16.620 37.189 1.00 8.70 333 LEU B N 1
ATOM 2477 C CA . LEU A 1 333 ? 1.848 15.448 37.959 1.00 9.64 333 LEU B CA 1
ATOM 2478 C C . LEU A 1 333 ? 0.360 15.589 38.275 1.00 9.93 333 LEU B C 1
ATOM 2479 O O . LEU A 1 333 ? -0.114 16.689 38.569 1.00 9.46 333 LEU B O 1
ATOM 2484 N N . GLU A 1 334 ? -0.305 14.460 38.148 1.00 10.59 334 GLU B N 1
ATOM 2485 C CA . GLU A 1 334 ? -1.723 14.299 38.524 1.00 10.28 334 GLU B CA 1
ATOM 2486 C C . GLU A 1 334 ? -1.813 13.194 39.564 1.00 9.18 334 GLU B C 1
ATOM 2487 O O . GLU A 1 334 ? -1.186 12.129 39.397 1.00 10.28 334 GLU B O 1
ATOM 2493 N N . VAL A 1 335 ? -2.619 13.432 40.604 1.00 8.66 335 VAL B N 1
ATOM 2494 C CA . VAL A 1 335 ? -2.774 12.460 41.717 1.00 8.86 335 VAL B CA 1
ATOM 2495 C C . VAL A 1 335 ? -4.257 12.147 41.916 1.00 9.40 335 VAL B C 1
ATOM 2496 O O . VAL A 1 335 ? -5.098 13.031 41.771 1.00 9.64 335 VAL B O 1
ATOM 2500 N N . PHE A 1 336 ? -4.508 10.878 42.130 1.00 9.14 336 PHE B N 1
ATOM 2501 C CA . PHE A 1 336 ? -5.866 10.351 42.358 1.00 8.83 336 PHE B CA 1
ATOM 2502 C C . PHE A 1 336 ? -5.888 9.624 43.688 1.00 9.00 336 PHE B C 1
ATOM 2503 O O . PHE A 1 336 ? 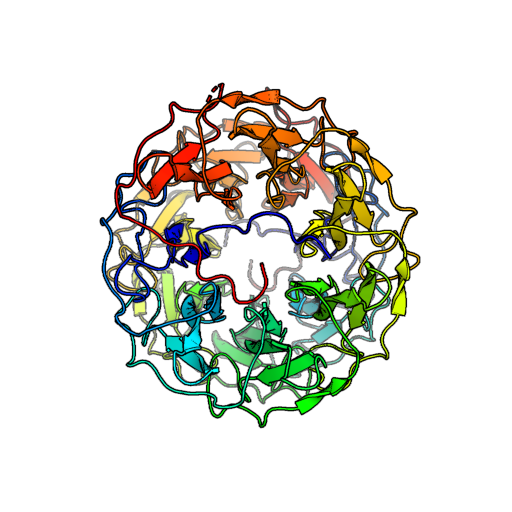-4.965 8.927 44.069 1.00 10.06 336 PHE B O 1
ATOM 2511 N N . ALA A 1 337 ? -6.992 9.766 44.432 1.00 8.78 337 ALA B N 1
ATOM 2512 C CA . ALA A 1 337 ? -7.195 9.020 45.697 1.00 9.02 337 ALA B CA 1
ATOM 2513 C C . ALA A 1 337 ? -8.677 8.987 46.023 1.00 9.22 337 ALA B C 1
ATOM 2514 O O . ALA A 1 337 ? -9.387 9.902 45.643 1.00 9.91 337 ALA B O 1
ATOM 2516 N N . ARG A 1 338 ? -9.098 7.919 46.681 1.00 8.86 338 ARG B N 1
ATOM 2517 C CA . ARG A 1 338 ? -10.508 7.820 47.104 1.00 9.13 338 ARG B CA 1
ATOM 2518 C C . ARG A 1 338 ? -10.764 8.812 48.238 1.00 8.56 338 ARG B C 1
ATOM 2519 O O . ARG A 1 338 ? -9.917 8.998 49.095 1.00 9.25 338 ARG B O 1
ATOM 2527 N N . GLY A 1 339 ? -11.941 9.423 48.195 1.00 9.34 339 GLY B N 1
ATOM 2528 C CA . GLY A 1 339 ? -12.380 10.321 49.274 1.00 10.39 339 GLY B CA 1
ATOM 2529 C C . GLY A 1 339 ? -13.312 9.628 50.253 1.00 11.56 339 GLY B C 1
ATOM 2530 O O . GLY A 1 339 ? -13.631 8.452 50.091 1.00 12.98 339 GLY B O 1
ATOM 2531 N N . THR A 1 340 ? -13.741 10.365 51.279 1.00 10.85 340 THR B N 1
ATOM 2532 C CA . THR A 1 340 ? -14.620 9.795 52.341 1.00 10.41 340 THR B CA 1
ATOM 2533 C C . THR A 1 340 ? -16.008 9.486 51.775 1.00 9.89 340 THR B C 1
ATOM 2534 O O . THR A 1 340 ? -16.741 8.746 52.438 1.00 10.65 340 THR B O 1
ATOM 2538 N N . ASP A 1 341 ? -16.385 10.077 50.648 1.00 10.68 341 ASP B N 1
ATOM 2539 C CA . ASP A 1 341 ? -17.630 9.770 49.899 1.00 10.42 341 ASP B CA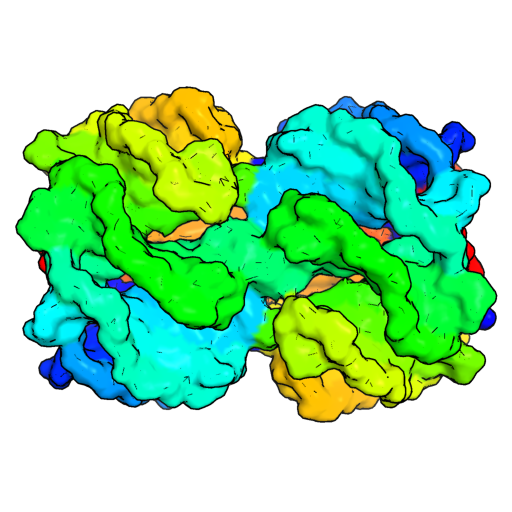 1
ATOM 2540 C C . ASP A 1 341 ? -17.466 8.559 48.964 1.00 9.63 341 ASP B C 1
ATOM 2541 O O . ASP A 1 341 ? -18.418 8.254 48.235 1.00 10.84 341 ASP B O 1
ATOM 2546 N N . ASN A 1 342 ? -16.281 7.935 48.955 1.00 9.51 342 ASN B N 1
ATOM 2547 C CA . ASN A 1 342 ? -15.920 6.769 48.101 1.00 9.65 342 ASN B CA 1
ATOM 2548 C C . ASN A 1 342 ? -15.793 7.136 46.619 1.00 9.59 342 ASN B C 1
ATOM 2549 O O . ASN A 1 342 ? -15.552 6.221 45.836 1.00 8.92 342 ASN B O 1
ATOM 2554 N N . ALA A 1 343 ? -15.916 8.415 46.279 1.00 10.09 343 ALA B N 1
ATOM 2555 C CA . ALA A 1 343 ? -15.590 8.880 44.917 1.00 10.19 343 ALA B CA 1
ATOM 2556 C C . ALA A 1 343 ? -14.076 8.930 44.743 1.00 10.41 343 ALA B C 1
ATOM 2557 O O . ALA A 1 343 ? -13.296 8.954 45.704 1.00 10.06 343 ALA B O 1
ATOM 2559 N N . LEU A 1 344 ? -13.647 8.968 43.488 1.00 10.23 344 LEU B N 1
ATOM 2560 C CA . LEU A 1 344 ? -12.221 9.224 43.173 1.00 10.50 344 LEU B CA 1
ATOM 2561 C C . LEU A 1 344 ? -12.044 10.732 43.069 1.00 9.61 344 LEU B C 1
ATOM 2562 O O . LEU A 1 344 ? -12.763 11.372 42.295 1.00 9.38 344 LEU B O 1
ATOM 2567 N N . TRP A 1 345 ? -11.087 11.273 43.805 1.00 9.04 345 TRP B N 1
ATOM 2568 C CA . TRP A 1 345 ? -10.737 12.704 43.758 1.00 9.18 345 TRP B CA 1
ATOM 2569 C C . TRP A 1 345 ? -9.370 12.883 43.088 1.00 8.38 345 TRP B C 1
ATOM 2570 O O . TRP A 1 345 ? -8.547 11.960 43.107 1.00 9.25 345 TRP B O 1
ATOM 2581 N N . ASN A 1 346 ? -9.179 14.074 42.546 1.00 8.61 346 ASN B N 1
ATOM 2582 C CA . ASN A 1 346 ? -7.999 14.427 41.741 1.00 9.16 346 ASN B CA 1
ATOM 2583 C C . ASN A 1 346 ? -7.428 15.743 42.236 1.00 9.00 346 ASN B C 1
ATOM 2584 O O . ASN A 1 346 ? -8.183 16.670 42.543 1.00 9.24 346 ASN B O 1
ATOM 2589 N N . ILE A 1 347 ? -6.097 15.831 42.196 1.00 9.35 347 ILE B N 1
ATOM 2590 C CA . ILE A 1 347 ? -5.367 17.091 42.459 1.00 9.20 347 ILE B CA 1
ATOM 2591 C C . ILE A 1 347 ? -4.150 17.077 41.544 1.00 8.67 347 ILE B C 1
ATOM 2592 O O . ILE A 1 347 ? -3.642 15.976 41.235 1.00 9.28 347 ILE B O 1
ATOM 2597 N N . TRP A 1 348 ? -3.745 18.242 41.048 1.00 8.62 348 TRP B N 1
ATOM 2598 C CA . TRP A 1 348 ? -2.628 18.272 40.089 1.00 8.70 348 TRP B CA 1
ATOM 2599 C C . TRP A 1 348 ? -1.686 19.438 40.346 1.00 8.80 348 TRP B C 1
ATOM 2600 O O . TRP A 1 348 ? -1.995 20.425 41.006 1.00 9.04 348 TRP B O 1
ATOM 2611 N N . GLN A 1 349 ? -0.516 19.294 39.737 1.00 9.42 349 GLN B N 1
ATOM 2612 C CA . GLN A 1 349 ? 0.684 20.100 40.051 1.00 9.81 349 GLN B CA 1
ATOM 2613 C C . GLN A 1 349 ? 0.626 21.430 39.293 1.00 11.96 349 GLN B C 1
ATOM 2614 O O . GLN A 1 349 ? 1.416 21.628 38.363 1.00 15.03 349 GLN B O 1
ATOM 2620 N N . ALA A 1 350 ? -0.304 22.304 39.658 1.00 15.17 350 ALA B N 1
ATOM 2621 C CA . ALA A 1 350 ? -0.346 23.712 39.208 1.00 16.11 350 ALA B CA 1
ATOM 2622 C C . ALA A 1 350 ? 0.825 24.456 39.873 1.00 21.95 350 ALA B C 1
ATOM 2623 O O . ALA A 1 350 ? 1.434 23.917 40.830 1.00 26.20 350 ALA B O 1
ATOM 2625 N N . THR A 1 351 ? 1.168 25.639 39.369 1.00 26.05 351 THR B N 1
ATOM 2626 C CA . THR A 1 351 ? 2.237 26.505 39.934 1.00 29.61 351 THR B CA 1
ATOM 2627 C C . THR A 1 351 ? 1.643 27.893 40.163 1.00 32.64 351 THR B C 1
ATOM 2628 O O . THR A 1 351 ? 0.826 28.337 39.363 1.00 35.14 351 THR B O 1
ATOM 2632 N N . PRO A 1 352 ? 2.012 28.630 41.238 1.00 31.52 352 PRO B N 1
ATOM 2633 C CA . PRO A 1 352 ? 2.997 28.183 42.228 1.00 29.57 352 PRO B CA 1
ATOM 2634 C C . PRO A 1 352 ? 2.519 27.129 43.240 1.00 28.99 352 PRO B C 1
ATOM 2635 O O . PRO A 1 352 ? 3.364 26.524 43.878 1.00 34.58 352 PRO B O 1
ATOM 2639 N N . SER A 1 353 ? 1.205 26.927 43.366 1.00 24.50 353 SER B N 1
ATOM 2640 C CA . SER A 1 353 ? 0.608 25.930 44.292 1.00 22.67 353 SER B CA 1
ATOM 2641 C C . SER A 1 353 ? -0.209 24.906 43.495 1.00 17.73 353 SER B C 1
ATOM 2642 O O . SER A 1 353 ? -0.714 25.253 42.417 1.00 20.32 353 SER B O 1
ATOM 2645 N N . TRP A 1 354 ? -0.316 23.682 44.012 1.00 14.57 354 TRP B N 1
ATOM 2646 C CA . TRP A 1 354 ? -1.164 22.610 43.432 1.00 12.18 354 TRP B CA 1
ATOM 2647 C C . TRP A 1 354 ? -2.612 23.101 43.308 1.00 11.88 354 TRP B C 1
ATOM 2648 O O . TRP A 1 354 ? -3.024 24.055 43.984 1.00 13.64 354 TRP B O 1
ATOM 2659 N N . SER A 1 355 ? -3.368 22.439 42.452 1.00 10.44 355 SER B N 1
ATOM 2660 C CA . SER A 1 355 ? -4.788 22.741 42.178 1.00 11.27 355 SER B CA 1
ATOM 2661 C C . SER A 1 355 ? -5.642 22.484 43.423 1.00 10.81 355 SER B C 1
ATOM 2662 O O . SER A 1 355 ? -5.193 21.822 44.380 1.00 11.56 355 SER B O 1
ATOM 2665 N N . ALA A 1 356 ? -6.893 22.906 43.353 1.00 11.73 356 ALA B N 1
ATOM 2666 C CA . ALA A 1 356 ? -7.926 22.443 44.300 1.00 12.09 356 ALA B CA 1
ATOM 2667 C C . ALA A 1 356 ? -8.211 20.969 44.017 1.00 11.66 356 ALA B C 1
ATOM 2668 O O . ALA A 1 356 ? -8.106 20.536 42.872 1.00 15.32 356 ALA B O 1
ATOM 2670 N N . TRP A 1 357 ? -8.573 20.216 45.049 1.00 10.57 357 TRP B N 1
ATOM 2671 C CA . TRP A 1 357 ? -9.114 18.849 44.888 1.00 10.62 357 TRP B CA 1
ATOM 2672 C C . TRP A 1 357 ? -10.435 18.934 44.122 1.00 11.35 357 TRP B C 1
ATOM 2673 O O . TRP A 1 357 ? -11.253 19.808 44.457 1.00 12.60 357 TRP B O 1
ATOM 2684 N N . VAL A 1 358 ? -10.643 18.031 43.170 1.00 11.02 358 VAL B N 1
ATOM 2685 C CA A VAL A 1 358 ? -11.921 17.958 42.411 0.35 12.40 358 VAL B CA 1
ATOM 2686 C CA B VAL A 1 358 ? -11.887 17.949 42.348 0.35 12.58 358 VAL B CA 1
ATOM 2687 C CA C VAL A 1 358 ? -11.850 17.942 42.292 0.30 12.12 358 VAL B CA 1
ATOM 2688 C C . VAL A 1 358 ? -12.350 16.493 42.335 1.00 11.72 358 VAL B C 1
ATOM 2689 O O . VAL A 1 358 ? -11.490 15.590 42.254 1.00 12.06 358 VAL B O 1
ATOM 2699 N N . SER A 1 359 ? -13.650 16.286 42.410 1.00 11.34 359 SER B N 1
ATOM 2700 C CA . SER A 1 359 ? -14.202 14.925 42.395 1.00 10.74 359 SER B CA 1
ATOM 2701 C C . SER A 1 359 ? -14.410 14.454 40.964 1.00 10.21 359 SER B C 1
ATOM 2702 O O . SER A 1 359 ? -14.982 15.200 40.161 1.00 12.73 359 SER B O 1
ATOM 2705 N N . LEU A 1 360 ? -14.009 13.216 40.708 1.00 8.84 360 LEU B N 1
ATOM 2706 C CA A LEU A 1 360 ? -14.327 12.451 39.473 0.50 8.96 360 LEU B CA 1
ATOM 2707 C CA B LEU A 1 360 ? -14.384 12.538 39.450 0.50 9.71 360 LEU B CA 1
ATOM 2708 C C . LEU A 1 360 ? -15.581 11.615 39.704 1.00 9.05 360 LEU B C 1
ATOM 2709 O O . LEU A 1 360 ? -15.923 10.822 38.827 1.00 9.94 360 LEU B O 1
ATOM 2718 N N . LYS A 1 361 ? -16.205 11.747 40.869 1.00 8.80 361 LYS B N 1
ATOM 2719 C CA A LYS A 1 361 ? -17.411 10.968 41.233 0.50 9.75 361 LYS B CA 1
ATOM 2720 C CA B LYS A 1 361 ? -17.423 10.963 41.175 0.50 9.57 361 LYS B CA 1
ATOM 2721 C C . LYS A 1 361 ? -17.074 9.470 41.188 1.00 9.12 361 LYS B C 1
ATOM 2722 O O . LYS A 1 361 ? -15.907 9.107 41.444 1.00 9.46 361 LYS B O 1
ATOM 2733 N N . GLY A 1 362 ? -18.062 8.621 40.924 1.00 9.70 362 GLY B N 1
ATOM 2734 C CA . GLY A 1 362 ? -17.894 7.174 41.062 1.00 10.12 362 GLY B CA 1
ATOM 2735 C C . GLY A 1 362 ? -18.049 6.736 42.511 1.00 8.51 362 GLY B C 1
ATOM 2736 O O . GLY A 1 362 ? -18.120 7.566 43.436 1.00 9.21 362 GLY B O 1
ATOM 2737 N N . SER A 1 363 ? -18.051 5.427 42.699 1.00 8.09 363 SER B N 1
ATOM 2738 C CA . SER A 1 363 ? -17.964 4.784 44.028 1.00 8.78 363 SER B CA 1
ATOM 2739 C C . SER A 1 363 ? -17.061 3.567 43.869 1.00 8.98 363 SER B C 1
ATOM 2740 O O . SER A 1 363 ? -17.435 2.615 43.161 1.00 9.77 363 SER B O 1
ATOM 2743 N N . LEU A 1 364 ? -15.874 3.644 44.454 1.00 8.35 364 LEU B N 1
ATOM 2744 C CA . LEU A 1 364 ? -14.841 2.612 44.236 1.00 8.79 364 LEU B CA 1
ATOM 2745 C C . LEU A 1 364 ? -14.650 1.814 45.518 1.00 8.92 364 LEU B C 1
ATOM 2746 O O . LEU A 1 364 ? -14.765 2.361 46.623 1.00 9.35 364 LEU B O 1
ATOM 2751 N N . ILE A 1 365 ? -14.320 0.549 45.331 1.00 8.62 365 ILE B N 1
ATOM 2752 C CA . ILE A 1 365 ? -13.947 -0.368 46.429 1.00 8.98 365 ILE B CA 1
ATOM 2753 C C . ILE A 1 365 ? -12.485 -0.752 46.278 1.00 8.80 365 ILE B C 1
ATOM 2754 O O . ILE A 1 365 ? -11.931 -0.713 45.161 1.00 9.81 365 ILE B O 1
ATOM 2759 N N . ASP A 1 366 ? -11.890 -1.169 47.383 1.00 8.58 366 ASP B N 1
ATOM 2760 C CA . ASP A 1 366 ? -10.516 -1.720 47.386 1.00 9.43 366 ASP B CA 1
ATOM 2761 C C . ASP A 1 366 ? -10.630 -3.223 47.202 1.00 8.89 366 ASP B C 1
ATOM 2762 O O . ASP A 1 366 ? -10.961 -3.914 48.159 1.00 10.07 366 ASP B O 1
ATOM 2767 N N . ALA A 1 367 ? -10.348 -3.703 45.998 1.00 9.30 367 ALA B N 1
ATOM 2768 C CA . ALA A 1 367 ? -10.476 -5.134 45.662 1.00 9.47 367 ALA B CA 1
ATOM 2769 C C . ALA A 1 367 ? -9.080 -5.769 45.651 1.00 9.40 367 ALA B C 1
ATOM 2770 O O . ALA A 1 367 ? -8.972 -6.914 45.231 1.00 9.21 367 ALA B O 1
ATOM 2772 N N . SER A 1 368 ? -8.058 -5.104 46.176 1.00 9.37 368 SER B N 1
ATOM 2773 C CA A SER A 1 368 ? -6.679 -5.659 46.180 0.50 9.61 368 SER B CA 1
ATOM 2774 C CA B SER A 1 368 ? -6.683 -5.669 46.143 0.50 9.99 368 SER B CA 1
ATOM 2775 C C . SER A 1 368 ? -6.676 -7.088 46.738 1.00 9.33 368 SER B C 1
ATOM 2776 O O . SER A 1 368 ? -7.268 -7.308 47.828 1.00 10.08 368 SER B O 1
ATOM 2781 N N . ALA A 1 369 ? -6.052 -8.037 46.037 1.00 9.53 369 ALA B N 1
ATOM 2782 C CA . ALA A 1 369 ? -6.063 -9.462 46.433 1.00 9.78 369 ALA B CA 1
ATOM 2783 C C . ALA A 1 369 ? -5.144 -9.710 47.633 1.00 10.12 369 ALA B C 1
ATOM 2784 O O . ALA A 1 369 ? -5.377 -10.681 48.367 1.00 10.49 369 ALA B O 1
ATOM 2786 N N . ILE A 1 370 ? -4.111 -8.891 47.818 1.00 9.50 370 ILE B N 1
ATOM 2787 C CA . ILE A 1 370 ? -3.312 -8.893 49.065 1.00 9.57 370 ILE B CA 1
ATOM 2788 C C . ILE A 1 370 ? -3.436 -7.490 49.634 1.00 10.21 370 ILE B C 1
ATOM 2789 O O . ILE A 1 370 ? -3.190 -6.520 48.885 1.00 11.16 370 ILE B O 1
ATOM 2794 N N . LYS A 1 371 ? -3.902 -7.423 50.874 1.00 12.54 371 LYS B N 1
ATOM 2795 C CA . LYS A 1 371 ? -4.042 -6.187 51.675 1.00 15.47 371 LYS B CA 1
ATOM 2796 C C . LYS A 1 371 ? -3.448 -6.428 53.065 1.00 20.04 371 LYS B C 1
ATOM 2797 O O . LYS A 1 371 ? -3.615 -5.598 53.955 1.00 21.48 371 LYS B O 1
ATOM 2804 N N . ALA B 1 27 ? 15.882 19.813 -7.066 1.00 29.03 27 ALA A N 1
ATOM 2805 C CA . ALA B 1 27 ? 15.496 21.136 -6.488 1.00 22.85 27 ALA A CA 1
ATOM 2806 C C . ALA B 1 27 ? 16.148 21.320 -5.110 1.00 20.64 27 ALA A C 1
ATOM 2807 O O . ALA B 1 27 ? 16.649 20.323 -4.553 1.00 19.84 27 ALA A O 1
ATOM 2809 N N . ALA B 1 28 ? 16.171 22.555 -4.597 1.00 18.85 28 ALA A N 1
ATOM 2810 C CA . ALA B 1 28 ? 16.956 22.937 -3.403 1.00 14.81 28 ALA A CA 1
ATOM 2811 C C . ALA B 1 28 ? 16.606 22.024 -2.227 1.00 13.20 28 ALA A C 1
ATOM 2812 O O . ALA B 1 28 ? 15.418 21.701 -2.006 1.00 12.59 28 ALA A O 1
ATOM 2814 N N . ILE B 1 29 ? 17.635 21.626 -1.497 1.00 12.36 29 ILE A N 1
ATOM 2815 C CA . ILE B 1 29 ? 17.502 20.895 -0.213 1.00 12.68 29 ILE A CA 1
ATOM 2816 C C . ILE B 1 29 ? 18.230 21.740 0.819 1.00 12.04 29 ILE A C 1
ATOM 2817 O O . ILE B 1 29 ? 19.447 21.886 0.709 1.00 14.22 29 ILE A O 1
ATOM 2822 N N . ALA B 1 30 ? 17.505 22.226 1.821 1.00 11.53 30 ALA A N 1
ATOM 2823 C CA . ALA B 1 30 ? 18.061 23.083 2.879 1.00 12.01 30 ALA A CA 1
ATOM 2824 C C . ALA B 1 30 ? 19.231 22.366 3.557 1.00 12.09 30 ALA A C 1
ATOM 2825 O O . ALA B 1 30 ? 19.193 21.133 3.726 1.00 13.57 30 ALA A O 1
ATOM 2827 N N . LEU B 1 31 ? 20.220 23.155 3.961 1.00 11.55 31 LEU A N 1
ATOM 2828 C CA . LEU B 1 31 ? 21.461 22.687 4.619 1.00 10.74 31 LEU A CA 1
ATOM 2829 C C . LEU B 1 31 ? 21.115 21.735 5.769 1.00 9.87 31 LEU A C 1
ATOM 2830 O O . LEU B 1 31 ? 20.309 22.090 6.652 1.00 10.44 31 LEU A O 1
ATOM 2835 N N . SER B 1 32 ? 21.762 20.574 5.788 1.00 9.55 32 SER A N 1
ATOM 2836 C CA A SER B 1 32 ? 21.411 19.466 6.707 0.50 10.24 32 SER A CA 1
ATOM 2837 C CA B SER B 1 32 ? 21.498 19.423 6.688 0.50 10.33 32 SER A CA 1
ATOM 2838 C C . SER B 1 32 ? 21.937 19.705 8.125 1.00 10.07 32 SER A C 1
ATOM 2839 O O . SER B 1 32 ? 22.881 20.496 8.350 1.00 10.87 32 SER A O 1
ATOM 2844 N N . GLU B 1 33 ? 21.303 19.017 9.061 1.00 10.99 33 GLU A N 1
ATOM 2845 C CA . GLU B 1 33 ? 21.899 18.786 10.396 1.00 11.80 33 GLU A CA 1
ATOM 2846 C C . GLU B 1 33 ? 23.280 18.124 10.223 1.00 11.83 33 GLU A C 1
ATOM 2847 O O . GLU B 1 33 ? 23.439 17.323 9.279 1.00 12.80 33 GLU A O 1
ATOM 2853 N N . ILE B 1 34 ? 24.202 18.421 11.143 1.00 11.81 34 ILE A N 1
ATOM 2854 C CA . ILE B 1 34 ? 25.622 17.958 11.116 1.00 11.46 34 ILE A CA 1
ATOM 2855 C C . ILE B 1 34 ? 25.820 16.712 11.979 1.00 10.50 34 ILE A C 1
ATOM 2856 O O . ILE B 1 34 ? 26.863 16.049 11.864 1.00 11.65 34 ILE A O 1
ATOM 2861 N N . VAL B 1 35 ? 24.893 16.447 12.902 1.00 9.78 35 VAL A N 1
ATOM 2862 C CA . VAL B 1 35 ? 25.017 15.280 13.806 1.00 10.10 35 VAL A CA 1
ATOM 2863 C C . VAL B 1 35 ? 23.661 14.587 13.898 1.00 10.86 35 VAL A C 1
ATOM 2864 O O . VAL B 1 35 ? 22.620 15.218 13.623 1.00 9.85 35 VAL A O 1
ATOM 2868 N N . SER B 1 36 ? 23.718 13.313 14.232 1.00 11.09 36 SER A N 1
ATOM 2869 C CA A SER B 1 36 ? 22.576 12.515 14.743 0.70 10.60 36 SER A CA 1
ATOM 2870 C CA B SER B 1 36 ? 22.521 12.613 14.757 0.30 10.17 36 SER A CA 1
ATOM 2871 C C . SER B 1 36 ? 22.706 12.447 16.262 1.00 10.00 36 SER A C 1
ATOM 2872 O O . SER B 1 36 ? 23.812 12.231 16.741 1.00 11.07 36 SER A O 1
ATOM 2877 N N . VAL B 1 37 ? 21.608 12.583 16.996 1.00 9.98 37 VAL A N 1
ATOM 2878 C CA A VAL B 1 37 ? 21.614 12.725 18.480 0.70 10.88 37 VAL A CA 1
ATOM 2879 C CA B VAL B 1 37 ? 21.719 12.617 18.477 0.30 9.69 37 VAL A CA 1
ATOM 2880 C C . VAL B 1 37 ? 20.686 11.668 19.080 1.00 10.43 37 VAL A C 1
ATOM 2881 O O . VAL B 1 37 ? 19.678 11.331 18.434 1.00 11.66 37 VAL A O 1
ATOM 2888 N N . VAL B 1 38 ? 21.024 11.197 20.261 1.00 10.25 38 VAL A N 1
ATOM 2889 C CA . VAL B 1 38 ? 20.160 10.225 20.964 1.00 10.18 38 VAL A CA 1
ATOM 2890 C C . VAL B 1 38 ? 20.318 10.482 22.453 1.00 11.02 38 VAL A C 1
ATOM 2891 O O . VAL B 1 38 ? 21.350 10.967 22.925 1.00 10.67 38 VAL A O 1
ATOM 2895 N N . ASN B 1 39 ? 19.258 10.166 23.187 1.00 11.42 39 ASN A N 1
ATOM 2896 C CA . ASN B 1 39 ? 19.277 10.021 24.660 1.00 11.53 39 ASN A CA 1
ATOM 2897 C C . ASN B 1 39 ? 19.587 8.574 25.004 1.00 11.28 39 ASN A C 1
ATOM 2898 O O . ASN B 1 39 ? 18.824 7.665 24.614 1.00 13.26 39 ASN A O 1
ATOM 2903 N N . THR B 1 40 ? 20.691 8.354 25.686 1.00 10.91 40 THR A N 1
ATOM 2904 C CA . THR B 1 40 ? 21.091 6.988 26.045 1.00 10.64 40 THR A CA 1
ATOM 2905 C C . THR B 1 40 ? 20.174 6.477 27.155 1.00 9.66 40 THR A C 1
ATOM 2906 O O . THR B 1 40 ? 19.473 7.263 27.830 1.00 10.04 40 THR A O 1
ATOM 2910 N N . SER B 1 41 ? 20.259 5.183 27.395 1.00 9.50 41 SER A N 1
ATOM 2911 C CA . SER B 1 41 ? 19.450 4.505 28.432 1.00 9.94 41 SER A CA 1
ATOM 2912 C C . SER B 1 41 ? 19.882 4.948 29.837 1.00 9.50 41 SER A C 1
ATOM 2913 O O . SER B 1 41 ? 19.160 4.663 30.787 1.00 10.87 41 SER A O 1
ATOM 2916 N N . ASP B 1 42 ? 21.028 5.619 29.971 1.00 9.90 42 ASP A N 1
ATOM 2917 C CA . ASP B 1 42 ? 21.450 6.190 31.273 1.00 11.00 42 ASP A CA 1
ATOM 2918 C C . ASP B 1 42 ? 21.304 7.713 31.274 1.00 11.06 42 ASP A C 1
ATOM 2919 O O . ASP B 1 42 ? 21.895 8.360 32.147 1.00 10.65 42 ASP A O 1
ATOM 2924 N N . GLY B 1 43 ? 20.484 8.268 30.385 1.00 11.33 43 GLY A N 1
ATOM 2925 C CA . GLY B 1 43 ? 20.084 9.682 30.441 1.00 12.93 43 GLY A CA 1
ATOM 2926 C C . GLY B 1 43 ? 21.139 10.638 29.914 1.00 12.92 43 GLY A C 1
ATOM 2927 O O . GLY B 1 43 ? 21.038 11.838 30.180 1.00 17.45 43 GLY A O 1
ATOM 2928 N N . ARG B 1 44 ? 22.140 10.166 29.174 1.00 10.74 44 ARG A N 1
ATOM 2929 C CA . ARG B 1 44 ? 23.204 11.059 28.646 1.00 10.71 44 ARG A CA 1
ATOM 2930 C C . ARG B 1 44 ? 22.934 11.323 27.160 1.00 11.04 44 ARG A C 1
ATOM 2931 O O . ARG B 1 44 ? 22.539 10.392 26.450 1.00 14.18 44 ARG A O 1
ATOM 2939 N N . ILE B 1 45 ? 23.066 12.573 26.742 1.00 10.18 45 ILE A N 1
ATOM 2940 C CA . ILE B 1 45 ? 23.032 12.890 25.285 1.00 10.82 45 ILE A CA 1
ATOM 2941 C C . ILE B 1 45 ? 24.323 12.390 24.634 1.00 9.70 45 ILE A C 1
ATOM 2942 O O . ILE B 1 45 ? 25.418 12.654 25.155 1.00 9.59 45 ILE A O 1
ATOM 2947 N N . GLU B 1 46 ? 24.164 11.690 23.516 1.00 9.81 46 GLU A N 1
ATOM 2948 C CA . GLU B 1 46 ? 25.304 11.277 22.672 1.00 10.18 46 GLU A CA 1
ATOM 2949 C C . GLU B 1 46 ? 25.048 11.771 21.254 1.00 10.11 46 GLU A C 1
ATOM 2950 O O . GLU B 1 46 ? 23.939 11.609 20.719 1.00 11.17 46 GLU A O 1
ATOM 2956 N N . VAL B 1 47 ? 26.100 12.328 20.653 1.00 10.34 47 VAL A N 1
ATOM 2957 C CA A VAL B 1 47 ? 26.026 12.875 19.262 0.30 9.78 47 VAL A CA 1
ATOM 2958 C CA B VAL B 1 47 ? 26.077 12.931 19.290 0.70 10.08 47 VAL A CA 1
ATOM 2959 C C . VAL B 1 47 ? 27.043 12.163 18.376 1.00 9.19 47 VAL A C 1
ATOM 2960 O O . VAL B 1 47 ? 28.130 11.784 18.841 1.00 10.19 47 VAL A O 1
ATOM 2967 N N . PHE B 1 48 ? 26.633 11.956 17.142 1.00 10.25 48 PHE A N 1
ATOM 2968 C CA . PHE B 1 48 ? 27.426 11.266 16.101 1.00 10.55 48 PHE A CA 1
ATOM 2969 C C . PHE B 1 48 ? 27.551 12.188 14.899 1.00 13.06 48 PHE A C 1
ATOM 2970 O O . PHE B 1 48 ? 26.563 12.656 14.352 1.00 13.34 48 PHE A O 1
ATOM 2978 N N . GLY B 1 49 ? 28.787 12.370 14.412 1.00 11.90 49 GLY A N 1
ATOM 2979 C CA . GLY B 1 49 ? 29.047 13.165 13.203 1.00 12.56 49 GLY A CA 1
ATOM 2980 C C . GLY B 1 49 ? 30.203 12.591 12.422 1.00 14.38 49 GLY A C 1
ATOM 2981 O O . GLY B 1 49 ? 30.781 11.585 12.840 1.00 16.45 49 GLY A O 1
ATOM 2982 N N . VAL B 1 50 ? 30.477 13.212 11.275 1.00 12.14 50 VAL A N 1
ATOM 2983 C CA . VAL B 1 50 ? 31.559 12.785 10.358 1.00 11.29 50 VAL A CA 1
ATOM 2984 C C . VAL B 1 50 ? 32.741 13.747 10.508 1.00 10.49 50 VAL A C 1
ATOM 2985 O O . VAL B 1 50 ? 32.576 14.953 10.381 1.00 10.68 50 VAL A O 1
ATOM 2989 N N . GLY B 1 51 ? 33.904 13.180 10.815 1.00 10.15 51 GLY A N 1
ATOM 2990 C CA . GLY B 1 51 ? 35.150 13.948 10.941 1.00 10.32 51 GLY A CA 1
ATOM 2991 C C . GLY B 1 51 ? 35.788 14.213 9.587 1.00 10.31 51 GLY A C 1
ATOM 2992 O O . GLY B 1 51 ? 35.315 13.705 8.547 1.00 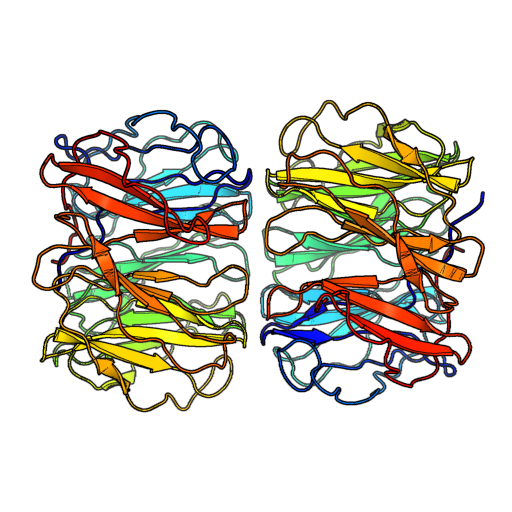11.59 51 GLY A O 1
ATOM 2993 N N . THR B 1 52 ? 36.888 14.953 9.588 1.00 10.52 52 THR A N 1
ATOM 2994 C CA . THR B 1 52 ? 37.538 15.356 8.321 1.00 10.97 52 THR A CA 1
ATOM 2995 C C . THR B 1 52 ? 38.201 14.139 7.655 1.00 11.74 52 THR A C 1
ATOM 2996 O O . THR B 1 52 ? 38.589 14.239 6.474 1.00 14.35 52 THR A O 1
ATOM 3000 N N . ASP B 1 53 ? 38.378 13.041 8.384 1.00 10.64 53 ASP A N 1
ATOM 3001 C CA . ASP B 1 53 ? 38.856 11.736 7.862 1.00 11.42 53 ASP A CA 1
ATOM 3002 C C . ASP B 1 53 ? 37.724 10.870 7.304 1.00 11.07 53 ASP A C 1
ATOM 3003 O O . ASP B 1 53 ? 37.981 9.710 6.981 1.00 12.53 53 ASP A O 1
ATOM 3008 N N . ASN B 1 54 ? 36.484 11.367 7.296 1.00 12.00 54 ASN A N 1
ATOM 3009 C CA A ASN B 1 54 ? 35.303 10.608 6.792 0.50 11.51 54 ASN A CA 1
ATOM 3010 C CA B ASN B 1 54 ? 35.255 10.658 6.834 0.50 12.14 54 ASN A CA 1
ATOM 3011 C C . ASN B 1 54 ? 34.911 9.491 7.773 1.00 12.35 54 ASN A C 1
ATOM 3012 O O . ASN B 1 54 ? 34.024 8.712 7.424 1.00 11.53 54 ASN A O 1
ATOM 3021 N N . ALA B 1 55 ? 35.557 9.398 8.932 1.00 13.09 55 ALA A N 1
ATOM 3022 C CA . ALA B 1 55 ? 35.131 8.443 9.980 1.00 12.09 55 ALA A CA 1
ATOM 3023 C C . ALA B 1 55 ? 33.934 9.027 10.741 1.00 11.73 55 ALA A C 1
ATOM 3024 O O . ALA B 1 55 ? 33.731 10.273 10.740 1.00 12.43 55 ALA A O 1
ATOM 3026 N N . VAL B 1 56 ? 33.167 8.150 11.385 1.00 10.82 56 VAL A N 1
ATOM 3027 C CA . VAL B 1 56 ? 32.112 8.590 12.330 1.00 10.05 56 VAL A CA 1
ATOM 3028 C C . VAL B 1 56 ? 32.794 8.780 13.678 1.00 9.52 56 VAL A C 1
ATOM 3029 O O . VAL B 1 56 ? 33.468 7.870 14.128 1.00 10.56 56 VAL A O 1
ATOM 3033 N N . TRP B 1 57 ? 32.557 9.933 14.297 1.00 8.84 57 TRP A N 1
ATOM 3034 C CA . TRP B 1 57 ? 33.037 10.254 15.656 1.00 9.44 57 TRP A CA 1
ATOM 3035 C C . TRP B 1 57 ? 31.821 10.487 16.551 1.00 9.00 57 TRP A C 1
ATOM 3036 O O . TRP B 1 57 ? 30.772 10.966 16.064 1.00 10.16 57 TRP A O 1
ATOM 3047 N N . HIS B 1 58 ? 31.956 10.185 17.833 1.00 8.82 58 HIS A N 1
ATOM 3048 C CA A HIS B 1 58 ? 30.867 10.462 18.793 0.50 9.14 58 HIS A CA 1
ATOM 3049 C CA B HIS B 1 58 ? 30.880 10.391 18.834 0.50 8.84 58 HIS A CA 1
ATOM 3050 C C . HIS B 1 58 ? 31.410 11.162 20.033 1.00 9.22 58 HIS A C 1
ATOM 3051 O O . HIS B 1 58 ? 32.578 11.045 20.383 1.00 9.61 58 HIS A O 1
ATOM 3064 N N . ASN B 1 59 ? 30.500 11.848 20.694 1.00 9.78 59 ASN A N 1
ATOM 3065 C CA . ASN B 1 59 ? 30.786 12.634 21.904 1.00 9.27 59 ASN A CA 1
ATOM 3066 C C . ASN B 1 59 ? 29.569 12.462 22.809 1.00 9.12 59 ASN A C 1
ATOM 3067 O O . ASN B 1 59 ? 28.445 12.459 22.292 1.00 10.34 59 ASN A O 1
ATOM 3072 N N . ARG B 1 60 ? 29.792 12.288 24.099 1.00 9.10 60 ARG A N 1
ATOM 3073 C CA . ARG B 1 60 ? 28.717 11.957 25.047 1.00 9.23 60 ARG A CA 1
ATOM 3074 C C . ARG B 1 60 ? 28.868 12.845 26.272 1.00 8.95 60 ARG A C 1
ATOM 3075 O O . ARG B 1 60 ? 29.975 13.079 26.750 1.00 9.88 60 ARG A O 1
ATOM 3083 N N . GLN B 1 61 ? 27.742 13.213 26.877 1.00 8.76 61 GLN A N 1
ATOM 3084 C CA . GLN B 1 61 ? 27.794 13.914 28.179 1.00 9.02 61 GLN A CA 1
ATOM 3085 C C . GLN B 1 61 ? 28.426 12.994 29.222 1.00 9.15 61 GLN A C 1
ATOM 3086 O O . GLN B 1 61 ? 28.135 11.805 29.234 1.00 8.99 61 GLN A O 1
ATOM 3092 N N . THR B 1 62 ? 29.232 13.535 30.112 1.00 8.72 62 THR A N 1
ATOM 3093 C CA . THR B 1 62 ? 29.795 12.735 31.222 1.00 8.53 62 THR A CA 1
ATOM 3094 C C . THR B 1 62 ? 28.742 12.513 32.313 1.00 8.66 62 THR A C 1
ATOM 3095 O O . THR B 1 62 ? 28.827 11.519 33.052 1.00 10.59 62 THR A O 1
ATOM 3099 N N . ALA B 1 63 ? 27.764 13.404 32.402 1.00 9.12 63 ALA A N 1
ATOM 3100 C CA . ALA B 1 63 ? 26.700 13.330 33.421 1.00 9.61 63 ALA A CA 1
ATOM 3101 C C . ALA B 1 63 ? 25.385 13.668 32.753 1.00 9.30 63 ALA A C 1
ATOM 3102 O O . ALA B 1 63 ? 25.326 14.490 31.840 1.00 9.54 63 ALA A O 1
ATOM 3104 N N . PRO B 1 64 ? 24.283 13.077 33.258 1.00 10.67 64 PRO A N 1
ATOM 3105 C CA . PRO B 1 64 ? 22.954 13.253 32.672 1.00 10.89 64 PRO A CA 1
ATOM 3106 C C . PRO B 1 64 ? 22.304 14.568 33.121 1.00 9.62 64 PRO A C 1
ATOM 3107 O O . PRO B 1 64 ? 21.242 14.544 33.780 1.00 11.28 64 PRO A O 1
ATOM 3111 N N . HIS B 1 65 ? 22.912 15.709 32.824 1.00 8.87 65 HIS A N 1
ATOM 3112 C CA . HIS B 1 65 ? 22.429 17.034 33.281 1.00 9.00 65 HIS A CA 1
ATOM 3113 C C . HIS B 1 65 ? 22.749 18.110 32.258 1.00 9.09 65 HIS A C 1
ATOM 3114 O O . HIS B 1 65 ? 23.750 18.011 31.507 1.00 9.73 65 HIS A O 1
ATOM 3121 N N . SER B 1 66 ? 21.943 19.152 32.252 1.00 9.26 66 SER A N 1
ATOM 3122 C CA . SER B 1 66 ? 22.228 20.356 31.447 1.00 9.28 66 SER A CA 1
ATOM 3123 C C . SER B 1 66 ? 23.600 20.900 31.846 1.00 9.67 66 SER A C 1
ATOM 3124 O O . SER B 1 66 ? 23.921 20.970 33.040 1.00 10.46 66 SER A O 1
ATOM 3127 N N . GLY B 1 67 ? 24.392 21.305 30.866 1.00 9.48 67 GLY A N 1
ATOM 3128 C CA . GLY B 1 67 ? 25.696 21.938 31.106 1.00 10.84 67 GLY A CA 1
ATOM 3129 C C . GLY B 1 67 ? 26.766 20.958 31.539 1.00 10.14 67 GLY A C 1
ATOM 3130 O O . GLY B 1 67 ? 27.865 21.410 31.881 1.00 12.01 67 GLY A O 1
ATOM 3131 N N . SER B 1 68 ? 26.518 19.659 31.445 1.00 9.02 68 SER A N 1
ATOM 3132 C CA . SER B 1 68 ? 27.537 18.620 31.736 1.00 9.25 68 SER A CA 1
ATOM 3133 C C . SER B 1 68 ? 28.761 18.834 30.832 1.00 8.59 68 SER A C 1
ATOM 3134 O O . SER B 1 68 ? 28.617 19.255 29.677 1.00 9.18 68 SER A O 1
ATOM 3137 N N . SER B 1 69 ? 29.934 18.496 31.333 1.00 8.83 69 SER A N 1
ATOM 3138 C CA . SER B 1 69 ? 31.118 18.276 30.484 1.00 8.89 69 SER A CA 1
ATOM 3139 C C . SER B 1 69 ? 30.878 17.068 29.573 1.00 8.86 69 SER A C 1
ATOM 3140 O O . SER B 1 69 ? 29.880 16.338 29.739 1.00 9.39 69 SER A O 1
ATOM 3143 N N . TRP B 1 70 ? 31.786 16.901 28.614 1.00 8.43 70 TRP A N 1
ATOM 3144 C CA . TRP B 1 70 ? 31.657 15.890 27.543 1.00 9.16 70 TRP A CA 1
ATOM 3145 C C . TRP B 1 70 ? 32.874 14.964 27.564 1.00 9.13 70 TRP A C 1
ATOM 3146 O O . TRP B 1 70 ? 33.957 15.383 28.023 1.00 9.23 70 TRP A O 1
ATOM 3157 N N . THR B 1 71 ? 32.710 13.750 27.049 1.00 8.85 71 THR A N 1
ATOM 3158 C CA . THR B 1 71 ? 33.827 12.779 26.928 1.00 9.00 71 THR A CA 1
ATOM 3159 C C . THR B 1 71 ? 34.927 13.311 26.007 1.00 9.07 71 THR A C 1
ATOM 3160 O O . THR B 1 71 ? 36.063 12.875 26.170 1.00 9.88 71 THR A O 1
ATOM 3164 N N . GLY B 1 72 ? 34.571 14.216 25.099 1.00 9.62 72 GLY A N 1
ATOM 3165 C CA . GLY B 1 72 ? 35.414 14.529 23.947 1.00 9.89 72 GLY A CA 1
ATOM 3166 C C . GLY B 1 72 ? 35.095 13.575 22.816 1.00 9.30 72 GLY A C 1
ATOM 3167 O O . GLY B 1 72 ? 34.491 12.509 23.013 1.00 9.37 72 GLY A O 1
ATOM 3168 N N . TRP B 1 73 ? 35.561 13.929 21.632 1.00 9.71 73 TRP A N 1
ATOM 3169 C CA . TRP B 1 73 ? 35.257 13.161 20.410 1.00 9.56 73 TRP A CA 1
ATOM 3170 C C . TRP B 1 73 ? 36.103 11.898 20.391 1.00 9.46 73 TRP A C 1
ATOM 3171 O O . TRP B 1 73 ? 37.330 11.995 20.531 1.00 11.66 73 TRP A O 1
ATOM 3182 N N . ILE B 1 74 ? 35.464 10.790 20.086 1.00 9.60 74 ILE A N 1
ATOM 3183 C CA . ILE B 1 74 ? 36.077 9.442 20.037 1.00 10.59 74 ILE A CA 1
ATOM 3184 C C . ILE B 1 74 ? 35.666 8.829 18.704 1.00 10.39 74 ILE A C 1
ATOM 3185 O O . ILE B 1 74 ? 34.472 8.870 18.354 1.00 10.73 74 ILE A O 1
ATOM 3190 N N . SER B 1 75 ? 36.624 8.295 17.965 1.00 10.91 75 SER A N 1
ATOM 3191 C CA . SER B 1 75 ? 36.326 7.749 16.634 1.00 10.40 75 SER A CA 1
ATOM 3192 C C . SER B 1 75 ? 35.698 6.360 16.736 1.00 10.79 75 SER A C 1
ATOM 3193 O O . SER B 1 75 ? 36.211 5.517 17.500 1.00 13.92 75 SER A O 1
ATOM 3196 N N . LEU B 1 76 ? 34.708 6.111 15.880 1.00 10.90 76 LEU A N 1
ATOM 3197 C CA . LEU B 1 76 ? 34.197 4.755 15.563 1.00 13.36 76 LEU A CA 1
ATOM 3198 C C . LEU B 1 76 ? 34.787 4.256 14.253 1.00 13.36 76 LEU A C 1
ATOM 3199 O O . LEU B 1 76 ? 34.315 3.207 13.778 1.00 15.16 76 LEU A O 1
ATOM 3204 N N . ASN B 1 77 ? 35.755 4.975 13.685 1.00 12.31 77 ASN A N 1
ATOM 3205 C CA . ASN B 1 77 ? 36.368 4.591 12.394 1.00 13.38 77 ASN A CA 1
ATOM 3206 C C . ASN B 1 77 ? 35.271 4.505 11.330 1.00 12.12 77 ASN A C 1
ATOM 3207 O O . ASN B 1 77 ? 34.330 5.295 11.351 1.00 12.17 77 ASN A O 1
ATOM 3212 N N . GLY B 1 78 ? 35.444 3.618 10.366 1.00 13.48 78 GLY A N 1
ATOM 3213 C CA . GLY B 1 78 ? 34.615 3.605 9.160 1.00 12.84 78 GLY A CA 1
ATOM 3214 C C . GLY B 1 78 ? 35.035 4.706 8.199 1.00 12.52 78 GLY A C 1
ATOM 3215 O O . GLY B 1 78 ? 35.842 5.581 8.561 1.00 12.76 78 GLY A O 1
ATOM 3216 N N . LYS B 1 79 ? 34.432 4.699 7.028 1.00 12.63 79 LYS A N 1
ATOM 3217 C CA . LYS B 1 79 ? 34.527 5.773 6.017 1.00 12.33 79 LYS A CA 1
ATOM 3218 C C . LYS B 1 79 ? 33.132 5.917 5.445 1.00 11.80 79 LYS A C 1
ATOM 3219 O O . LYS B 1 79 ? 32.633 4.942 4.848 1.00 12.71 79 LYS A O 1
ATOM 3225 N N . VAL B 1 80 ? 32.531 7.075 5.643 1.00 10.72 80 VAL A N 1
ATOM 3226 C CA . VAL B 1 80 ? 31.102 7.210 5.272 1.00 10.38 80 VAL A CA 1
ATOM 3227 C C . VAL B 1 80 ? 30.906 8.359 4.301 1.00 10.79 80 VAL A C 1
ATOM 3228 O O . VAL B 1 80 ? 31.728 9.283 4.253 1.00 12.32 80 VAL A O 1
ATOM 3232 N N . THR B 1 81 ? 29.837 8.246 3.527 1.00 11.03 81 THR A N 1
ATOM 3233 C CA . THR B 1 81 ? 29.425 9.241 2.518 1.00 12.71 81 THR A CA 1
ATOM 3234 C C . THR B 1 81 ? 27.935 9.536 2.649 1.00 11.54 81 THR A C 1
ATOM 3235 O O . THR B 1 81 ? 27.296 9.977 1.686 1.00 12.00 81 THR A O 1
ATOM 3239 N N . SER B 1 82 ? 27.384 9.372 3.848 1.00 11.36 82 SER A N 1
ATOM 3240 C CA . SER B 1 82 ? 26.065 9.949 4.193 1.00 10.94 82 SER A CA 1
ATOM 3241 C C . SER B 1 82 ? 26.178 10.577 5.574 1.00 9.97 82 SER A C 1
ATOM 3242 O O . SER B 1 82 ? 27.133 10.314 6.300 1.00 10.23 82 SER A O 1
ATOM 3245 N N . LYS B 1 83 ? 25.160 11.323 5.945 1.00 9.99 83 LYS A N 1
ATOM 3246 C CA . LYS B 1 83 ? 24.943 11.615 7.373 1.00 10.23 83 LYS A CA 1
ATOM 3247 C C . LYS B 1 83 ? 24.838 10.274 8.088 1.00 10.48 83 LYS A C 1
ATOM 3248 O O . LYS B 1 83 ? 24.158 9.372 7.619 1.00 12.32 83 LYS A O 1
ATOM 3254 N N . PRO B 1 84 ? 25.505 10.098 9.244 1.00 10.34 84 PRO A N 1
ATOM 3255 C CA . PRO B 1 84 ? 25.305 8.908 10.058 1.00 9.77 84 PRO A CA 1
ATOM 3256 C C . PRO B 1 84 ? 24.049 9.087 10.926 1.00 10.89 84 PRO A C 1
ATOM 3257 O O . PRO B 1 84 ? 23.778 10.182 11.364 1.00 18.39 84 PRO A O 1
ATOM 3261 N N . VAL B 1 85 ? 23.326 7.998 11.131 1.00 10.67 85 VAL A N 1
ATOM 3262 C CA . VAL B 1 85 ? 22.048 8.052 11.881 1.00 10.38 85 VAL A CA 1
ATOM 3263 C C . VAL B 1 85 ? 22.124 7.008 12.979 1.00 9.90 85 VAL A C 1
ATOM 3264 O O . VAL B 1 85 ? 22.145 5.806 12.697 1.00 11.05 85 VAL A O 1
ATOM 3268 N N . VAL B 1 86 ? 22.055 7.489 14.219 1.00 9.41 86 VAL A N 1
ATOM 3269 C CA . VAL B 1 86 ? 22.022 6.589 15.392 1.00 9.22 86 VAL A CA 1
ATOM 3270 C C . VAL B 1 86 ? 20.563 6.291 15.747 1.00 9.49 86 VAL A C 1
ATOM 3271 O O . VAL B 1 86 ? 19.675 7.126 15.535 1.00 9.81 86 VAL A O 1
ATOM 3275 N N . TYR B 1 87 ? 20.336 5.092 16.253 1.00 10.25 87 TYR A N 1
ATOM 3276 C CA . TYR B 1 87 ? 19.028 4.723 16.821 1.00 9.89 87 TYR A CA 1
ATOM 3277 C C . TYR B 1 87 ? 19.298 3.828 18.016 1.00 8.74 87 TYR A C 1
ATOM 3278 O O . TYR B 1 87 ? 20.242 3.052 18.028 1.00 10.07 87 TYR A O 1
ATOM 3287 N N . ILE B 1 88 ? 18.435 3.924 19.019 1.00 8.62 88 ILE A N 1
ATOM 3288 C CA . ILE B 1 88 ? 18.549 3.061 20.220 1.00 9.01 88 ILE A CA 1
ATOM 3289 C C . ILE B 1 88 ? 17.647 1.834 20.041 1.00 8.88 88 ILE A C 1
ATOM 3290 O O . ILE B 1 88 ? 16.430 1.972 19.835 1.00 9.24 88 ILE A O 1
ATOM 3295 N N . ASN B 1 89 ? 18.238 0.651 20.111 1.00 8.65 89 ASN A N 1
ATOM 3296 C CA . ASN B 1 89 ? 17.486 -0.625 20.119 1.00 8.87 89 ASN A CA 1
ATOM 3297 C C . ASN B 1 89 ? 16.624 -0.692 21.385 1.00 7.96 89 ASN A C 1
ATOM 3298 O O . ASN B 1 89 ? 16.890 0.038 22.350 1.00 8.98 89 ASN A O 1
ATOM 3303 N N . THR B 1 90 ? 15.623 -1.558 21.396 1.00 8.14 90 THR A N 1
ATOM 3304 C CA . THR B 1 90 ? 14.687 -1.624 22.538 1.00 8.90 90 THR A CA 1
ATOM 3305 C C . THR B 1 90 ? 15.368 -2.253 23.755 1.00 9.51 90 THR A C 1
ATOM 3306 O O . THR B 1 90 ? 14.751 -2.168 24.827 1.00 10.16 90 THR A O 1
ATOM 3310 N N . ASP B 1 91 ? 16.581 -2.791 23.630 1.00 9.17 91 ASP A N 1
ATOM 3311 C CA . ASP B 1 91 ? 17.401 -3.257 24.771 1.00 9.39 91 ASP A CA 1
ATOM 3312 C C . ASP B 1 91 ? 18.439 -2.204 25.185 1.00 9.63 91 ASP A C 1
ATOM 3313 O O . ASP B 1 91 ? 19.304 -2.526 26.009 1.00 10.36 91 ASP A O 1
ATOM 3318 N N . GLY B 1 92 ? 18.326 -0.982 24.677 1.00 9.30 92 GLY A N 1
ATOM 3319 C CA . GLY B 1 92 ? 19.216 0.124 25.064 1.00 8.97 92 GLY A CA 1
ATOM 3320 C C . GLY B 1 92 ? 20.508 0.187 24.238 1.00 8.99 92 GLY A C 1
ATOM 3321 O O . GLY B 1 92 ? 21.280 1.118 24.459 1.00 9.70 92 GLY A O 1
ATOM 3322 N N . ARG B 1 93 ? 20.777 -0.772 23.354 1.00 8.72 93 ARG A N 1
ATOM 3323 C CA . ARG B 1 93 ? 22.049 -0.758 22.575 1.00 8.80 93 ARG A CA 1
ATOM 3324 C C . ARG B 1 93 ? 21.954 0.256 21.430 1.00 9.03 93 ARG A C 1
ATOM 3325 O O . ARG B 1 93 ? 21.056 0.138 20.587 1.00 9.39 93 ARG A O 1
ATOM 3333 N N . LEU B 1 94 ? 22.863 1.219 21.395 1.00 8.47 94 LEU A N 1
ATOM 3334 C CA . LEU B 1 94 ? 22.922 2.158 20.248 1.00 8.86 94 LEU A CA 1
ATOM 3335 C C . LEU B 1 94 ? 23.415 1.431 19.005 1.00 8.45 94 LEU A C 1
ATOM 3336 O O . LEU B 1 94 ? 24.209 0.486 19.099 1.00 9.61 94 LEU A O 1
ATOM 3341 N N . GLU B 1 95 ? 22.950 1.916 17.867 1.00 8.97 95 GLU A N 1
ATOM 3342 C CA . GLU B 1 95 ? 23.313 1.344 16.562 1.00 9.52 95 GLU A CA 1
ATOM 3343 C C . GLU B 1 95 ? 23.335 2.501 15.575 1.00 9.18 95 GLU A C 1
ATOM 3344 O O . GLU B 1 95 ? 22.408 3.314 15.552 1.00 11.00 95 GLU A O 1
ATOM 3350 N N . VAL B 1 96 ? 24.396 2.567 14.758 1.00 8.82 96 VAL A N 1
ATOM 3351 C CA . VAL B 1 96 ? 24.593 3.672 13.783 1.00 9.17 96 VAL A CA 1
ATOM 3352 C C . VAL B 1 96 ? 24.541 3.097 12.372 1.00 10.86 96 VAL A C 1
ATOM 3353 O O . VAL B 1 96 ? 25.147 2.023 12.116 1.00 9.54 96 VAL A O 1
ATOM 3357 N N . PHE B 1 97 ? 23.852 3.829 11.516 1.00 10.81 97 PHE A N 1
ATOM 3358 C CA . PHE B 1 97 ? 23.660 3.481 10.086 1.00 9.19 97 PHE A CA 1
ATOM 3359 C C . PHE B 1 97 ? 24.247 4.593 9.227 1.00 10.46 97 PHE A C 1
ATOM 3360 O O . PHE B 1 97 ? 24.054 5.784 9.508 1.00 12.23 97 PHE A O 1
ATOM 3368 N N . ALA B 1 98 ? 24.980 4.229 8.165 1.00 9.97 98 ALA A N 1
ATOM 3369 C CA . ALA B 1 98 ? 25.576 5.236 7.262 1.00 10.18 98 ALA A CA 1
ATOM 3370 C C . ALA B 1 98 ? 25.913 4.582 5.927 1.00 10.56 98 ALA A C 1
ATOM 3371 O O . ALA B 1 98 ? 26.139 3.372 5.890 1.00 11.29 98 ALA A O 1
ATOM 3373 N N . ARG B 1 99 ? 25.852 5.375 4.871 1.00 9.81 99 ARG A N 1
ATOM 3374 C CA . ARG B 1 99 ? 26.385 4.914 3.573 1.00 10.80 99 ARG A CA 1
ATOM 3375 C C . ARG B 1 99 ? 27.918 4.853 3.637 1.00 11.26 99 ARG A C 1
ATOM 3376 O O . ARG B 1 99 ? 28.547 5.797 4.134 1.00 12.60 99 ARG A O 1
ATOM 3384 N N . GLY B 1 100 ? 28.477 3.765 3.117 1.00 13.02 100 GLY A N 1
ATOM 3385 C CA . GLY B 1 100 ? 29.940 3.622 3.019 1.00 13.81 100 GLY A CA 1
ATOM 3386 C C . GLY B 1 100 ? 30.504 4.211 1.736 1.00 15.23 100 GLY A C 1
ATOM 3387 O O . GLY B 1 100 ? 29.748 4.649 0.857 1.00 15.12 100 GLY A O 1
ATOM 3388 N N . THR B 1 101 ? 31.826 4.224 1.626 1.00 13.86 101 THR A N 1
ATOM 3389 C CA A THR B 1 101 ? 32.532 4.678 0.410 0.70 13.61 101 THR A CA 1
ATOM 3390 C CA B THR B 1 101 ? 32.507 4.712 0.399 0.30 13.84 101 THR A CA 1
ATOM 3391 C C . THR B 1 101 ? 32.293 3.707 -0.747 1.00 13.96 101 THR A C 1
ATOM 3392 O O . THR B 1 101 ? 32.720 4.020 -1.863 1.00 16.53 101 THR A O 1
ATOM 3399 N N . ASP B 1 102 ? 31.715 2.537 -0.481 1.00 14.92 102 ASP A N 1
ATOM 3400 C CA . ASP B 1 102 ? 31.310 1.535 -1.504 1.00 13.27 102 ASP A CA 1
ATOM 3401 C C . ASP B 1 102 ? 29.837 1.739 -1.900 1.00 12.41 102 ASP A C 1
ATOM 3402 O O . ASP B 1 102 ? 29.313 0.914 -2.637 1.00 13.49 102 ASP A O 1
ATOM 3407 N N . ASN B 1 103 ? 29.183 2.776 -1.364 1.00 12.90 103 ASN A N 1
ATOM 3408 C CA . ASN B 1 103 ? 27.759 3.133 -1.638 1.00 12.57 103 ASN A CA 1
ATOM 3409 C C . ASN B 1 103 ? 26.776 2.140 -0.987 1.00 13.48 103 ASN A C 1
ATOM 3410 O O . ASN B 1 103 ? 25.571 2.267 -1.273 1.00 11.47 103 ASN A O 1
ATOM 3415 N N . ALA B 1 104 ? 27.256 1.150 -0.240 1.00 15.82 104 ALA A N 1
ATOM 3416 C CA . ALA B 1 104 ? 26.364 0.234 0.507 1.00 15.68 104 ALA A CA 1
ATOM 3417 C C . ALA B 1 104 ? 25.933 0.885 1.819 1.00 19.57 104 ALA A C 1
ATOM 3418 O O . ALA B 1 104 ? 26.533 1.848 2.289 1.00 20.77 104 ALA A O 1
ATOM 3420 N N . LEU B 1 105 ? 24.841 0.369 2.378 1.00 17.37 105 LEU A N 1
ATOM 3421 C CA . LEU B 1 105 ? 24.459 0.689 3.768 1.00 18.96 105 LEU A CA 1
ATOM 3422 C C . LEU B 1 105 ? 25.345 -0.106 4.717 1.00 17.25 105 LEU A C 1
ATOM 3423 O O . LEU B 1 105 ? 25.428 -1.333 4.580 1.00 13.00 105 LEU A O 1
ATOM 3428 N N . TRP B 1 106 ? 25.951 0.585 5.670 1.00 15.44 106 TRP A N 1
ATOM 3429 C CA . TRP B 1 106 ? 26.771 -0.040 6.728 1.00 13.59 106 TRP A CA 1
ATOM 3430 C C . TRP B 1 106 ? 26.138 0.244 8.088 1.00 11.58 106 TRP A C 1
ATOM 3431 O O . TRP B 1 106 ? 25.387 1.239 8.255 1.00 9.70 106 TRP A O 1
ATOM 3442 N N . HIS B 1 107 ? 26.487 -0.586 9.062 1.00 11.49 107 HIS A N 1
ATOM 3443 C CA . HIS B 1 107 ? 26.052 -0.334 10.453 1.00 10.43 107 HIS A CA 1
ATOM 3444 C C . HIS B 1 107 ? 27.081 -0.867 11.427 1.00 10.77 107 HIS A C 1
ATOM 3445 O O . HIS B 1 107 ? 27.916 -1.705 11.081 1.00 10.75 107 HIS A O 1
ATOM 3452 N N . ILE B 1 108 ? 26.974 -0.354 12.640 1.00 11.01 108 ILE A N 1
ATOM 3453 C CA . ILE B 1 108 ? 27.855 -0.693 13.775 1.00 10.38 108 ILE A CA 1
ATOM 3454 C C . ILE B 1 108 ? 26.984 -0.561 15.021 1.00 9.35 108 ILE A C 1
ATOM 3455 O O . ILE B 1 108 ? 26.116 0.329 15.068 1.00 10.26 108 ILE A O 1
ATOM 3460 N N . TRP B 1 109 ? 27.158 -1.443 15.990 1.00 9.80 109 TRP A N 1
ATOM 3461 C CA . TRP B 1 109 ? 26.241 -1.475 17.155 1.00 9.88 109 TRP A CA 1
ATOM 3462 C C . TRP B 1 109 ? 27.012 -1.697 18.442 1.00 10.15 109 TRP A C 1
ATOM 3463 O O . TRP B 1 109 ? 28.052 -2.364 18.453 1.00 10.66 109 TRP A O 1
ATOM 3474 N N . GLN B 1 110 ? 26.446 -1.226 19.537 1.00 10.26 110 GLN A N 1
ATOM 3475 C CA . GLN B 1 110 ? 26.976 -1.577 20.868 1.00 10.30 110 GLN A CA 1
ATOM 3476 C C . GLN B 1 110 ? 26.665 -3.050 21.134 1.00 10.25 110 GLN A C 1
ATOM 3477 O O . GLN B 1 110 ? 25.571 -3.514 20.794 1.00 11.72 110 GLN A O 1
ATOM 3483 N N . THR B 1 111 ? 27.597 -3.763 21.757 1.00 12.08 111 THR A N 1
ATOM 3484 C CA . THR B 1 111 ? 27.431 -5.201 22.082 1.00 14.99 111 THR A CA 1
ATOM 3485 C C . THR B 1 111 ? 26.619 -5.338 23.370 1.00 16.36 111 THR A C 1
ATOM 3486 O O . THR B 1 111 ? 26.029 -6.409 23.597 1.00 21.14 111 THR A O 1
ATOM 3490 N N . ALA B 1 112 ? 26.583 -4.274 24.166 1.00 16.00 112 ALA A N 1
ATOM 3491 C CA . ALA B 1 112 ? 25.765 -4.161 25.393 1.00 18.05 112 ALA A CA 1
ATOM 3492 C C . ALA B 1 112 ? 25.401 -2.692 25.596 1.00 17.58 112 ALA A C 1
ATOM 3493 O O . ALA B 1 112 ? 26.119 -1.855 25.059 1.00 16.83 112 ALA A O 1
ATOM 3495 N N . THR B 1 113 ? 24.317 -2.388 26.306 1.00 16.90 113 THR A N 1
ATOM 3496 C CA A THR B 1 113 ? 23.809 -1.019 26.526 0.50 18.38 113 THR A CA 1
ATOM 3497 C CA B THR B 1 113 ? 23.841 -0.971 26.361 0.50 16.12 113 THR A CA 1
ATOM 3498 C C . THR B 1 113 ? 24.968 -0.097 26.927 1.00 16.67 113 THR A C 1
ATOM 3499 O O . THR B 1 113 ? 25.550 -0.401 27.992 1.00 17.97 113 THR A O 1
ATOM 3506 N N . ASN B 1 114 ? 25.273 0.948 26.160 1.00 17.20 114 ASN A N 1
ATOM 3507 C CA . ASN B 1 114 ? 26.301 1.980 26.475 1.00 17.59 114 ASN A CA 1
ATOM 3508 C C . ASN B 1 114 ? 27.682 1.364 26.666 1.00 18.64 114 ASN A C 1
ATOM 3509 O O . ASN B 1 114 ? 28.513 1.970 27.367 1.00 21.32 114 ASN A O 1
ATOM 3514 N N . ALA B 1 115 ? 27.922 0.202 26.073 1.00 16.86 115 ALA A N 1
ATOM 3515 C CA . ALA B 1 115 ? 29.213 -0.491 26.205 1.00 18.20 115 ALA A CA 1
ATOM 3516 C C . ALA B 1 115 ? 29.969 -0.385 24.876 1.00 17.20 115 ALA A C 1
ATOM 3517 O O . ALA B 1 115 ? 29.735 0.570 24.081 1.00 18.57 115 ALA A O 1
ATOM 3519 N N . GLY B 1 116 ? 30.904 -1.306 24.673 1.00 15.82 116 GLY A N 1
ATOM 3520 C CA . GLY B 1 116 ? 31.777 -1.357 23.497 1.00 15.24 116 GLY A CA 1
ATOM 3521 C C . GLY B 1 116 ? 30.999 -1.594 22.227 1.00 13.94 116 GLY A C 1
ATOM 3522 O O . GLY B 1 116 ? 29.846 -2.019 22.272 1.00 15.95 116 GLY A O 1
ATOM 3523 N N . TRP B 1 117 ? 31.643 -1.318 21.111 1.00 12.87 117 TRP A N 1
ATOM 3524 C CA . TRP B 1 117 ? 31.025 -1.390 19.771 1.00 12.82 117 TRP A CA 1
ATOM 3525 C C . TRP B 1 117 ? 31.547 -2.596 19.007 1.00 12.48 117 TRP A C 1
ATOM 3526 O O . TRP B 1 117 ? 32.721 -2.989 19.185 1.00 14.74 117 TRP A O 1
ATOM 3537 N N . SER B 1 118 ? 30.698 -3.114 18.136 1.00 12.42 118 SER A N 1
ATOM 3538 C CA . SER B 1 118 ? 31.042 -4.120 17.112 1.00 12.59 118 SER A CA 1
ATOM 3539 C C . SER B 1 118 ? 32.021 -3.512 16.113 1.00 12.72 118 SER A C 1
ATOM 3540 O O . SER B 1 118 ? 32.297 -2.306 16.162 1.00 12.94 118 SER A O 1
ATOM 3543 N N . ASN B 1 119 ? 32.466 -4.331 15.180 1.00 15.05 119 ASN A N 1
ATOM 3544 C CA . ASN B 1 119 ? 33.051 -3.823 13.921 1.00 15.69 119 ASN A CA 1
ATOM 3545 C C . ASN B 1 119 ? 31.913 -3.314 13.036 1.00 13.66 119 ASN A C 1
ATOM 3546 O O . ASN B 1 119 ? 30.766 -3.750 13.173 1.00 13.50 119 ASN A O 1
ATOM 3551 N N . TRP B 1 120 ? 32.232 -2.424 12.114 1.00 13.35 120 TRP A N 1
ATOM 3552 C CA . TRP B 1 120 ? 31.304 -2.070 11.024 1.00 12.53 120 TRP A CA 1
ATOM 3553 C C . TRP B 1 120 ? 30.999 -3.322 10.207 1.00 12.71 120 TRP A C 1
ATOM 3554 O O . TRP B 1 120 ? 31.936 -4.087 9.901 1.00 15.29 120 TRP A O 1
ATOM 3565 N N . GLN B 1 121 ? 29.753 -3.467 9.778 1.00 11.89 121 GLN A N 1
ATOM 3566 C CA A GLN B 1 121 ? 29.323 -4.581 8.900 0.50 13.32 121 GLN A CA 1
ATOM 3567 C CA B GLN B 1 121 ? 29.323 -4.586 8.901 0.50 12.72 121 GLN A CA 1
ATOM 3568 C C . GLN B 1 121 ? 28.401 -4.043 7.809 1.00 12.06 121 GLN A C 1
ATOM 3569 O O . GLN B 1 121 ? 27.633 -3.111 8.073 1.00 12.50 121 GLN A O 1
ATOM 3580 N N . SER B 1 122 ? 28.487 -4.633 6.632 1.00 12.57 122 SER A N 1
ATOM 3581 C CA . SER B 1 122 ? 27.712 -4.165 5.474 1.00 13.06 122 SER A CA 1
ATOM 3582 C C . SER B 1 122 ? 26.338 -4.817 5.467 1.00 12.36 122 SER A C 1
ATOM 3583 O O . SER B 1 122 ? 26.242 -6.044 5.676 1.00 14.98 122 SER A O 1
ATOM 3586 N N . LEU B 1 123 ? 25.339 -4.001 5.160 1.00 11.50 123 LEU A N 1
ATOM 3587 C CA . LEU B 1 123 ? 23.987 -4.477 4.802 1.00 11.76 123 LEU A CA 1
ATOM 3588 C C . LEU B 1 123 ? 23.781 -4.357 3.294 1.00 11.50 123 LEU A C 1
ATOM 3589 O O . LEU B 1 123 ? 22.656 -4.576 2.815 1.00 12.14 123 LEU A O 1
ATOM 3594 N N . GLY B 1 124 ? 24.847 -4.085 2.553 1.00 11.36 124 GLY A N 1
ATOM 3595 C CA . GLY B 1 124 ? 24.793 -4.114 1.084 1.00 11.51 124 GLY A CA 1
ATOM 3596 C C . GLY B 1 124 ? 23.866 -3.074 0.495 1.00 10.72 124 GLY A C 1
ATOM 3597 O O . GLY B 1 124 ? 23.611 -2.029 1.118 1.00 11.45 124 GLY A O 1
ATOM 3598 N N . GLY B 1 125 ? 23.351 -3.371 -0.693 1.00 11.26 125 GLY A N 1
ATOM 3599 C CA . GLY B 1 125 ? 22.602 -2.415 -1.512 1.00 11.17 125 GLY A CA 1
ATOM 3600 C C . GLY B 1 125 ? 23.513 -1.369 -2.134 1.00 11.29 125 GLY A C 1
ATOM 3601 O O . GLY B 1 125 ? 24.729 -1.334 -1.847 1.00 11.29 125 GLY A O 1
ATOM 3602 N N . THR B 1 126 ? 22.914 -0.535 -2.968 1.00 11.23 126 THR A N 1
ATOM 3603 C CA . THR B 1 126 ? 23.480 0.742 -3.450 1.00 11.99 126 THR A CA 1
ATOM 3604 C C . THR B 1 126 ? 22.460 1.823 -3.120 1.00 11.57 126 THR A C 1
ATOM 3605 O O . THR B 1 126 ? 21.361 1.814 -3.711 1.00 12.97 126 THR A O 1
ATOM 3609 N N . ILE B 1 127 ? 22.836 2.735 -2.239 1.00 11.86 127 ILE A N 1
ATOM 3610 C CA . ILE B 1 127 ? 21.843 3.714 -1.729 1.00 12.15 127 ILE A CA 1
ATOM 3611 C C . ILE B 1 127 ? 22.261 5.128 -2.108 1.00 11.19 127 ILE A C 1
ATOM 3612 O O . ILE B 1 127 ? 23.481 5.390 -2.276 1.00 12.80 127 ILE A O 1
ATOM 3617 N N . THR B 1 128 ? 21.278 5.996 -2.300 1.00 11.27 128 THR A N 1
ATOM 3618 C CA . THR B 1 128 ? 21.476 7.354 -2.853 1.00 10.72 128 THR A CA 1
ATOM 3619 C C . THR B 1 128 ? 20.836 8.402 -1.947 1.00 10.30 128 THR A C 1
ATOM 3620 O O . THR B 1 128 ? 20.531 9.498 -2.412 1.00 10.88 128 THR A O 1
ATOM 3624 N N . SER B 1 129 ? 20.629 8.071 -0.674 1.00 11.15 129 SER A N 1
ATOM 3625 C CA . SER B 1 129 ? 20.155 9.038 0.340 1.00 10.97 129 SER A CA 1
ATOM 3626 C C . SER B 1 129 ? 20.819 8.703 1.663 1.00 10.29 129 SER A C 1
ATOM 3627 O O . SER B 1 129 ? 21.348 7.591 1.829 1.00 11.02 129 SER A O 1
ATOM 3630 N N . ASN B 1 130 ? 20.629 9.591 2.623 1.00 9.79 130 ASN A N 1
ATOM 3631 C CA . ASN B 1 130 ? 20.868 9.238 4.033 1.00 9.56 130 ASN A CA 1
ATOM 3632 C C . ASN B 1 130 ? 19.854 8.163 4.412 1.00 10.00 130 ASN A C 1
ATOM 3633 O O . ASN B 1 130 ? 18.739 8.136 3.889 1.00 10.31 130 ASN A O 1
ATOM 3638 N N . PRO B 1 131 ? 20.212 7.259 5.338 1.00 10.79 131 PRO A N 1
ATOM 3639 C CA . PRO B 1 131 ? 19.232 6.329 5.889 1.00 11.55 131 PRO A CA 1
ATOM 3640 C C . PRO B 1 131 ? 18.242 7.058 6.800 1.00 10.24 131 PRO A C 1
ATOM 3641 O O . PRO B 1 131 ? 18.610 8.041 7.429 1.00 12.19 131 PRO A O 1
ATOM 3645 N N . ALA B 1 132 ? 17.008 6.555 6.851 1.00 10.57 132 ALA A N 1
ATOM 3646 C CA . ALA B 1 132 ? 15.987 6.931 7.849 1.00 10.17 132 ALA A CA 1
ATOM 3647 C C . ALA B 1 132 ? 15.725 5.673 8.659 1.00 9.44 132 ALA A C 1
ATOM 3648 O O . ALA B 1 132 ? 15.566 4.593 8.081 1.00 10.36 132 ALA A O 1
ATOM 3650 N N . VAL B 1 133 ? 15.656 5.807 9.982 1.00 9.26 133 VAL A N 1
ATOM 3651 C CA . VAL B 1 133 ? 15.684 4.626 10.872 1.00 8.22 133 VAL A CA 1
ATOM 3652 C C . VAL B 1 133 ? 14.569 4.769 11.923 1.00 8.42 133 VAL A C 1
ATOM 3653 O O . VAL B 1 133 ? 14.427 5.851 12.546 1.00 10.18 133 VAL A O 1
ATOM 3657 N N . TYR B 1 134 ? 13.846 3.694 12.162 1.00 8.55 134 TYR A N 1
ATOM 3658 C CA . TYR B 1 134 ? 12.907 3.667 13.305 1.00 8.49 134 TYR A CA 1
ATOM 3659 C C . TYR B 1 134 ? 12.801 2.233 13.776 1.00 9.62 134 TYR A C 1
ATOM 3660 O O . TYR B 1 134 ? 13.251 1.327 13.121 1.00 14.15 134 TYR A O 1
ATOM 3669 N N . VAL B 1 135 ? 12.163 2.041 14.925 1.00 9.25 135 VAL A N 1
ATOM 3670 C CA . VAL B 1 135 ? 11.918 0.667 15.427 1.00 9.10 135 VAL A CA 1
ATOM 3671 C C . VAL B 1 135 ? 10.417 0.371 15.382 1.00 9.60 135 VAL A C 1
ATOM 3672 O O . VAL B 1 135 ? 9.572 1.235 15.735 1.00 9.48 135 VAL A O 1
ATOM 3676 N N . ASN B 1 136 ? 10.110 -0.834 14.939 1.00 9.74 136 ASN A N 1
ATOM 3677 C CA . ASN B 1 136 ? 8.733 -1.372 14.954 1.00 9.94 136 ASN A CA 1
ATOM 3678 C C . ASN B 1 136 ? 8.295 -1.695 16.387 1.00 10.95 136 ASN A C 1
ATOM 3679 O O . ASN B 1 136 ? 9.115 -1.770 17.300 1.00 10.87 136 ASN A O 1
ATOM 3684 N N . THR B 1 137 ? 6.999 -1.920 16.569 1.00 10.57 137 THR A N 1
ATOM 3685 C CA . THR B 1 137 ? 6.419 -2.197 17.909 1.00 10.37 137 THR A CA 1
ATOM 3686 C C . THR B 1 137 ? 6.916 -3.542 18.441 1.00 9.86 137 THR A C 1
ATOM 3687 O O . THR B 1 137 ? 6.815 -3.771 19.666 1.00 9.74 137 THR A O 1
ATOM 3691 N N . ASP B 1 138 ? 7.478 -4.386 17.567 1.00 9.64 138 ASP A N 1
ATOM 3692 C CA . ASP B 1 138 ? 8.002 -5.719 17.932 1.00 9.47 138 ASP A CA 1
ATOM 3693 C C . ASP B 1 138 ? 9.513 -5.645 18.151 1.00 9.04 138 ASP A C 1
ATOM 3694 O O . ASP B 1 138 ? 10.097 -6.701 18.342 1.00 9.57 138 ASP A O 1
ATOM 3699 N N . GLY B 1 139 ? 10.084 -4.442 18.231 1.00 9.05 139 GLY A N 1
ATOM 3700 C CA . GLY B 1 139 ? 11.521 -4.284 18.530 1.00 8.89 139 GLY A CA 1
ATOM 3701 C C . GLY B 1 139 ? 12.426 -4.422 17.316 1.00 8.68 139 GLY A C 1
ATOM 3702 O O . GLY B 1 139 ? 13.640 -4.334 17.501 1.00 9.51 139 GLY A O 1
ATOM 3703 N N . ARG B 1 140 ? 11.884 -4.655 16.129 1.00 8.96 140 ARG A N 1
ATOM 3704 C CA . ARG B 1 140 ? 12.722 -4.786 14.912 1.00 8.90 140 ARG A CA 1
ATOM 3705 C C . ARG B 1 140 ? 13.000 -3.398 14.328 1.00 9.50 140 ARG A C 1
ATOM 3706 O O . ARG B 1 140 ? 12.059 -2.722 13.868 1.00 10.72 140 ARG A O 1
ATOM 3714 N N . ILE B 1 141 ? 14.285 -3.048 14.201 1.00 9.84 141 ILE A N 1
ATOM 3715 C CA . ILE B 1 141 ? 14.666 -1.797 13.501 1.00 9.48 141 ILE A CA 1
ATOM 3716 C C . ILE B 1 141 ? 14.358 -1.969 12.007 1.00 10.16 141 ILE A C 1
ATOM 3717 O O . ILE B 1 141 ? 14.614 -3.041 11.419 1.00 9.67 141 ILE A O 1
ATOM 3722 N N . ASP B 1 142 ? 13.839 -0.905 11.424 1.00 9.56 142 ASP A N 1
ATOM 3723 C CA . ASP B 1 142 ? 13.514 -0.777 9.990 1.00 9.16 142 ASP A CA 1
ATOM 3724 C C . ASP B 1 142 ? 14.315 0.407 9.463 1.00 8.60 142 ASP A C 1
ATOM 3725 O O . ASP B 1 142 ? 14.286 1.491 10.068 1.00 9.89 142 ASP A O 1
ATOM 3730 N N . VAL B 1 143 ? 15.061 0.195 8.379 1.00 8.31 143 VAL A N 1
ATOM 3731 C CA . VAL B 1 143 ? 15.918 1.243 7.766 1.00 9.49 143 VAL A CA 1
ATOM 3732 C C . VAL B 1 143 ? 15.451 1.469 6.331 1.00 9.56 143 VAL A C 1
ATOM 3733 O O . VAL B 1 143 ? 15.254 0.489 5.598 1.00 10.14 143 VAL A O 1
ATOM 3737 N N . PHE B 1 144 ? 15.301 2.737 5.985 1.00 9.90 144 PHE A N 1
ATOM 3738 C CA . PHE B 1 144 ? 14.775 3.218 4.690 1.00 10.11 144 PHE A CA 1
ATOM 3739 C C . PHE B 1 144 ? 15.859 4.030 4.001 1.00 11.89 144 PHE A C 1
ATOM 3740 O O . PHE B 1 144 ? 16.538 4.836 4.642 1.00 12.71 144 PHE A O 1
ATOM 3748 N N . ALA B 1 145 ? 16.011 3.816 2.693 1.00 12.09 145 ALA A N 1
ATOM 3749 C CA . ALA B 1 145 ? 16.967 4.596 1.882 1.00 11.87 145 ALA A CA 1
ATOM 3750 C C . ALA B 1 145 ? 16.504 4.622 0.435 1.00 10.96 145 ALA A C 1
ATOM 3751 O O . ALA B 1 145 ? 15.863 3.670 -0.020 1.00 12.29 145 ALA A O 1
ATOM 3753 N N . ARG B 1 146 ? 16.860 5.704 -0.240 1.00 11.05 146 ARG A N 1
ATOM 3754 C CA . ARG B 1 146 ? 16.631 5.794 -1.697 1.00 10.57 146 ARG A CA 1
ATOM 3755 C C . ARG B 1 146 ? 17.602 4.864 -2.432 1.00 10.44 146 ARG A C 1
ATOM 3756 O O . ARG B 1 146 ? 18.764 4.720 -2.013 1.00 10.88 146 ARG A O 1
ATOM 3764 N N . GLY B 1 147 ? 17.091 4.203 -3.465 1.00 11.96 147 GLY A N 1
ATOM 3765 C CA . GLY B 1 147 ? 17.893 3.349 -4.353 1.00 13.77 147 GLY A CA 1
ATOM 3766 C C . GLY B 1 147 ? 18.391 4.106 -5.577 1.00 13.09 147 GLY A C 1
ATOM 3767 O O . GLY B 1 147 ? 18.078 5.282 -5.796 1.00 12.89 147 GLY A O 1
ATOM 3768 N N . THR B 1 148 ? 19.131 3.433 -6.454 1.00 13.98 148 THR A N 1
ATOM 3769 C CA . THR B 1 148 ? 19.650 4.070 -7.695 1.00 13.48 148 THR A CA 1
ATOM 3770 C C . THR B 1 148 ? 18.523 4.289 -8.708 1.00 12.69 148 THR A C 1
ATOM 3771 O O . THR B 1 148 ? 18.718 5.090 -9.644 1.00 11.14 148 THR A O 1
ATOM 3775 N N . ASP B 1 149 ? 17.372 3.642 -8.502 1.00 12.67 149 ASP A N 1
ATOM 3776 C CA . ASP B 1 149 ? 16.137 3.853 -9.298 1.00 12.58 149 ASP A CA 1
ATOM 3777 C C . ASP B 1 149 ? 15.317 5.006 -8.705 1.00 11.83 149 ASP A C 1
ATOM 3778 O O . ASP B 1 149 ? 14.251 5.294 -9.244 1.00 11.46 149 ASP A O 1
ATOM 3783 N N . ASN B 1 150 ? 15.848 5.662 -7.673 1.00 12.01 150 ASN A N 1
ATOM 3784 C CA A ASN B 1 150 ? 15.205 6.762 -6.895 0.50 13.24 150 ASN A CA 1
ATOM 3785 C CA B ASN B 1 150 ? 15.175 6.776 -6.941 0.50 12.33 150 ASN A CA 1
ATOM 3786 C C . ASN B 1 150 ? 13.901 6.300 -6.224 1.00 12.76 150 ASN A C 1
ATOM 3787 O O . ASN B 1 150 ? 13.149 7.175 -5.727 1.00 11.84 150 ASN A O 1
ATOM 3796 N N . ALA B 1 151 ? 13.691 4.992 -6.120 1.00 13.25 151 ALA A N 1
ATOM 3797 C CA . ALA B 1 151 ? 12.580 4.460 -5.301 1.00 12.55 151 ALA A CA 1
ATOM 3798 C C . ALA B 1 151 ? 13.017 4.424 -3.840 1.00 10.79 151 ALA A C 1
ATOM 3799 O O . ALA B 1 151 ? 14.213 4.482 -3.530 1.00 11.64 151 ALA A O 1
ATOM 3801 N N . LEU B 1 152 ? 12.038 4.279 -2.966 1.00 10.70 152 LEU A N 1
ATOM 3802 C CA . LEU B 1 152 ? 12.318 4.047 -1.538 1.00 11.89 152 LEU A CA 1
ATOM 3803 C C . LEU B 1 152 ? 12.459 2.552 -1.292 1.00 12.14 152 LEU A C 1
ATOM 3804 O O . LEU B 1 152 ? 11.565 1.798 -1.673 1.00 12.39 152 LEU A O 1
ATOM 3809 N N . TRP B 1 153 ? 13.550 2.146 -0.667 1.00 12.63 153 TRP A N 1
ATOM 3810 C CA . TRP B 1 153 ? 13.791 0.733 -0.319 1.00 12.96 153 TRP A CA 1
ATOM 3811 C C . TRP B 1 153 ? 13.862 0.639 1.204 1.00 12.11 153 TRP A C 1
ATOM 3812 O O . TRP B 1 153 ? 14.193 1.642 1.860 1.00 11.98 153 TRP A O 1
ATOM 3823 N N . HIS B 1 154 ? 13.732 -0.568 1.724 1.00 11.22 154 HIS A N 1
ATOM 3824 C CA . HIS B 1 154 ? 13.954 -0.766 3.168 1.00 11.63 154 HIS A CA 1
ATOM 3825 C C . HIS B 1 154 ? 14.505 -2.151 3.453 1.00 11.31 154 HIS A C 1
ATOM 3826 O O . HIS B 1 154 ? 14.366 -3.061 2.626 1.00 10.91 154 HIS A O 1
ATOM 3833 N N . ILE B 1 155 ? 15.100 -2.261 4.628 1.00 10.94 155 ILE A N 1
ATOM 3834 C CA . ILE B 1 155 ? 15.719 -3.504 5.132 1.00 11.98 155 ILE A CA 1
ATOM 3835 C C . ILE B 1 155 ? 15.509 -3.482 6.646 1.00 10.61 155 ILE A C 1
ATOM 3836 O O . ILE B 1 155 ? 15.564 -2.382 7.238 1.00 10.58 155 ILE A O 1
ATOM 3841 N N . SER B 1 156 ? 15.303 -4.642 7.253 1.00 10.49 156 SER A N 1
ATOM 3842 C CA . SER B 1 156 ? 14.936 -4.679 8.684 1.00 11.24 156 SER A CA 1
ATOM 3843 C C . SER B 1 156 ? 15.626 -5.813 9.424 1.00 11.83 156 SER A C 1
ATOM 3844 O O . SER B 1 156 ? 15.927 -6.856 8.823 1.00 11.08 156 SER A O 1
ATOM 3847 N N . GLN B 1 157 ? 15.763 -5.636 10.737 1.00 10.42 157 GLN A N 1
ATOM 3848 C CA . GLN B 1 157 ? 16.026 -6.772 11.643 1.00 10.50 157 GLN A CA 1
ATOM 3849 C C . GLN B 1 157 ? 14.875 -7.775 11.510 1.00 11.04 157 GLN A C 1
ATOM 3850 O O . GLN B 1 157 ? 13.707 -7.321 11.384 1.00 10.94 157 GLN A O 1
ATOM 3856 N N . THR B 1 158 ? 15.152 -9.080 11.590 1.00 12.25 158 THR A N 1
ATOM 3857 C CA . THR B 1 158 ? 14.073 -10.108 11.497 1.00 12.97 158 THR A CA 1
ATOM 3858 C C . THR B 1 158 ? 13.612 -10.545 12.888 1.00 12.38 158 THR A C 1
ATOM 3859 O O . THR B 1 158 ? 12.640 -11.302 12.962 1.00 14.78 158 THR A O 1
ATOM 3863 N N . ALA B 1 159 ? 14.273 -10.076 13.940 1.00 11.64 159 ALA A N 1
ATOM 3864 C CA . ALA B 1 159 ? 13.886 -10.349 15.338 1.00 11.85 159 ALA A CA 1
ATOM 3865 C C . ALA B 1 159 ? 14.212 -9.121 16.177 1.00 10.77 159 ALA A C 1
ATOM 3866 O O . ALA B 1 159 ? 14.988 -8.266 15.749 1.00 10.98 159 ALA A O 1
ATOM 3868 N N . ALA B 1 160 ? 13.575 -9.011 17.329 1.00 10.50 160 ALA A N 1
ATOM 3869 C CA . ALA B 1 160 ? 13.750 -7.824 18.183 1.00 10.08 160 ALA A CA 1
ATOM 3870 C C . ALA B 1 160 ? 15.244 -7.578 18.410 1.00 9.67 160 ALA A C 1
ATOM 3871 O O . ALA B 1 160 ? 15.931 -8.480 18.889 1.00 10.03 160 ALA A O 1
ATOM 3873 N N . HIS B 1 161 ? 15.692 -6.352 18.165 1.00 9.90 161 HIS A N 1
ATOM 3874 C CA . HIS B 1 161 ? 17.093 -5.903 18.404 1.00 10.47 161 HIS A CA 1
ATOM 3875 C C . HIS B 1 161 ? 18.102 -6.990 17.993 1.00 11.12 161 HIS A C 1
ATOM 3876 O O . HIS B 1 161 ? 19.081 -7.215 18.735 1.00 12.06 161 HIS A O 1
ATOM 3883 N N . SER B 1 162 ? 17.895 -7.634 16.848 1.00 12.03 162 SER A N 1
ATOM 3884 C CA . SER B 1 162 ? 18.726 -8.797 16.454 1.00 12.89 162 SER A CA 1
ATOM 3885 C C . SER B 1 162 ? 18.726 -8.991 14.948 1.00 13.62 162 SER A C 1
ATOM 3886 O O . SER B 1 162 ? 17.746 -8.696 14.273 1.00 13.56 162 SER A O 1
ATOM 3889 N N . GLY B 1 163 ? 19.826 -9.543 14.464 1.00 14.59 163 GLY A N 1
ATOM 3890 C CA . GLY B 1 163 ? 19.868 -10.183 13.145 1.00 15.85 163 GLY A CA 1
ATOM 3891 C C . GLY B 1 163 ? 19.211 -11.560 13.189 1.00 17.85 163 GLY A C 1
ATOM 3892 O O . GLY B 1 163 ? 18.771 -12.018 14.234 1.00 19.67 163 GLY A O 1
ATOM 3893 N N . PRO B 1 164 ? 19.140 -12.271 12.043 1.00 19.72 164 PRO A N 1
ATOM 3894 C CA . PRO B 1 164 ? 19.618 -11.729 10.771 1.00 18.64 164 PRO A CA 1
ATOM 3895 C C . PRO B 1 164 ? 18.737 -10.598 10.217 1.00 16.08 164 PRO A C 1
ATOM 3896 O O . PRO B 1 164 ? 17.626 -10.389 10.669 1.00 16.18 164 PRO A O 1
ATOM 3900 N N . TRP B 1 165 ? 19.280 -9.859 9.257 1.00 14.01 165 TRP A N 1
ATOM 3901 C CA . TRP B 1 165 ? 18.538 -8.796 8.543 1.00 13.62 165 TRP A CA 1
ATOM 3902 C C . TRP B 1 165 ? 17.832 -9.413 7.342 1.00 13.30 165 TRP A C 1
ATOM 3903 O O . TRP B 1 165 ? 18.292 -10.440 6.787 1.00 16.02 165 TRP A O 1
ATOM 3914 N N . SER B 1 166 ? 16.740 -8.778 6.963 1.00 12.86 166 SER A N 1
ATOM 3915 C CA . SER B 1 166 ? 15.932 -9.113 5.779 1.00 13.41 166 SER A CA 1
ATOM 3916 C C . SER B 1 166 ? 16.718 -8.799 4.517 1.00 13.16 166 SER A C 1
ATOM 3917 O O . SER B 1 166 ? 17.798 -8.182 4.584 1.00 13.83 166 SER A O 1
ATOM 3920 N N . SER B 1 167 ? 16.155 -9.193 3.391 1.00 15.58 167 SER A N 1
ATOM 3921 C CA A SER B 1 167 ? 16.552 -8.677 2.063 0.70 15.89 167 SER A CA 1
ATOM 3922 C CA B SER B 1 167 ? 16.595 -8.668 2.077 0.30 15.87 167 SER A CA 1
ATOM 3923 C C . SER B 1 167 ? 16.151 -7.206 1.940 1.00 13.67 167 SER A C 1
ATOM 3924 O O . SER B 1 167 ? 15.255 -6.767 2.647 1.00 14.49 167 SER A O 1
ATOM 3929 N N . TRP B 1 168 ? 16.778 -6.486 1.035 1.00 14.52 168 TRP A N 1
ATOM 3930 C CA . TRP B 1 168 ? 16.311 -5.160 0.583 1.00 12.92 168 TRP A CA 1
ATOM 3931 C C . TRP B 1 168 ? 15.035 -5.352 -0.217 1.00 13.88 168 TRP A C 1
ATOM 3932 O O . TRP B 1 168 ? 15.036 -6.198 -1.126 1.00 16.21 168 TRP A O 1
ATOM 3943 N N . GLN B 1 169 ? 14.012 -4.572 0.091 1.00 12.00 169 GLN A N 1
ATOM 3944 C CA . GLN B 1 169 ? 12.705 -4.682 -0.586 1.00 12.34 169 GLN A CA 1
ATOM 3945 C C . GLN B 1 169 ? 12.247 -3.278 -0.958 1.00 10.93 169 GLN A C 1
ATOM 3946 O O . GLN B 1 169 ? 12.412 -2.336 -0.171 1.00 11.26 169 GLN A O 1
ATOM 3952 N N . SER B 1 170 ? 11.676 -3.144 -2.137 1.00 11.28 170 SER A N 1
ATOM 3953 C CA . SER B 1 170 ? 11.276 -1.826 -2.662 1.00 11.29 170 SER A CA 1
ATOM 3954 C C . SER B 1 170 ? 9.869 -1.478 -2.197 1.00 10.59 170 SER A C 1
ATOM 3955 O O . SER B 1 170 ? 8.984 -2.351 -2.213 1.00 12.33 170 SER A O 1
ATOM 3958 N N . LEU B 1 171 ? 9.710 -0.206 -1.868 1.00 11.50 171 LEU A N 1
ATOM 3959 C CA . LEU B 1 171 ? 8.392 0.400 -1.605 1.00 11.56 171 LEU A CA 1
ATOM 3960 C C . LEU B 1 171 ? 8.033 1.367 -2.731 1.00 11.64 171 LEU A C 1
ATOM 3961 O O . LEU B 1 171 ? 7.095 2.151 -2.565 1.00 12.25 171 LEU A O 1
ATOM 3966 N N . ASN B 1 172 ? 8.745 1.274 -3.850 1.00 11.76 172 ASN A N 1
ATOM 3967 C CA . ASN B 1 172 ? 8.429 2.035 -5.079 1.00 12.58 172 ASN A CA 1
ATOM 3968 C C . ASN B 1 172 ? 8.506 3.537 -4.783 1.00 11.95 172 ASN A C 1
ATOM 3969 O O . ASN B 1 172 ? 9.293 3.950 -3.914 1.00 11.94 172 ASN A O 1
ATOM 3974 N N . GLY B 1 173 ? 7.764 4.334 -5.551 1.00 13.08 173 GLY A N 1
ATOM 3975 C CA . GLY B 1 173 ? 7.842 5.796 -5.510 1.00 13.11 173 GLY A CA 1
ATOM 3976 C C . GLY B 1 173 ? 9.061 6.306 -6.256 1.00 11.78 173 GLY A C 1
ATOM 3977 O O . GLY B 1 173 ? 9.926 5.506 -6.698 1.00 11.99 173 GLY A O 1
ATOM 3978 N N . VAL B 1 174 ? 9.100 7.615 -6.448 1.00 11.86 174 VAL A N 1
ATOM 3979 C CA . VAL B 1 174 ? 10.284 8.307 -7.016 1.00 12.46 174 VAL A CA 1
ATOM 3980 C C . VAL B 1 174 ? 10.507 9.532 -6.145 1.00 11.51 174 VAL A C 1
ATOM 3981 O O . VAL B 1 174 ? 9.623 10.397 -6.097 1.00 13.46 174 VAL A O 1
ATOM 3985 N N . ILE B 1 175 ? 11.610 9.568 -5.413 1.00 10.64 175 ILE A N 1
ATOM 3986 C CA . ILE B 1 175 ? 11.781 10.616 -4.375 1.00 11.30 175 ILE A CA 1
ATOM 3987 C C . ILE B 1 175 ? 13.038 11.445 -4.638 1.00 11.10 175 ILE A C 1
ATOM 3988 O O . ILE B 1 175 ? 14.001 10.961 -5.289 1.00 12.14 175 ILE A O 1
ATOM 3993 N N . THR B 1 176 ? 12.996 12.691 -4.178 1.00 11.19 176 THR A N 1
ATOM 3994 C CA . THR B 1 176 ? 13.986 13.743 -4.505 1.00 11.23 176 THR A CA 1
ATOM 3995 C C . THR B 1 176 ? 14.512 14.403 -3.232 1.00 12.03 176 THR A C 1
ATOM 3996 O O . THR B 1 176 ? 15.132 15.462 -3.308 1.00 13.04 176 THR A O 1
ATOM 4000 N N . SER B 1 177 ? 14.265 13.796 -2.076 1.00 11.95 177 SER A N 1
ATOM 4001 C CA . SER B 1 177 ? 14.860 14.259 -0.801 1.00 11.52 177 SER A CA 1
ATOM 4002 C C . SER B 1 177 ? 15.310 13.035 -0.034 1.00 12.84 177 SER A C 1
ATOM 4003 O O . SER B 1 177 ? 14.942 11.922 -0.391 1.00 13.94 177 SER A O 1
ATOM 4006 N N . ASN B 1 178 ? 16.035 13.264 1.048 1.00 11.02 178 ASN A N 1
ATOM 4007 C CA . ASN B 1 178 ? 16.232 12.181 2.035 1.00 10.57 178 ASN A CA 1
ATOM 4008 C C . ASN B 1 178 ? 14.870 11.839 2.633 1.00 11.28 178 ASN A C 1
ATOM 4009 O O . ASN B 1 178 ? 14.018 12.714 2.780 1.00 9.74 178 ASN A O 1
ATOM 4014 N N . PRO B 1 179 ? 14.626 10.546 2.899 1.00 12.15 179 PRO A N 1
ATOM 4015 C CA . PRO B 1 179 ? 13.380 10.168 3.560 1.00 12.66 179 PRO A CA 1
ATOM 4016 C C . PRO B 1 179 ? 13.404 10.468 5.063 1.00 11.82 179 PRO A C 1
ATOM 4017 O O . PRO B 1 179 ? 14.455 10.540 5.665 1.00 13.27 179 PRO A O 1
ATOM 4021 N N . ALA B 1 180 ? 12.214 10.610 5.657 1.00 11.13 180 ALA A N 1
ATOM 4022 C CA . ALA B 1 180 ? 12.020 10.755 7.119 1.00 10.66 180 ALA A CA 1
ATOM 4023 C C . ALA B 1 180 ? 10.967 9.749 7.566 1.00 10.33 180 ALA A C 1
ATOM 4024 O O . ALA B 1 180 ? 9.988 9.559 6.853 1.00 10.63 180 ALA A O 1
ATOM 4026 N N . VAL B 1 181 ? 11.201 9.112 8.703 1.00 10.03 181 VAL A N 1
ATOM 4027 C CA . VAL B 1 181 ? 10.269 8.078 9.223 1.00 10.27 181 VAL A CA 1
ATOM 4028 C C . VAL B 1 181 ? 9.864 8.424 10.659 1.00 11.78 181 VAL A C 1
ATOM 4029 O O . VAL B 1 181 ? 10.653 8.972 11.426 1.00 13.15 181 VAL A O 1
ATOM 4033 N N . HIS B 1 182 ? 8.631 8.071 11.018 1.00 11.19 182 HIS A N 1
ATOM 4034 C CA . HIS B 1 182 ? 8.164 8.134 12.412 1.00 10.19 182 HIS A CA 1
ATOM 4035 C C . HIS B 1 182 ? 7.072 7.093 12.582 1.00 10.22 182 HIS A C 1
ATOM 4036 O O . HIS B 1 182 ? 6.417 6.734 11.618 1.00 12.57 182 HIS A O 1
ATOM 4043 N N . ILE B 1 183 ? 6.832 6.688 13.811 1.00 9.66 183 ILE A N 1
ATOM 4044 C CA . ILE B 1 183 ? 5.715 5.753 14.106 1.00 9.26 183 ILE A CA 1
ATOM 4045 C C . ILE B 1 183 ? 4.457 6.549 14.444 1.00 9.49 183 ILE A C 1
ATOM 4046 O O . ILE B 1 183 ? 4.529 7.541 15.179 1.00 9.72 183 ILE A O 1
ATOM 4051 N N . ASN B 1 184 ? 3.338 6.108 13.888 1.00 11.24 184 ASN A N 1
ATOM 4052 C CA . ASN B 1 184 ? 2.003 6.576 14.327 1.00 11.03 184 ASN A CA 1
ATOM 4053 C C . ASN B 1 184 ? 1.728 6.136 15.770 1.00 11.72 184 ASN A C 1
ATOM 4054 O O . ASN B 1 184 ? 2.339 5.177 16.291 1.00 12.76 184 ASN A O 1
ATOM 4059 N N . SER B 1 185 ? 0.716 6.757 16.373 1.00 10.84 185 SER A N 1
ATOM 4060 C CA . SER B 1 185 ? 0.328 6.466 17.772 1.00 10.42 185 SER A CA 1
ATOM 4061 C C . SER B 1 185 ? -0.395 5.112 17.857 1.00 9.64 185 SER A C 1
ATOM 4062 O O . SER B 1 185 ? -0.665 4.678 18.987 1.00 11.23 185 SER A O 1
ATOM 4065 N N . ASP B 1 186 ? -0.707 4.462 16.739 1.00 10.87 186 ASP A N 1
ATOM 4066 C CA . ASP B 1 186 ? -1.233 3.072 16.698 1.00 11.38 186 ASP A CA 1
ATOM 4067 C C . ASP B 1 186 ? -0.158 2.068 16.262 1.00 10.66 186 ASP A C 1
ATOM 4068 O O . ASP B 1 186 ? -0.505 0.936 15.963 1.00 11.22 186 ASP A O 1
ATOM 4073 N N . GLY B 1 187 ? 1.119 2.458 16.246 1.00 9.75 187 GLY A N 1
ATOM 4074 C CA . GLY B 1 187 ? 2.214 1.509 15.958 1.00 9.76 187 GLY A CA 1
ATOM 4075 C C . GLY B 1 187 ? 2.565 1.363 14.481 1.00 9.91 187 GLY A C 1
ATOM 4076 O O . GLY B 1 187 ? 3.470 0.554 14.194 1.00 10.04 187 GLY A O 1
ATOM 4077 N N . ARG B 1 188 ? 1.913 2.081 13.568 1.00 10.88 188 ARG A N 1
ATOM 4078 C CA . ARG B 1 188 ? 2.231 1.937 12.126 1.00 11.13 188 ARG A CA 1
ATOM 4079 C C . ARG B 1 188 ? 3.342 2.923 11.746 1.00 11.12 188 ARG A C 1
ATOM 4080 O O . ARG B 1 188 ? 3.188 4.140 11.906 1.00 11.03 188 ARG A O 1
ATOM 4088 N N . LEU B 1 189 ? 4.445 2.417 11.185 1.00 11.45 189 LEU A N 1
ATOM 4089 C CA . LEU B 1 189 ? 5.513 3.302 10.653 1.00 10.71 189 LEU A CA 1
ATOM 4090 C C . LEU B 1 189 ? 4.958 4.087 9.471 1.00 10.19 189 LEU A C 1
ATOM 4091 O O . LEU B 1 189 ? 4.072 3.592 8.753 1.00 9.93 189 LEU A O 1
ATOM 4096 N N . GLU B 1 190 ? 5.533 5.260 9.244 1.00 9.15 190 GLU A N 1
ATOM 4097 C CA . GLU B 1 190 ? 5.112 6.126 8.124 1.00 10.51 190 GLU A CA 1
ATOM 4098 C C . GLU B 1 190 ? 6.339 6.898 7.661 1.00 12.24 190 GLU A C 1
ATOM 4099 O O . GLU B 1 190 ? 7.112 7.395 8.499 1.00 13.53 190 GLU A O 1
ATOM 4105 N N . VAL B 1 191 ? 6.531 6.930 6.339 1.00 11.36 191 VAL A N 1
ATOM 4106 C CA . VAL B 1 191 ? 7.703 7.574 5.708 1.00 11.82 191 VAL A CA 1
ATOM 4107 C C . VAL B 1 191 ? 7.209 8.740 4.864 1.00 10.41 191 VAL A C 1
ATOM 4108 O O . VAL B 1 191 ? 6.194 8.621 4.165 1.00 10.16 191 VAL A O 1
ATOM 4112 N N . PHE B 1 192 ? 8.008 9.796 4.880 1.00 9.52 192 PHE A N 1
ATOM 4113 C CA . PHE B 1 192 ? 7.765 11.072 4.191 1.00 9.39 192 PHE A CA 1
ATOM 4114 C C . PHE B 1 192 ? 8.973 11.353 3.308 1.00 9.23 192 PHE A C 1
ATOM 4115 O O . PHE B 1 192 ? 10.118 11.139 3.736 1.00 10.78 192 PHE A O 1
ATOM 4123 N N . ALA B 1 193 ? 8.728 11.875 2.119 1.00 10.16 193 ALA A N 1
ATOM 4124 C CA . ALA B 1 193 ? 9.819 12.262 1.199 1.00 10.50 193 ALA A CA 1
ATOM 4125 C C . ALA B 1 193 ? 9.257 13.224 0.172 1.00 10.78 193 ALA A C 1
ATOM 4126 O O . ALA B 1 193 ? 8.068 13.122 -0.183 1.00 11.14 193 ALA A O 1
ATOM 4128 N N . ARG B 1 194 ? 10.141 14.038 -0.396 1.00 10.41 194 ARG A N 1
ATOM 4129 C CA . ARG B 1 194 ? 9.741 14.915 -1.505 1.00 10.45 194 ARG A CA 1
ATOM 4130 C C . ARG B 1 194 ? 9.642 14.068 -2.777 1.00 10.89 194 ARG A C 1
ATOM 4131 O O . ARG B 1 194 ? 10.454 13.141 -2.969 1.00 10.80 194 ARG A O 1
ATOM 4139 N N . GLY B 1 195 ? 8.664 14.390 -3.614 1.00 10.99 195 GLY A N 1
ATOM 4140 C CA . GLY B 1 195 ? 8.465 13.698 -4.892 1.00 11.72 195 GLY A CA 1
ATOM 4141 C C . GLY B 1 195 ? 9.094 14.451 -6.051 1.00 12.09 195 GLY A C 1
ATOM 4142 O O . GLY B 1 195 ? 9.672 15.530 -5.858 1.00 11.95 195 GLY A O 1
ATOM 4143 N N . THR B 1 196 ? 8.925 13.932 -7.254 1.00 13.46 196 THR A N 1
ATOM 4144 C CA A THR B 1 196 ? 9.461 14.550 -8.495 0.70 14.36 196 THR A CA 1
ATOM 4145 C CA B THR B 1 196 ? 9.473 14.555 -8.489 0.30 13.98 196 THR A CA 1
ATOM 4146 C C . THR B 1 196 ? 8.806 15.917 -8.726 1.00 13.63 196 THR A C 1
ATOM 4147 O O . THR B 1 196 ? 9.444 16.795 -9.333 1.00 16.08 196 THR A O 1
ATOM 4154 N N . ASP B 1 197 ? 7.572 16.083 -8.261 1.00 13.34 197 ASP A N 1
ATOM 4155 C CA . ASP B 1 197 ? 6.804 17.343 -8.408 1.00 13.64 197 ASP A CA 1
ATOM 4156 C C . ASP B 1 197 ? 7.103 18.316 -7.258 1.00 12.63 197 ASP A C 1
ATOM 4157 O O . ASP B 1 197 ? 6.445 19.368 -7.203 1.00 14.24 197 ASP A O 1
ATOM 4162 N N . ASN B 1 198 ? 8.069 17.999 -6.391 1.00 12.21 198 ASN A N 1
ATOM 4163 C CA . ASN B 1 198 ? 8.487 18.831 -5.229 1.00 13.01 198 ASN A CA 1
ATOM 4164 C C . ASN B 1 198 ? 7.400 18.903 -4.156 1.00 12.06 198 ASN A C 1
ATOM 4165 O O . ASN B 1 198 ? 7.586 19.679 -3.195 1.00 12.59 198 ASN A O 1
ATOM 4170 N N . ALA B 1 199 ? 6.324 18.117 -4.260 1.00 11.57 199 ALA A N 1
ATOM 4171 C CA . ALA B 1 199 ? 5.337 18.007 -3.169 1.00 11.13 199 ALA A CA 1
ATOM 4172 C C . ALA B 1 199 ? 5.886 17.066 -2.097 1.00 10.69 199 ALA A C 1
ATOM 4173 O O . ALA B 1 199 ? 6.823 16.272 -2.356 1.00 12.12 199 ALA A O 1
ATOM 4175 N N . LEU B 1 200 ? 5.270 17.115 -0.926 1.00 10.37 200 LEU A N 1
ATOM 4176 C CA . LEU B 1 200 ? 5.502 16.112 0.128 1.00 10.52 200 LEU A CA 1
ATOM 4177 C C . LEU B 1 200 ? 4.633 14.904 -0.181 1.00 10.57 200 LEU A C 1
ATOM 4178 O O . LEU B 1 200 ? 3.411 15.084 -0.327 1.00 11.75 200 LEU A O 1
ATOM 4183 N N . TRP B 1 201 ? 5.244 13.728 -0.227 1.00 10.08 201 TRP A N 1
ATOM 4184 C CA . TRP B 1 201 ? 4.541 12.439 -0.384 1.00 10.54 201 TRP A CA 1
ATOM 4185 C C . TRP B 1 201 ? 4.786 11.593 0.855 1.00 10.15 201 TRP A C 1
ATOM 4186 O O . TRP B 1 201 ? 5.740 11.838 1.596 1.00 11.43 201 TRP A O 1
ATOM 4197 N N . HIS B 1 202 ? 3.897 10.638 1.083 1.00 9.79 202 HIS A N 1
ATOM 4198 C CA . HIS B 1 202 ? 4.048 9.705 2.213 1.00 9.93 202 HIS A CA 1
ATOM 4199 C C . HIS B 1 202 ? 3.479 8.334 1.871 1.00 10.41 202 HIS A C 1
ATOM 4200 O O . HIS B 1 202 ? 2.635 8.200 0.966 1.00 10.71 202 HIS A O 1
ATOM 4207 N N . ILE B 1 203 ? 3.883 7.371 2.690 1.00 9.90 203 ILE A N 1
ATOM 4208 C CA . ILE B 1 203 ? 3.482 5.952 2.594 1.00 9.90 203 ILE A CA 1
ATOM 4209 C C . ILE B 1 203 ? 3.471 5.425 4.024 1.00 9.86 203 ILE A C 1
ATOM 4210 O O . ILE B 1 203 ? 4.256 5.937 4.843 1.00 10.56 203 ILE A O 1
ATOM 4215 N N . TRP B 1 204 ? 2.611 4.468 4.315 1.00 9.62 204 TRP A N 1
ATOM 4216 C CA . TRP B 1 204 ? 2.503 3.960 5.704 1.00 10.05 204 TRP A CA 1
ATOM 4217 C C . TRP B 1 204 ? 2.348 2.444 5.733 1.00 9.91 204 TRP A C 1
ATOM 4218 O O . TRP B 1 204 ? 1.790 1.849 4.786 1.00 10.67 204 TRP A O 1
ATOM 4229 N N . GLN B 1 205 ? 2.797 1.840 6.829 1.00 10.14 205 GLN A N 1
ATOM 4230 C CA . GLN B 1 205 ? 2.501 0.426 7.122 1.00 10.79 205 GLN A CA 1
ATOM 4231 C C . GLN B 1 205 ? 0.991 0.275 7.229 1.00 10.33 205 GLN A C 1
ATOM 4232 O O . GLN B 1 205 ? 0.331 1.147 7.852 1.00 10.77 205 GLN A O 1
ATOM 4238 N N . THR B 1 206 ? 0.477 -0.843 6.735 1.00 11.51 206 THR A N 1
ATOM 4239 C CA . THR B 1 206 ? -0.976 -1.127 6.837 1.00 13.17 206 THR A CA 1
ATOM 4240 C C . THR B 1 206 ? -1.324 -1.607 8.241 1.00 12.20 206 THR A C 1
ATOM 4241 O O . THR B 1 206 ? -2.493 -1.472 8.636 1.00 13.64 206 THR A O 1
ATOM 4245 N N . ALA B 1 207 ? -0.363 -2.166 8.968 1.00 11.16 207 ALA A N 1
ATOM 4246 C CA . ALA B 1 207 ? -0.538 -2.643 10.357 1.00 10.78 207 ALA A CA 1
ATOM 4247 C C . ALA B 1 207 ? 0.824 -2.603 11.022 1.00 9.90 207 ALA A C 1
ATOM 4248 O O . ALA B 1 207 ? 1.848 -2.644 10.347 1.00 10.22 207 ALA A O 1
ATOM 4250 N N . PRO B 1 208 ? 0.872 -2.532 12.364 1.00 10.34 208 PRO A N 1
ATOM 4251 C CA . PRO B 1 208 ? 2.160 -2.542 13.041 1.00 10.58 208 PRO A CA 1
ATOM 4252 C C . PRO B 1 208 ? 2.983 -3.763 12.624 1.00 10.84 208 PRO A C 1
ATOM 4253 O O . PRO B 1 208 ? 2.448 -4.835 12.397 1.00 10.90 208 PRO A O 1
ATOM 4257 N N . ASP B 1 209 ? 4.286 -3.549 12.513 1.00 10.00 209 ASP A N 1
ATOM 4258 C CA . ASP B 1 209 ? 5.303 -4.605 12.278 1.00 10.29 209 ASP A CA 1
ATOM 4259 C C . ASP B 1 209 ? 5.237 -5.142 10.849 1.00 10.88 209 ASP A C 1
ATOM 4260 O O . ASP B 1 209 ? 5.999 -6.061 10.558 1.00 12.69 209 ASP A O 1
ATOM 4265 N N . SER B 1 210 ? 4.382 -4.600 9.989 1.00 11.91 210 SER A N 1
ATOM 4266 C CA . SER B 1 210 ? 4.086 -5.193 8.662 1.00 12.09 210 SER A CA 1
ATOM 4267 C C . SER B 1 210 ? 5.176 -4.843 7.644 1.00 12.42 210 SER A C 1
ATOM 4268 O O . SER B 1 210 ? 5.730 -3.725 7.671 1.00 13.38 210 SER A O 1
ATOM 4271 N N . ASN B 1 211 ? 5.399 -5.751 6.700 1.00 11.22 211 ASN A N 1
ATOM 4272 C CA . ASN B 1 211 ? 6.142 -5.436 5.459 1.00 13.08 211 ASN A CA 1
ATOM 4273 C C . ASN B 1 211 ? 5.152 -5.040 4.357 1.00 13.83 211 ASN A C 1
ATOM 4274 O O . ASN B 1 211 ? 5.637 -4.778 3.250 1.00 15.95 211 ASN A O 1
ATOM 4279 N N . GLN B 1 212 ? 3.845 -4.974 4.637 1.00 14.85 212 GLN A N 1
ATOM 4280 C CA A GLN B 1 212 ? 2.838 -4.461 3.662 0.50 15.69 212 GLN A CA 1
ATOM 4281 C CA B GLN B 1 212 ? 2.804 -4.475 3.697 0.50 15.77 212 GLN A CA 1
ATOM 4282 C C . GLN B 1 212 ? 2.623 -2.970 3.933 1.00 14.49 212 GLN A C 1
ATOM 4283 O O . GLN B 1 212 ? 2.207 -2.601 5.039 1.00 16.84 212 GLN A O 1
ATOM 4294 N N . TRP B 1 213 ? 2.918 -2.159 2.936 1.00 12.73 213 TRP A N 1
ATOM 4295 C CA . TRP B 1 213 ? 2.776 -0.691 2.979 1.00 12.37 213 TRP A CA 1
ATOM 4296 C C . TRP B 1 213 ? 1.649 -0.273 2.042 1.00 13.04 213 TRP A C 1
ATOM 4297 O O . TRP B 1 213 ? 1.312 -1.031 1.101 1.00 16.68 213 TRP A O 1
ATOM 4308 N N . SER B 1 214 ? 1.156 0.936 2.263 1.00 12.70 214 SER A N 1
ATOM 4309 C CA . SER B 1 214 ? 0.187 1.634 1.397 1.00 14.97 214 SER A CA 1
ATOM 4310 C C . SER B 1 214 ? 0.867 1.996 0.081 1.00 15.58 214 SER A C 1
ATOM 4311 O O . SER B 1 214 ? 2.101 1.896 -0.036 1.00 17.63 214 SER A O 1
ATOM 4314 N N . GLY B 1 215 ? 0.079 2.462 -0.866 1.00 16.45 215 GLY A N 1
ATOM 4315 C CA . GLY B 1 215 ? 0.645 3.232 -1.980 1.00 16.56 215 GLY A CA 1
ATOM 4316 C C . GLY B 1 215 ? 1.097 4.594 -1.494 1.00 15.10 215 GLY A C 1
ATOM 4317 O O . GLY B 1 215 ? 0.717 5.013 -0.378 1.00 15.10 215 GLY A O 1
ATOM 4318 N N . TRP B 1 216 ? 1.839 5.289 -2.343 1.00 15.14 216 TRP A N 1
ATOM 4319 C CA . TRP B 1 216 ? 2.261 6.685 -2.100 1.00 14.61 216 TRP A CA 1
ATOM 4320 C C . TRP B 1 216 ? 1.075 7.627 -2.269 1.00 14.19 216 TRP A C 1
ATOM 4321 O O . TRP B 1 216 ? 0.312 7.481 -3.243 1.00 19.65 216 TRP A O 1
ATOM 4332 N N . ASP B 1 217 ? 0.976 8.591 -1.369 1.00 12.34 217 ASP A N 1
ATOM 4333 C CA . ASP B 1 217 ? -0.090 9.609 -1.381 1.00 12.30 217 ASP A CA 1
ATOM 4334 C C . ASP B 1 217 ? 0.570 10.974 -1.303 1.00 11.09 217 ASP A C 1
ATOM 4335 O O . ASP B 1 217 ? 1.556 11.118 -0.570 1.00 11.11 217 ASP A O 1
ATOM 4340 N N . SER B 1 218 ? 0.030 11.941 -2.024 1.00 11.59 218 SER A N 1
ATOM 4341 C CA . SER B 1 218 ? 0.530 13.330 -2.011 1.00 11.03 218 SER A CA 1
ATOM 4342 C C . SER B 1 218 ? -0.123 14.142 -0.895 1.00 11.00 218 SER A C 1
ATOM 4343 O O . SER B 1 218 ? -1.354 14.151 -0.786 1.00 13.24 218 SER A O 1
ATOM 4346 N N . LEU B 1 219 ? 0.709 14.857 -0.152 1.00 10.34 219 LEU A N 1
ATOM 4347 C CA . LEU B 1 219 ? 0.281 15.908 0.796 1.00 10.59 219 LEU A CA 1
ATOM 4348 C C . LEU B 1 219 ? 0.502 17.291 0.190 1.00 11.01 219 LEU A C 1
ATOM 4349 O O . LEU B 1 219 ? 0.328 18.309 0.883 1.00 12.67 219 LEU A O 1
ATOM 4354 N N . GLY B 1 220 ? 0.842 17.342 -1.086 1.00 11.42 220 GLY A N 1
ATOM 4355 C CA . GLY B 1 220 ? 0.922 18.624 -1.796 1.00 12.53 220 GLY A CA 1
ATOM 4356 C C . GLY B 1 220 ? 2.046 19.499 -1.271 1.00 12.80 220 GLY A C 1
ATOM 4357 O O . GLY B 1 220 ? 3.045 18.985 -0.722 1.00 11.48 220 GLY A O 1
ATOM 4358 N N . GLY B 1 221 ? 1.876 20.805 -1.415 1.00 14.30 221 GLY A N 1
ATOM 4359 C CA . GLY B 1 221 ? 2.897 21.799 -1.058 1.00 14.14 221 GLY A CA 1
ATOM 4360 C C . GLY B 1 221 ? 4.028 21.827 -2.066 1.00 14.27 221 GLY A C 1
ATOM 4361 O O . GLY B 1 221 ? 4.022 21.054 -3.042 1.00 15.22 221 GLY A O 1
ATOM 4362 N N . VAL B 1 222 ? 4.974 22.719 -1.828 1.00 13.30 222 VAL A N 1
ATOM 4363 C CA . VAL B 1 222 ? 6.257 22.781 -2.571 1.00 13.24 222 VAL A CA 1
ATOM 4364 C C . VAL B 1 222 ? 7.341 22.907 -1.512 1.00 12.26 222 VAL A C 1
ATOM 4365 O O . VAL B 1 222 ? 7.342 23.922 -0.803 1.00 12.86 222 VAL A O 1
ATOM 4369 N N . ILE B 1 223 ? 8.179 21.884 -1.361 1.00 11.34 223 ILE A N 1
ATOM 4370 C CA . ILE B 1 223 ? 9.145 21.878 -0.230 1.00 11.56 223 ILE A CA 1
ATOM 4371 C C . ILE B 1 223 ? 10.576 21.926 -0.758 1.00 11.09 223 ILE A C 1
ATOM 4372 O O . ILE B 1 223 ? 10.895 21.370 -1.845 1.00 11.41 223 ILE A O 1
ATOM 4377 N N . THR B 1 224 ? 11.394 22.653 -0.014 1.00 11.56 224 THR A N 1
ATOM 4378 C CA . THR B 1 224 ? 12.804 22.935 -0.378 1.00 11.18 224 THR A CA 1
ATOM 4379 C C . THR B 1 224 ? 13.711 22.437 0.744 1.00 10.83 224 THR A C 1
ATOM 4380 O O . THR B 1 224 ? 14.800 22.966 0.945 1.00 10.69 224 THR A O 1
ATOM 4384 N N . SER B 1 225 ? 13.267 21.413 1.452 1.00 11.29 225 SER A N 1
ATOM 4385 C CA . SER B 1 225 ? 14.075 20.725 2.477 1.00 11.06 225 SER A CA 1
ATOM 4386 C C . SER B 1 225 ? 13.624 19.276 2.538 1.00 11.58 225 SER A C 1
ATOM 4387 O O . SER B 1 225 ? 12.489 18.960 2.095 1.00 11.61 225 SER A O 1
ATOM 4390 N N . ASP B 1 226 ? 14.415 18.458 3.204 1.00 11.50 226 ASP A N 1
ATOM 4391 C CA . ASP B 1 226 ? 13.892 17.173 3.711 1.00 10.62 226 ASP A CA 1
ATOM 4392 C C . ASP B 1 226 ? 12.723 17.474 4.643 1.00 10.21 226 ASP A C 1
ATOM 4393 O O . ASP B 1 226 ? 12.686 18.500 5.338 1.00 11.81 226 ASP A O 1
ATOM 4398 N N . PRO B 1 227 ? 11.715 16.586 4.682 1.00 10.30 227 PRO A N 1
ATOM 4399 C CA . PRO B 1 227 ? 10.673 16.711 5.697 1.00 10.23 227 PRO A CA 1
ATOM 4400 C C . PRO B 1 227 ? 11.266 16.325 7.045 1.00 10.78 227 PRO A C 1
ATOM 4401 O O . PRO B 1 227 ? 12.090 15.432 7.158 1.00 11.69 227 PRO A O 1
ATOM 4405 N N . VAL B 1 228 ? 10.683 16.921 8.084 1.00 12.55 228 VAL A N 1
ATOM 4406 C CA . VAL B 1 228 ? 11.060 16.655 9.490 1.00 11.71 228 VAL A CA 1
ATOM 4407 C C . VAL B 1 228 ? 9.761 16.302 10.220 1.00 10.77 228 VAL A C 1
ATOM 4408 O O . VAL B 1 228 ? 8.806 17.089 10.151 1.00 12.15 228 VAL A O 1
ATOM 4412 N N . VAL B 1 229 ? 9.682 15.108 10.787 1.00 10.84 229 VAL A N 1
ATOM 4413 C CA . VAL B 1 229 ? 8.398 14.592 11.341 1.00 11.32 229 VAL A CA 1
ATOM 4414 C C . VAL B 1 229 ? 8.531 14.350 12.844 1.00 10.52 229 VAL A C 1
ATOM 4415 O O . VAL B 1 229 ? 9.550 13.862 13.321 1.00 13.18 229 VAL A O 1
ATOM 4419 N N . ILE B 1 230 ? 7.463 14.665 13.561 1.00 9.32 230 ILE A N 1
ATOM 4420 C CA . ILE B 1 230 ? 7.386 14.450 15.023 1.00 9.66 230 ILE A CA 1
ATOM 4421 C C . ILE B 1 230 ? 5.974 13.992 15.359 1.00 9.43 230 ILE A C 1
ATOM 4422 O O . ILE B 1 230 ? 5.045 14.209 14.576 1.00 10.25 230 ILE A O 1
ATOM 4427 N N . GLY B 1 231 ? 5.856 13.316 16.495 1.00 9.65 231 GLY A N 1
ATOM 4428 C CA . GLY B 1 231 ? 4.559 12.971 17.092 1.00 9.78 231 GLY A CA 1
ATOM 4429 C C . GLY B 1 231 ? 4.166 14.011 18.117 1.00 9.82 231 GLY A C 1
ATOM 4430 O O . GLY B 1 231 ? 4.995 14.351 18.996 1.00 11.57 231 GLY A O 1
ATOM 4431 N N . THR B 1 232 ? 2.938 14.507 18.042 1.00 9.93 232 THR A N 1
ATOM 4432 C CA . THR B 1 232 ? 2.465 15.515 19.014 1.00 10.35 232 THR A CA 1
ATOM 4433 C C . THR B 1 232 ? 2.163 14.859 20.367 1.00 10.93 232 THR A C 1
ATOM 4434 O O . THR B 1 232 ? 2.005 13.630 20.443 1.00 11.87 232 THR A O 1
ATOM 4438 N N . ALA B 1 233 ? 2.042 15.676 21.409 1.00 10.93 233 ALA A N 1
ATOM 4439 C CA . ALA B 1 233 ? 1.685 15.193 22.759 1.00 11.26 233 ALA A CA 1
ATOM 4440 C C . ALA B 1 233 ? 0.340 14.451 22.705 1.00 11.68 233 ALA A C 1
ATOM 4441 O O . ALA B 1 233 ? 0.087 13.608 23.593 1.00 13.58 233 ALA A O 1
ATOM 4443 N N . ASP B 1 234 ? -0.519 14.759 21.732 1.00 11.96 234 ASP A N 1
ATOM 4444 C CA . ASP B 1 234 ? -1.862 14.126 21.614 1.00 11.22 234 ASP A CA 1
ATOM 4445 C C . ASP B 1 234 ? -1.920 13.094 20.475 1.00 11.10 234 ASP A C 1
ATOM 4446 O O . ASP B 1 234 ? -3.020 12.800 19.995 1.00 11.63 234 ASP A O 1
ATOM 4451 N N . GLY B 1 235 ? -0.794 12.523 20.048 1.00 10.54 235 GLY A N 1
ATOM 4452 C CA . GLY B 1 235 ? -0.805 11.295 19.223 1.00 10.44 235 GLY A CA 1
ATOM 4453 C C . GLY B 1 235 ? -1.053 11.527 17.739 1.00 9.90 235 GLY A C 1
ATOM 4454 O O . GLY B 1 235 ? -1.554 10.606 17.081 1.00 10.32 235 GLY A O 1
ATOM 4455 N N . ARG B 1 236 ? -0.673 12.686 17.199 1.00 10.83 236 ARG A N 1
ATOM 4456 C CA . ARG B 1 236 ? -0.783 12.972 15.750 1.00 11.45 236 ARG A CA 1
ATOM 4457 C C . ARG B 1 236 ? 0.601 13.219 15.148 1.00 12.27 236 ARG A C 1
ATOM 4458 O O . ARG B 1 236 ? 1.459 13.829 15.800 1.00 13.07 236 ARG A O 1
ATOM 4466 N N . LEU B 1 237 ? 0.797 12.788 13.907 1.00 10.74 237 LEU A N 1
ATOM 4467 C CA . LEU B 1 237 ? 2.046 13.124 13.177 1.00 11.06 237 LEU A CA 1
ATOM 4468 C C . LEU B 1 237 ? 1.939 14.561 12.689 1.00 10.36 237 LEU A C 1
ATOM 4469 O O . LEU B 1 237 ? 0.884 14.972 12.198 1.00 9.93 237 LEU A O 1
ATOM 4474 N N . GLU B 1 238 ? 3.077 15.252 12.714 1.00 9.44 238 GLU A N 1
ATOM 4475 C CA . GLU B 1 238 ? 3.190 16.646 12.250 1.00 9.46 238 GLU A CA 1
ATOM 4476 C C . GLU B 1 238 ? 4.523 16.745 11.519 1.00 9.48 238 GLU A C 1
ATOM 4477 O O . GLU B 1 238 ? 5.544 16.251 12.036 1.00 10.73 238 GLU A O 1
ATOM 4483 N N . VAL B 1 239 ? 4.480 17.351 10.343 1.00 9.32 239 VAL A N 1
ATOM 4484 C CA . VAL B 1 239 ? 5.654 17.480 9.453 1.00 9.13 239 VAL A CA 1
ATOM 4485 C C . VAL B 1 239 ? 5.966 18.954 9.288 1.00 10.01 239 VAL A C 1
ATOM 4486 O O . VAL B 1 239 ? 5.073 19.752 9.019 1.00 10.19 239 VAL A O 1
ATOM 4490 N N . PHE B 1 240 ? 7.261 19.258 9.353 1.00 9.33 240 PHE A N 1
ATOM 4491 C CA . PHE B 1 240 ? 7.825 20.597 9.104 1.00 9.01 240 PHE A CA 1
ATOM 4492 C C . PHE B 1 240 ? 8.729 20.523 7.878 1.00 8.85 240 PHE A C 1
ATOM 4493 O O . PHE B 1 240 ? 9.412 19.521 7.658 1.00 10.73 240 PHE A O 1
ATOM 4501 N N . ALA B 1 241 ? 8.731 21.594 7.109 1.00 9.06 241 ALA A N 1
ATOM 4502 C CA . ALA B 1 241 ? 9.608 21.694 5.932 1.00 9.69 241 ALA A CA 1
ATOM 4503 C C . ALA B 1 241 ? 9.766 23.155 5.574 1.00 10.45 241 ALA A C 1
ATOM 4504 O O . ALA B 1 241 ? 8.906 23.967 5.863 1.00 11.78 241 ALA A O 1
ATOM 4506 N N . ARG B 1 242 ? 10.848 23.445 4.862 1.00 10.38 242 ARG A N 1
ATOM 4507 C CA . ARG B 1 242 ? 11.030 24.769 4.237 1.00 10.38 242 ARG A CA 1
ATOM 4508 C C . ARG B 1 242 ? 10.227 24.811 2.939 1.00 11.01 242 ARG A C 1
ATOM 4509 O O . ARG B 1 242 ? 10.164 23.782 2.240 1.00 11.88 242 ARG A O 1
ATOM 4517 N N . GLY B 1 243 ? 9.609 25.959 2.666 1.00 11.25 243 GLY A N 1
ATOM 4518 C CA . GLY B 1 243 ? 8.822 26.185 1.445 1.00 12.14 243 GLY A CA 1
ATOM 4519 C C . GLY B 1 243 ? 9.577 26.976 0.399 1.00 13.10 243 GLY A C 1
ATOM 4520 O O . GLY B 1 243 ? 10.778 27.298 0.590 1.00 11.99 243 GLY A O 1
ATOM 4521 N N . SER B 1 244 ? 8.916 27.275 -0.718 1.00 14.42 244 SER A N 1
ATOM 4522 C CA A SER B 1 244 ? 9.602 27.890 -1.881 0.70 15.45 244 SER A CA 1
ATOM 4523 C CA B SER B 1 244 ? 9.529 27.932 -1.903 0.30 15.35 244 SER A CA 1
ATOM 4524 C C . SER B 1 244 ? 10.074 29.311 -1.528 1.00 15.13 244 SER A C 1
ATOM 4525 O O . SER B 1 244 ? 11.061 29.732 -2.121 1.00 18.15 244 SER A O 1
ATOM 4530 N N . ASN B 1 245 ? 9.413 30.002 -0.601 1.00 14.50 245 ASN A N 1
ATOM 4531 C CA . ASN B 1 245 ? 9.793 31.378 -0.177 1.00 14.68 245 ASN A CA 1
ATOM 4532 C C . ASN B 1 245 ? 10.754 31.338 1.028 1.00 13.18 245 ASN A C 1
ATOM 4533 O O . ASN B 1 245 ? 10.999 32.403 1.631 1.00 14.80 245 ASN A O 1
ATOM 4538 N N . ASN B 1 246 ? 11.288 30.164 1.363 1.00 12.88 246 ASN A N 1
ATOM 4539 C CA . ASN B 1 246 ? 12.226 29.914 2.499 1.00 12.61 246 ASN A CA 1
ATOM 4540 C C . ASN B 1 246 ? 11.570 30.153 3.850 1.00 11.99 246 ASN A C 1
ATOM 4541 O O . ASN B 1 246 ? 12.301 30.157 4.858 1.00 12.10 246 ASN A O 1
ATOM 4546 N N . ALA B 1 247 ? 10.245 30.239 3.901 1.00 10.55 247 ALA A N 1
ATOM 4547 C CA . ALA B 1 247 ? 9.515 30.215 5.178 1.00 11.13 247 ALA A CA 1
ATOM 4548 C C . ALA B 1 247 ? 9.492 28.779 5.699 1.00 10.74 247 ALA A C 1
ATOM 4549 O O . ALA B 1 247 ? 9.604 27.810 4.922 1.00 10.25 247 ALA A O 1
ATOM 4551 N N . LEU B 1 248 ? 9.250 28.663 6.995 1.00 10.13 248 LEU A N 1
ATOM 4552 C CA . LEU B 1 248 ? 8.937 27.378 7.646 1.00 10.53 248 LEU A CA 1
ATOM 4553 C C . LEU B 1 248 ? 7.446 27.080 7.483 1.00 10.19 248 LEU A C 1
ATOM 4554 O O . LEU B 1 248 ? 6.632 27.947 7.816 1.00 11.23 248 LEU A O 1
ATOM 4559 N N . TYR B 1 249 ? 7.123 25.870 7.048 1.00 10.49 249 TYR A N 1
ATOM 4560 C CA . TYR B 1 249 ? 5.735 25.385 6.926 1.00 10.74 249 TYR A CA 1
ATOM 4561 C C . TYR B 1 249 ? 5.550 24.129 7.759 1.00 10.37 249 TYR A C 1
ATOM 4562 O O . TYR B 1 249 ? 6.519 23.417 8.053 1.00 10.94 249 TYR A O 1
ATOM 4571 N N . HIS B 1 250 ? 4.294 23.852 8.087 1.00 9.72 250 HIS A N 1
ATOM 4572 C CA . HIS B 1 250 ? 3.949 22.573 8.732 1.00 10.00 250 HIS A CA 1
ATOM 4573 C C . HIS B 1 250 ? 2.544 22.129 8.355 1.00 9.64 250 HIS A C 1
ATOM 4574 O O . HIS B 1 250 ? 1.745 22.932 7.855 1.00 10.34 250 HIS A O 1
ATOM 4581 N N . ILE B 1 251 ? 2.332 20.839 8.544 1.00 9.48 251 ILE A N 1
ATOM 4582 C CA . ILE B 1 251 ? 1.077 20.142 8.170 1.00 9.67 251 ILE A CA 1
ATOM 4583 C C . ILE B 1 251 ? 0.941 18.970 9.129 1.00 10.11 251 ILE A C 1
ATOM 4584 O O . ILE B 1 251 ? 1.961 18.498 9.644 1.00 10.98 251 ILE A O 1
ATOM 4589 N N . TRP B 1 252 ? -0.287 18.575 9.453 1.00 9.56 252 TRP A N 1
ATOM 4590 C CA . TRP B 1 252 ? -0.472 17.561 10.519 1.00 9.86 252 TRP A CA 1
ATOM 4591 C C . TRP B 1 252 ? -1.678 16.670 10.243 1.00 9.79 252 TRP A C 1
ATOM 4592 O O . TRP B 1 252 ? -2.647 17.122 9.610 1.00 9.90 252 TRP A O 1
ATOM 4603 N N . GLN B 1 253 ? -1.605 15.452 10.761 1.00 10.65 253 GLN A N 1
ATOM 4604 C CA . GLN B 1 253 ? -2.826 14.621 10.944 1.00 10.79 253 GLN A CA 1
ATOM 4605 C C . GLN B 1 253 ? -3.823 15.388 11.809 1.00 10.12 253 GLN A C 1
ATOM 4606 O O . GLN B 1 253 ? -3.409 15.989 12.810 1.00 9.81 253 GLN A O 1
ATOM 4612 N N . THR B 1 254 ? -5.096 15.397 11.423 1.00 11.26 254 THR A N 1
ATOM 4613 C CA . THR B 1 254 ? -6.138 16.076 12.239 1.00 11.27 254 THR A CA 1
ATOM 4614 C C . THR B 1 254 ? -6.813 15.090 13.191 1.00 12.26 254 THR A C 1
ATOM 4615 O O . THR B 1 254 ? -7.605 15.560 14.042 1.00 15.22 254 THR A O 1
ATOM 4619 N N . VAL B 1 255 ? -6.584 13.789 13.036 1.00 11.70 255 VAL A N 1
ATOM 4620 C CA A VAL B 1 255 ? -7.112 12.683 13.890 0.70 11.47 255 VAL A CA 1
ATOM 4621 C CA B VAL B 1 255 ? -7.079 12.764 14.004 0.30 11.57 255 VAL A CA 1
ATOM 4622 C C . VAL B 1 255 ? -5.897 11.867 14.326 1.00 11.14 255 VAL A C 1
ATOM 4623 O O . VAL B 1 255 ? -5.002 11.696 13.492 1.00 10.71 255 VAL A O 1
ATOM 4630 N N . PRO B 1 256 ? -5.816 11.331 15.560 1.00 11.43 256 PRO A N 1
ATOM 4631 C CA . PRO B 1 256 ? -4.677 10.488 15.915 1.00 11.90 256 PRO A CA 1
ATOM 4632 C C . PRO B 1 256 ? -4.511 9.367 14.884 1.00 10.83 256 PRO A C 1
ATOM 4633 O O . PRO B 1 256 ? -5.481 8.740 14.492 1.00 11.43 256 PRO A O 1
ATOM 4637 N N . HIS B 1 257 ? -3.278 9.209 14.410 1.00 10.16 257 HIS A N 1
ATOM 4638 C CA . HIS B 1 257 ? -2.867 8.156 13.455 1.00 11.47 257 HIS A CA 1
ATOM 4639 C C . HIS B 1 257 ? -3.844 8.059 12.289 1.00 11.81 257 HIS A C 1
ATOM 4640 O O . HIS B 1 257 ? -4.112 6.939 11.846 1.00 13.38 257 HIS A O 1
ATOM 4647 N N . GLY B 1 258 ? -4.341 9.188 11.793 1.00 11.82 258 GLY A N 1
ATOM 4648 C CA . GLY B 1 258 ? -5.298 9.137 10.677 1.00 12.06 258 GLY A CA 1
ATOM 4649 C C . GLY B 1 258 ? -5.452 10.445 9.950 1.00 11.83 258 GLY A C 1
ATOM 4650 O O . GLY B 1 258 ? -4.895 11.468 10.362 1.00 13.24 258 GLY A O 1
ATOM 4651 N N . GLY B 1 259 ? -6.250 10.400 8.896 1.00 12.23 259 GLY A N 1
ATOM 4652 C CA . GLY B 1 259 ? -6.590 11.590 8.114 1.00 12.54 259 GLY A CA 1
ATOM 4653 C C . GLY B 1 259 ? -7.909 12.214 8.555 1.00 11.18 259 GLY A C 1
ATOM 4654 O O . GLY B 1 259 ? -8.620 11.697 9.419 1.00 12.63 259 GLY A O 1
ATOM 4655 N N . PRO B 1 260 ? -8.279 13.341 7.918 1.00 11.71 260 PRO A N 1
ATOM 4656 C CA . PRO B 1 260 ? -7.473 13.972 6.871 1.00 11.62 260 PRO A CA 1
ATOM 4657 C C . PRO B 1 260 ? -6.292 14.745 7.471 1.00 11.33 260 PRO A C 1
ATOM 4658 O O . PRO B 1 260 ? -6.298 15.092 8.667 1.00 11.05 260 PRO A O 1
ATOM 4662 N N . TRP B 1 261 ? -5.311 15.029 6.632 1.00 11.16 261 TRP A N 1
ATOM 4663 C CA . TRP B 1 261 ? -4.260 15.984 7.019 1.00 11.17 261 TRP A CA 1
ATOM 4664 C C . TRP B 1 261 ? -4.813 17.400 6.882 1.00 11.50 261 TRP A C 1
ATOM 4665 O O . TRP B 1 261 ? -5.766 17.622 6.095 1.00 12.48 261 TRP A O 1
ATOM 4676 N N . SER B 1 262 ? -4.276 18.307 7.686 1.00 11.17 262 SER A N 1
ATOM 4677 C CA . SER B 1 262 ? -4.570 19.756 7.650 1.00 11.93 262 SER A CA 1
ATOM 4678 C C . SER B 1 262 ? -4.147 20.344 6.307 1.00 12.63 262 SER A C 1
ATOM 4679 O O . SER B 1 262 ? -3.415 19.680 5.549 1.00 12.98 262 SER A O 1
ATOM 4682 N N . ASN B 1 263 ? -4.580 21.574 6.053 1.00 13.01 263 ASN A N 1
ATOM 4683 C CA . ASN B 1 263 ? -3.920 22.448 5.057 1.00 14.22 263 ASN A CA 1
ATOM 4684 C C . ASN B 1 263 ? -2.494 22.724 5.554 1.00 13.35 263 ASN A C 1
ATOM 4685 O O . ASN B 1 263 ? -2.263 22.723 6.757 1.00 12.73 263 ASN A O 1
ATOM 4690 N N . TRP B 1 264 ? -1.558 22.965 4.641 1.00 12.75 264 TRP A N 1
ATOM 4691 C CA . TRP B 1 264 ? -0.238 23.542 4.990 1.00 12.27 264 TRP A CA 1
ATOM 4692 C C . TRP B 1 264 ? -0.442 24.894 5.661 1.00 11.81 264 TRP A C 1
ATOM 4693 O O . TRP B 1 264 ? -1.275 25.680 5.185 1.00 14.14 264 TRP A O 1
ATOM 4704 N N . ALA B 1 265 ? 0.331 25.177 6.699 1.00 11.84 265 ALA A N 1
ATOM 4705 C CA . ALA B 1 265 ? 0.315 26.483 7.386 1.00 12.42 265 ALA A CA 1
ATOM 4706 C C . ALA B 1 265 ? 1.740 27.023 7.439 1.00 12.20 265 ALA A C 1
ATOM 4707 O O . ALA B 1 265 ? 2.665 26.273 7.773 1.00 12.28 265 ALA A O 1
ATOM 4709 N N . SER B 1 266 ? 1.888 28.311 7.161 1.00 13.17 266 SER A N 1
ATOM 4710 C CA . SER B 1 266 ? 3.201 28.983 7.246 1.00 12.38 266 SER A CA 1
ATOM 4711 C C . SER B 1 266 ? 3.450 29.457 8.671 1.00 11.33 266 SER A C 1
ATOM 4712 O O . SER B 1 266 ? 2.557 30.032 9.278 1.00 14.01 266 SER A O 1
ATOM 4715 N N . LEU B 1 267 ? 4.664 29.247 9.157 1.00 11.02 267 LEU A N 1
ATOM 4716 C CA . LEU B 1 267 ? 5.196 29.892 10.373 1.00 11.24 267 LEU A CA 1
ATOM 4717 C C . LEU B 1 267 ? 6.184 30.997 9.993 1.00 10.91 267 LEU A C 1
ATOM 4718 O O . LEU B 1 267 ? 6.906 31.482 10.877 1.00 11.89 267 LEU A O 1
ATOM 4723 N N . ASN B 1 268 ? 6.172 31.428 8.730 1.00 11.30 268 ASN A N 1
ATOM 4724 C CA . ASN B 1 268 ? 6.946 32.604 8.276 1.00 11.58 268 ASN A CA 1
ATOM 4725 C C . ASN B 1 268 ? 8.439 32.346 8.522 1.00 11.42 268 ASN A C 1
ATOM 4726 O O . ASN B 1 268 ? 8.888 31.180 8.473 1.00 11.07 268 ASN A O 1
ATOM 4731 N N . GLY B 1 269 ? 9.196 33.416 8.738 1.00 11.87 269 GLY A N 1
ATOM 4732 C CA . GLY B 1 269 ? 10.660 33.357 8.801 1.00 11.30 269 GLY A CA 1
ATOM 4733 C C . GLY B 1 269 ? 11.302 33.256 7.437 1.00 11.22 269 GLY A C 1
ATOM 4734 O O . GLY B 1 269 ? 10.613 33.017 6.420 1.00 11.61 269 GLY A O 1
ATOM 4735 N N . VAL B 1 270 ? 12.613 33.411 7.453 1.00 10.82 270 VAL A N 1
ATOM 4736 C CA . VAL B 1 270 ? 13.477 33.109 6.282 1.00 10.88 270 VAL A CA 1
ATOM 4737 C C . VAL B 1 270 ? 14.567 32.192 6.806 1.00 10.85 270 VAL A C 1
ATOM 4738 O O . VAL B 1 270 ? 15.423 32.654 7.570 1.00 11.71 270 VAL A O 1
ATOM 4742 N N . ILE B 1 271 ? 14.485 30.919 6.466 1.00 10.53 271 ILE A N 1
ATOM 4743 C CA . ILE B 1 271 ? 15.420 29.929 7.053 1.00 10.35 271 ILE A CA 1
ATOM 4744 C C . ILE B 1 271 ? 16.398 29.461 5.982 1.00 9.81 271 ILE A C 1
ATOM 4745 O O . ILE B 1 271 ? 16.014 29.176 4.824 1.00 10.76 271 ILE A O 1
ATOM 4750 N N . THR B 1 272 ? 17.655 29.407 6.385 1.00 9.63 272 THR A N 1
ATOM 4751 C CA . THR B 1 272 ? 18.782 29.081 5.491 1.00 10.17 272 THR A CA 1
ATOM 4752 C C . THR B 1 272 ? 19.370 27.721 5.851 1.00 10.33 272 THR A C 1
ATOM 4753 O O . THR B 1 272 ? 20.499 27.430 5.423 1.00 11.09 272 THR A O 1
ATOM 4757 N N . SER B 1 273 ? 18.648 26.926 6.627 1.00 10.10 273 SER A N 1
ATOM 4758 C CA . SER B 1 273 ? 19.006 25.531 6.926 1.00 10.15 273 SER A CA 1
ATOM 4759 C C . SER B 1 273 ? 17.725 24.724 7.040 1.00 10.07 273 SER A C 1
ATOM 4760 O O . SER B 1 273 ? 16.618 25.323 7.110 1.00 10.35 273 SER A O 1
ATOM 4763 N N . ALA B 1 274 ? 17.874 23.411 7.102 1.00 11.16 274 ALA A N 1
ATOM 4764 C CA . ALA B 1 274 ? 16.777 22.535 7.548 1.00 11.43 274 ALA A CA 1
ATOM 4765 C C . ALA B 1 274 ? 16.311 23.010 8.917 1.00 10.87 274 ALA A C 1
ATOM 4766 O O . ALA B 1 274 ? 17.093 23.501 9.729 1.00 11.17 274 ALA A O 1
ATOM 4768 N N . PRO B 1 275 ? 15.012 22.836 9.233 1.00 11.19 275 PRO A N 1
ATOM 4769 C CA . PRO B 1 275 ? 14.511 23.041 10.582 1.00 11.48 275 PRO A CA 1
ATOM 4770 C C . PRO B 1 275 ? 14.732 21.781 11.422 1.00 10.80 275 PRO A C 1
ATOM 4771 O O . PRO B 1 275 ? 14.646 20.672 10.904 1.00 12.58 275 PRO A O 1
ATOM 4775 N N . ALA B 1 276 ? 14.960 21.993 12.714 1.00 11.48 276 ALA A N 1
ATOM 4776 C CA . ALA B 1 276 ? 15.021 20.940 13.749 1.00 11.60 276 ALA A CA 1
ATOM 4777 C C . ALA B 1 276 ? 13.798 21.117 14.646 1.00 10.61 276 ALA A C 1
ATOM 4778 O O . ALA B 1 276 ? 13.577 22.235 15.115 1.00 12.14 276 ALA A O 1
ATOM 4780 N N . VAL B 1 277 ? 13.050 20.047 14.867 1.00 10.76 277 VAL A N 1
ATOM 4781 C CA A VAL B 1 277 ? 11.804 20.130 15.684 0.50 10.57 277 VAL A CA 1
ATOM 4782 C CA B VAL B 1 277 ? 11.778 20.069 15.632 0.50 10.42 277 VAL A CA 1
ATOM 4783 C C . VAL B 1 277 ? 11.949 19.212 16.886 1.00 10.14 277 VAL A C 1
ATOM 4784 O O . VAL B 1 277 ? 12.488 18.114 16.775 1.00 10.82 277 VAL A O 1
ATOM 4791 N N . VAL B 1 278 ? 11.446 19.688 18.010 1.00 10.37 278 VAL A N 1
ATOM 4792 C CA . VAL B 1 278 ? 11.515 18.911 19.264 1.00 10.42 278 VAL A CA 1
ATOM 4793 C C . VAL B 1 278 ? 10.341 19.308 20.142 1.00 11.01 278 VAL A C 1
ATOM 4794 O O . VAL B 1 278 ? 9.829 20.424 20.006 1.00 12.54 278 VAL A O 1
ATOM 4798 N N . LYS B 1 279 ? 9.974 18.416 21.041 1.00 11.31 279 LYS A N 1
ATOM 4799 C CA A LYS B 1 279 ? 8.975 18.739 22.082 0.50 11.74 279 LYS A CA 1
ATOM 4800 C CA B LYS B 1 279 ? 8.972 18.734 22.083 0.50 11.70 279 LYS A CA 1
ATOM 4801 C C . LYS B 1 279 ? 9.680 19.154 23.373 1.00 11.36 279 LYS A C 1
ATOM 4802 O O . LYS B 1 279 ? 10.570 18.442 23.826 1.00 12.25 279 LYS A O 1
ATOM 4813 N N . ASN B 1 280 ? 9.212 20.243 23.962 1.00 10.83 280 ASN A N 1
ATOM 4814 C CA . ASN B 1 280 ? 9.581 20.631 25.337 1.00 11.66 280 ASN A CA 1
ATOM 4815 C C . ASN B 1 280 ? 9.045 19.582 26.322 1.00 12.41 280 ASN A C 1
ATOM 4816 O O . ASN B 1 280 ? 8.214 18.723 25.930 1.00 13.16 280 ASN A O 1
ATOM 4821 N N . SER B 1 281 ? 9.555 19.620 27.542 1.00 12.20 281 SER A N 1
ATOM 4822 C CA . SER B 1 281 ? 9.136 18.708 28.637 1.00 13.10 281 SER A CA 1
ATOM 4823 C C . SER B 1 281 ? 7.626 18.801 28.896 1.00 14.03 281 SER A C 1
ATOM 4824 O O . SER B 1 281 ? 7.071 17.838 29.463 1.00 13.88 281 SER A O 1
ATOM 4827 N N . ASP B 1 282 ? 6.998 19.912 28.509 1.00 13.66 282 ASP A N 1
ATOM 4828 C CA . ASP B 1 282 ? 5.534 20.131 28.688 1.00 12.23 282 ASP A CA 1
ATOM 4829 C C . ASP B 1 282 ? 4.753 19.835 27.396 1.00 11.70 282 ASP A C 1
ATOM 4830 O O . ASP B 1 282 ? 3.538 20.135 27.334 1.00 11.41 282 ASP A O 1
ATOM 4835 N N . GLY B 1 283 ? 5.403 19.282 26.373 1.00 12.00 283 GLY A N 1
ATOM 4836 C CA . GLY B 1 283 ? 4.714 18.920 25.123 1.00 10.88 283 GLY A CA 1
ATOM 4837 C C . GLY B 1 283 ? 4.752 20.014 24.064 1.00 10.41 283 GLY A C 1
ATOM 4838 O O . GLY B 1 283 ? 4.415 19.711 22.912 1.00 10.40 283 GLY A O 1
ATOM 4839 N N . ARG B 1 284 ? 5.064 21.258 24.425 1.00 10.02 284 ARG A N 1
ATOM 4840 C CA . ARG B 1 284 ? 5.067 22.377 23.444 1.00 9.76 284 ARG A CA 1
ATOM 4841 C C . ARG B 1 284 ? 6.124 22.105 22.370 1.00 9.67 284 ARG A C 1
ATOM 4842 O O . ARG B 1 284 ? 7.285 21.847 22.705 1.00 10.71 284 ARG A O 1
ATOM 4850 N N . LEU B 1 285 ? 5.708 22.161 21.114 1.00 9.64 285 LEU A N 1
ATOM 4851 C CA . LEU B 1 285 ? 6.667 22.035 19.998 1.00 9.68 285 LEU A CA 1
ATOM 4852 C C . LEU B 1 285 ? 7.535 23.283 19.946 1.00 10.57 285 LEU A C 1
ATOM 4853 O O . LEU B 1 285 ? 7.097 24.414 20.176 1.00 12.27 285 LEU A O 1
ATOM 4858 N N . GLU B 1 286 ? 8.750 23.071 19.456 1.00 10.47 286 GLU A N 1
ATOM 4859 C CA . GLU B 1 286 ? 9.736 24.161 19.281 1.00 10.37 286 GLU A CA 1
ATOM 4860 C C . GLU B 1 286 ? 10.606 23.819 18.075 1.00 10.16 286 GLU A C 1
ATOM 4861 O O . GLU B 1 286 ? 10.989 22.645 17.907 1.00 11.78 286 GLU A O 1
ATOM 4867 N N . VAL B 1 287 ? 10.836 24.809 17.227 1.00 10.04 287 VAL A N 1
ATOM 4868 C CA . VAL B 1 287 ? 11.586 24.619 15.963 1.00 10.18 287 VAL A CA 1
ATOM 4869 C C . VAL B 1 287 ? 12.784 25.558 15.987 1.00 10.51 287 VAL A C 1
ATOM 4870 O O . VAL B 1 287 ? 12.670 26.727 16.347 1.00 10.82 287 VAL A O 1
ATOM 4874 N N . PHE B 1 288 ? 13.915 25.017 15.538 1.00 11.87 288 PHE A N 1
ATOM 4875 C CA . PHE B 1 288 ? 15.217 25.719 15.413 1.00 12.06 288 PHE A CA 1
ATOM 4876 C C . PHE B 1 288 ? 15.653 25.722 13.952 1.00 10.36 288 PHE A C 1
ATOM 4877 O O . PHE B 1 288 ? 15.496 24.701 13.281 1.00 10.18 288 PHE A O 1
ATOM 4885 N N . ALA B 1 289 ? 16.170 26.847 13.488 1.00 9.55 289 ALA A N 1
ATOM 4886 C CA . ALA B 1 289 ? 16.694 26.926 12.117 1.00 9.64 289 ALA A CA 1
ATOM 4887 C C . ALA B 1 289 ? 17.682 28.073 12.034 1.00 9.44 289 ALA A C 1
ATOM 4888 O O . ALA B 1 289 ? 17.626 29.049 12.780 1.00 11.54 289 ALA A O 1
ATOM 4890 N N . ARG B 1 290 ? 18.572 27.977 11.055 1.00 9.50 290 ARG A N 1
ATOM 4891 C CA . ARG B 1 290 ? 19.508 29.075 10.731 1.00 10.89 290 ARG A CA 1
ATOM 4892 C C . ARG B 1 290 ? 18.771 30.163 9.951 1.00 11.49 290 ARG A C 1
ATOM 4893 O O . ARG B 1 290 ? 17.908 29.850 9.145 1.00 10.70 290 ARG A O 1
ATOM 4901 N N . GLY B 1 291 ? 19.125 31.413 10.197 1.00 10.92 291 GLY A N 1
ATOM 4902 C CA . GLY B 1 291 ? 18.573 32.575 9.483 1.00 10.48 291 GLY A CA 1
ATOM 4903 C C . GLY B 1 291 ? 19.532 33.150 8.456 1.00 9.91 291 GLY A C 1
ATOM 4904 O O . GLY B 1 291 ? 20.641 32.611 8.236 1.00 10.41 291 GLY A O 1
ATOM 4905 N N . THR B 1 292 ? 19.149 34.274 7.864 1.00 10.33 292 THR A N 1
ATOM 4906 C CA A THR B 1 292 ? 19.920 34.860 6.741 0.70 10.94 292 THR A CA 1
ATOM 4907 C CA B THR B 1 292 ? 19.892 34.945 6.766 0.30 9.74 292 THR A CA 1
ATOM 4908 C C . THR B 1 292 ? 21.284 35.354 7.240 1.00 10.24 292 THR A C 1
ATOM 4909 O O . THR B 1 292 ? 22.200 35.299 6.438 1.00 11.65 292 THR A O 1
ATOM 4916 N N . ASN B 1 293 ? 21.399 35.792 8.491 1.00 10.91 293 ASN A N 1
ATOM 4917 C CA . ASN B 1 293 ? 22.692 36.254 9.058 1.00 11.06 293 ASN A CA 1
ATOM 4918 C C . ASN B 1 293 ? 23.490 35.079 9.648 1.00 10.65 293 ASN A C 1
ATOM 4919 O O . ASN B 1 293 ? 24.484 35.339 10.335 1.00 10.47 293 ASN A O 1
ATOM 4924 N N . ASN B 1 294 ? 23.081 33.840 9.397 1.00 10.77 294 ASN A N 1
ATOM 4925 C CA . ASN B 1 294 ? 23.710 32.592 9.902 1.00 10.77 294 ASN A CA 1
ATOM 4926 C C . ASN B 1 294 ? 23.583 32.447 11.423 1.00 9.76 294 ASN A C 1
ATOM 4927 O O . ASN B 1 294 ? 24.206 31.526 11.962 1.00 10.35 294 ASN A O 1
ATOM 4932 N N . ALA B 1 295 ? 22.757 33.254 12.083 1.00 9.62 295 ALA A N 1
ATOM 4933 C CA . ALA B 1 295 ? 22.436 33.031 13.507 1.00 9.99 295 ALA A CA 1
ATOM 4934 C C . ALA B 1 295 ? 21.449 31.872 13.607 1.00 10.39 295 ALA A C 1
ATOM 4935 O O . ALA B 1 295 ? 20.715 31.540 12.647 1.00 11.25 295 ALA A O 1
ATOM 4937 N N . LEU B 1 296 ? 21.365 31.333 14.821 1.00 10.43 296 LEU A N 1
ATOM 4938 C CA . LEU B 1 296 ? 20.317 30.364 15.199 1.00 9.77 296 LEU A CA 1
ATOM 4939 C C . LEU B 1 296 ? 19.050 31.121 15.603 1.00 9.78 296 LEU A C 1
ATOM 4940 O O . LEU B 1 296 ? 19.157 32.099 16.367 1.00 11.01 296 LEU A O 1
ATOM 4945 N N . TYR B 1 297 ? 17.919 30.692 15.061 1.00 10.19 297 TYR A N 1
ATOM 4946 C CA . TYR B 1 297 ? 16.591 31.231 15.432 1.00 10.30 297 TYR A CA 1
ATOM 4947 C C . TYR B 1 297 ? 15.721 30.091 15.935 1.00 10.76 297 TYR A C 1
ATOM 4948 O O . TYR B 1 297 ? 15.931 28.923 15.638 1.00 11.42 297 TYR A O 1
ATOM 4957 N N . HIS B 1 298 ? 14.702 30.444 16.715 1.00 10.84 298 HIS A N 1
ATOM 4958 C CA . HIS B 1 298 ? 13.695 29.457 17.163 1.00 11.33 298 HIS A CA 1
ATOM 4959 C C . HIS B 1 298 ? 12.319 30.094 17.289 1.00 10.80 298 HIS A C 1
ATOM 4960 O O . HIS B 1 298 ? 12.206 31.319 17.338 1.00 10.49 298 HIS A O 1
ATOM 4967 N N . ILE B 1 299 ? 11.329 29.224 17.288 1.00 9.85 299 ILE A N 1
ATOM 4968 C CA . ILE B 1 299 ? 9.904 29.604 17.351 1.00 10.88 299 ILE A CA 1
ATOM 4969 C C . ILE B 1 299 ? 9.227 28.461 18.105 1.00 11.14 299 ILE A C 1
ATOM 4970 O O . ILE B 1 299 ? 9.683 27.317 18.018 1.00 12.21 299 ILE A O 1
ATOM 4975 N N . TRP B 1 300 ? 8.209 28.748 18.915 1.00 11.46 300 TRP A N 1
ATOM 4976 C CA . TRP B 1 300 ? 7.652 27.715 19.823 1.00 11.81 300 TRP A CA 1
ATOM 4977 C C . TRP B 1 300 ? 6.155 27.923 20.024 1.00 11.57 300 TRP A C 1
ATOM 4978 O O . TRP B 1 300 ? 5.668 29.046 19.902 1.00 12.14 300 TRP A O 1
ATOM 4989 N N . GLN B 1 301 ? 5.478 26.834 20.342 1.00 10.86 301 GLN A N 1
ATOM 4990 C CA . GLN B 1 301 ? 4.096 26.941 20.847 1.00 10.75 301 GLN A CA 1
ATOM 4991 C C . GLN B 1 301 ? 4.111 27.647 22.198 1.00 11.03 301 GLN A C 1
ATOM 4992 O O . GLN B 1 301 ? 5.014 27.406 23.001 1.00 12.31 301 GLN A O 1
ATOM 4998 N N . THR B 1 302 ? 3.125 28.496 22.413 1.00 10.69 302 THR A N 1
ATOM 4999 C CA . THR B 1 302 ? 2.946 29.181 23.710 1.00 11.67 302 THR A CA 1
ATOM 5000 C C . THR B 1 302 ? 1.837 28.505 24.525 1.00 11.51 302 THR A C 1
ATOM 5001 O O . THR B 1 302 ? 0.908 27.923 23.930 1.00 11.97 302 THR A O 1
ATOM 5005 N N . VAL B 1 303 ? 1.980 28.572 25.848 1.00 12.66 303 VAL A N 1
ATOM 5006 C CA . VAL B 1 303 ? 0.959 28.200 26.868 1.00 14.52 303 VAL A CA 1
ATOM 5007 C C . VAL B 1 303 ? 0.872 26.683 27.009 1.00 13.77 303 VAL A C 1
ATOM 5008 O O . VAL B 1 303 ? 0.993 26.198 28.137 1.00 17.64 303 VAL A O 1
ATOM 5012 N N . SER B 1 304 ? 0.598 25.956 25.932 1.00 11.71 304 SER A N 1
ATOM 5013 C CA . SER B 1 304 ? 0.466 24.488 26.004 1.00 10.96 304 SER A CA 1
ATOM 5014 C C . SER B 1 304 ? 0.753 23.882 24.643 1.00 10.04 304 SER A C 1
ATOM 5015 O O . SER B 1 304 ? 0.891 24.629 23.632 1.00 10.44 304 SER A O 1
ATOM 5018 N N . HIS B 1 305 ? 0.730 22.556 24.591 1.00 9.98 305 HIS A N 1
ATOM 5019 C CA . HIS B 1 305 ? 0.927 21.825 23.315 1.00 11.30 305 HIS A CA 1
ATOM 5020 C C . HIS B 1 305 ? -0.232 22.066 22.336 1.00 11.20 305 HIS A C 1
ATOM 5021 O O . HIS B 1 305 ? -0.084 21.687 21.164 1.00 11.24 305 HIS A O 1
ATOM 5028 N N . SER B 1 306 ? -1.336 22.713 22.748 1.00 11.32 306 SER A N 1
ATOM 5029 C CA A SER B 1 306 ? -2.472 23.111 21.873 0.50 11.30 306 SER A CA 1
ATOM 5030 C CA B SER B 1 306 ? -2.364 23.089 21.738 0.50 11.66 306 SER A CA 1
ATOM 5031 C C . SER B 1 306 ? -2.412 24.607 21.544 1.00 11.16 306 SER A C 1
ATOM 5032 O O . SER B 1 306 ? -3.362 25.093 20.895 1.00 13.42 306 SER A O 1
ATOM 5037 N N . GLY B 1 307 ? -1.391 25.318 22.017 1.00 10.84 307 GLY A N 1
ATOM 5038 C CA . GLY B 1 307 ? -1.366 26.784 21.937 1.00 11.35 307 GLY A CA 1
ATOM 5039 C C . GLY B 1 307 ? -0.865 27.296 20.590 1.00 11.69 307 GLY A C 1
ATOM 5040 O O . GLY B 1 307 ? -0.298 26.563 19.778 1.00 12.85 307 GLY A O 1
ATOM 5041 N N . PRO B 1 308 ? -1.026 28.614 20.352 1.00 12.38 308 PRO A N 1
ATOM 5042 C CA . PRO B 1 308 ? -0.559 29.240 19.124 1.00 12.97 308 PRO A CA 1
ATOM 5043 C C . PRO B 1 308 ? 0.950 29.436 19.198 1.00 12.37 308 PRO A C 1
ATOM 5044 O O . PRO B 1 308 ? 1.567 29.355 20.233 1.00 14.74 308 PRO A O 1
ATOM 5048 N N . TRP B 1 309 ? 1.522 29.702 18.046 1.00 12.09 309 TRP A N 1
ATOM 5049 C CA . TRP B 1 309 ? 2.985 29.832 17.929 1.00 12.15 309 TRP A CA 1
ATOM 5050 C C . TRP B 1 309 ? 3.428 31.255 18.258 1.00 12.27 309 TRP A C 1
ATOM 5051 O O . TRP B 1 309 ? 2.713 32.230 17.957 1.00 13.88 309 TRP A O 1
ATOM 5062 N N . SER B 1 310 ? 4.622 31.341 18.823 1.00 12.03 310 SER A N 1
ATOM 5063 C CA . SER B 1 310 ? 5.337 32.600 19.129 1.00 12.97 310 SER A CA 1
ATOM 5064 C C . SER B 1 310 ? 5.799 33.270 17.836 1.00 12.94 310 SER A C 1
ATOM 5065 O O . SER B 1 310 ? 5.696 32.663 16.744 1.00 13.86 310 SER A O 1
ATOM 5068 N N . ASN B 1 311 ? 6.382 34.452 17.993 1.00 13.70 311 ASN A N 1
ATOM 5069 C CA . ASN B 1 311 ? 7.258 35.056 16.963 1.00 14.28 311 ASN A CA 1
ATOM 5070 C C . ASN B 1 311 ? 8.602 34.317 16.959 1.00 13.07 311 ASN A C 1
ATOM 5071 O O . ASN B 1 311 ? 9.013 33.708 17.966 1.00 12.62 311 ASN A O 1
ATOM 5076 N N . TRP B 1 312 ? 9.295 34.379 15.837 1.00 12.32 312 TRP A N 1
ATOM 5077 C CA . TRP B 1 312 ? 10.712 33.958 15.771 1.00 11.68 312 TRP A CA 1
ATOM 5078 C C . TRP B 1 312 ? 11.561 34.830 16.694 1.00 11.84 312 TRP A C 1
ATOM 5079 O O . TRP B 1 312 ? 11.340 36.043 16.747 1.00 14.60 312 TRP A O 1
ATOM 5090 N N . ALA B 1 313 ? 12.550 34.231 17.344 1.00 11.88 313 ALA A N 1
ATOM 5091 C CA . ALA B 1 313 ? 13.543 34.957 18.157 1.00 12.48 313 ALA A CA 1
ATOM 5092 C C . ALA B 1 313 ? 14.931 34.413 17.849 1.00 11.00 313 ALA A C 1
ATOM 5093 O O . ALA B 1 313 ? 15.070 33.209 17.628 1.00 11.70 313 ALA A O 1
ATOM 5095 N N . THR B 1 314 ? 15.930 35.280 17.888 1.00 11.87 314 THR A N 1
ATOM 5096 C CA . THR B 1 314 ? 17.333 34.850 17.696 1.00 11.33 314 THR A CA 1
ATOM 5097 C C . THR B 1 314 ? 17.894 34.231 18.984 1.00 11.64 314 THR A C 1
ATOM 5098 O O . THR B 1 314 ? 17.549 34.678 20.100 1.00 12.89 314 THR A O 1
ATOM 5102 N N . LEU B 1 315 ? 18.804 33.279 18.780 1.00 11.25 315 LEU A N 1
ATOM 5103 C CA . LEU B 1 315 ? 19.730 32.751 19.808 1.00 11.44 315 LEU A CA 1
ATOM 5104 C C . LEU B 1 315 ? 21.166 33.092 19.408 1.00 10.89 315 LEU A C 1
ATOM 5105 O O . LEU B 1 315 ? 22.073 32.554 20.029 1.00 11.31 315 LEU A O 1
ATOM 5110 N N . ASN B 1 316 ? 21.356 33.993 18.449 1.00 10.86 316 ASN A N 1
ATOM 5111 C CA . ASN B 1 316 ? 22.706 34.480 18.072 1.00 11.54 316 ASN A CA 1
ATOM 5112 C C . ASN B 1 316 ? 23.559 33.309 17.577 1.00 10.36 316 ASN A C 1
ATOM 5113 O O . ASN B 1 316 ? 23.020 32.350 17.012 1.00 10.05 316 ASN A O 1
ATOM 5118 N N . GLY B 1 317 ? 24.873 33.404 17.761 1.00 10.73 317 GLY A N 1
ATOM 5119 C CA . GLY B 1 317 ? 25.800 32.453 17.143 1.00 10.14 317 GLY A CA 1
ATOM 5120 C C . GLY B 1 317 ? 25.972 32.703 15.653 1.00 9.81 317 GLY A C 1
ATOM 5121 O O . GLY B 1 317 ? 25.267 33.562 15.056 1.00 10.20 317 GLY A O 1
ATOM 5122 N N . THR B 1 318 ? 26.892 31.961 15.059 1.00 9.85 318 THR A N 1
ATOM 5123 C CA . THR B 1 318 ? 27.135 31.947 13.605 1.00 9.90 318 THR A CA 1
ATOM 5124 C C . THR B 1 318 ? 27.377 30.492 13.246 1.00 9.97 318 THR A C 1
ATOM 5125 O O . THR B 1 318 ? 28.389 29.943 13.724 1.00 10.19 318 THR A O 1
ATOM 5129 N N . ILE B 1 319 ? 26.486 29.892 12.475 1.00 9.75 319 ILE A N 1
ATOM 5130 C CA . ILE B 1 319 ? 26.508 28.418 12.304 1.00 9.84 319 ILE A CA 1
ATOM 5131 C C . ILE B 1 319 ? 26.587 28.089 10.821 1.00 9.48 319 ILE A C 1
ATOM 5132 O O . ILE B 1 319 ? 26.131 28.877 9.968 1.00 9.99 319 ILE A O 1
ATOM 5137 N N . THR B 1 320 ? 27.104 26.900 10.584 1.00 9.18 320 THR A N 1
ATOM 5138 C CA . THR B 1 320 ? 27.461 26.419 9.231 1.00 9.79 320 THR A CA 1
ATOM 5139 C C . THR B 1 320 ? 26.793 25.084 8.959 1.00 9.64 320 THR A C 1
ATOM 5140 O O . THR B 1 320 ? 27.169 24.409 7.991 1.00 10.76 320 THR A O 1
ATOM 5144 N N . SER B 1 321 ? 25.771 24.752 9.738 1.00 9.70 321 SER A N 1
ATOM 5145 C CA . SER B 1 321 ? 24.916 23.567 9.508 1.00 9.86 321 SER A CA 1
ATOM 5146 C C . SER B 1 321 ? 23.521 23.933 10.002 1.00 9.52 321 SER A C 1
ATOM 5147 O O . SER B 1 321 ? 23.363 24.981 10.643 1.00 10.28 321 SER A O 1
ATOM 5150 N N . ALA B 1 322 ? 22.546 23.086 9.739 1.00 9.70 322 ALA A N 1
ATOM 5151 C CA . ALA B 1 322 ? 21.282 23.145 10.491 1.00 9.21 322 ALA A CA 1
ATOM 5152 C C . ALA B 1 322 ? 21.588 22.817 11.945 1.00 9.91 322 ALA A C 1
ATOM 5153 O O . ALA B 1 322 ? 22.523 22.083 12.262 1.00 10.46 322 ALA A O 1
ATOM 5155 N N . PRO B 1 323 ? 20.725 23.288 12.871 1.00 10.46 323 PRO A N 1
ATOM 5156 C CA . PRO B 1 323 ? 20.776 22.867 14.266 1.00 9.74 323 PRO A CA 1
ATOM 5157 C C . PRO B 1 323 ? 20.182 21.464 14.401 1.00 10.16 323 PRO A C 1
ATOM 5158 O O . PRO B 1 323 ? 19.384 21.043 13.596 1.00 10.93 323 PRO A O 1
ATOM 5162 N N . THR B 1 324 ? 20.535 20.839 15.519 1.00 9.35 324 THR A N 1
ATOM 5163 C CA . THR B 1 324 ? 19.942 19.576 16.011 1.00 10.57 324 THR A CA 1
ATOM 5164 C C . THR B 1 324 ? 19.483 19.817 17.445 1.00 11.42 324 THR A C 1
ATOM 5165 O O . THR B 1 324 ? 20.256 20.349 18.225 1.00 12.59 324 THR A O 1
ATOM 5169 N N . ALA B 1 325 ? 18.242 19.437 17.782 1.00 10.96 325 ALA A N 1
ATOM 5170 C CA . ALA B 1 325 ? 17.660 19.716 19.109 1.00 10.79 325 ALA A CA 1
ATOM 5171 C C . ALA B 1 325 ? 17.210 18.414 19.756 1.00 9.52 325 ALA A C 1
ATOM 5172 O O . ALA B 1 325 ? 16.680 17.524 19.085 1.00 11.35 325 ALA A O 1
ATOM 5174 N N . VAL B 1 326 ? 17.414 18.340 21.063 1.00 10.29 326 VAL A N 1
ATOM 5175 C CA . VAL B 1 326 ? 17.011 17.164 21.876 1.00 11.09 326 VAL A CA 1
ATOM 5176 C C . VAL B 1 326 ? 16.743 17.635 23.302 1.00 13.35 326 VAL A C 1
ATOM 5177 O O . VAL B 1 326 ? 17.311 18.626 23.746 1.00 16.25 326 VAL A O 1
ATOM 5181 N N . GLU B 1 327 ? 15.833 16.957 23.994 1.00 13.43 327 GLU A N 1
ATOM 5182 C CA . GLU B 1 327 ? 15.572 17.236 25.425 1.00 14.33 327 GLU A CA 1
ATOM 5183 C C . GLU B 1 327 ? 16.571 16.444 26.265 1.00 12.85 327 GLU A C 1
ATOM 5184 O O . GLU B 1 327 ? 16.690 15.238 26.021 1.00 13.15 327 GLU A O 1
ATOM 5190 N N . ASP B 1 328 ? 17.245 17.090 27.223 1.00 11.55 328 ASP A N 1
ATOM 5191 C CA . ASP B 1 328 ? 18.172 16.387 28.147 1.00 11.74 328 ASP A CA 1
ATOM 5192 C C . ASP B 1 328 ? 17.415 15.785 29.345 1.00 12.03 328 ASP A C 1
ATOM 5193 O O . ASP B 1 328 ? 16.160 15.929 29.452 1.00 10.98 328 ASP A O 1
ATOM 5198 N N . ALA B 1 329 ? 18.168 15.089 30.196 1.00 12.34 329 ALA A N 1
ATOM 5199 C CA . ALA B 1 329 ? 17.599 14.379 31.363 1.00 11.69 329 ALA A CA 1
ATOM 5200 C C . ALA B 1 329 ? 17.123 15.350 32.445 1.00 11.20 329 ALA A C 1
ATOM 5201 O O . ALA B 1 329 ? 16.451 14.878 33.381 1.00 13.33 329 ALA A O 1
ATOM 5203 N N . ASP B 1 330 ? 17.391 16.642 32.349 1.00 9.97 330 ASP A N 1
ATOM 5204 C CA . ASP B 1 330 ? 16.814 17.660 33.267 1.00 9.80 330 ASP A CA 1
ATOM 5205 C C . ASP B 1 330 ? 15.578 18.320 32.648 1.00 9.72 330 ASP A C 1
ATOM 5206 O O . ASP B 1 330 ? 15.067 19.285 33.231 1.00 10.92 330 ASP A O 1
ATOM 5211 N N . GLY B 1 331 ? 15.083 17.818 31.528 1.00 10.32 331 GLY A N 1
ATOM 5212 C CA . GLY B 1 331 ? 13.876 18.353 30.876 1.00 10.37 331 GLY A CA 1
ATOM 5213 C C . GLY B 1 331 ? 14.143 19.639 30.111 1.00 10.25 331 GLY A C 1
ATOM 5214 O O . GLY B 1 331 ? 13.165 20.318 29.768 1.00 12.04 331 GLY A O 1
ATOM 5215 N N . ARG B 1 332 ? 15.410 19.943 29.797 1.00 10.24 332 ARG A N 1
ATOM 5216 C CA A ARG B 1 332 ? 15.747 21.199 29.079 0.80 9.60 332 ARG A CA 1
ATOM 5217 C CA B ARG B 1 332 ? 15.788 21.197 29.090 0.20 9.92 332 ARG A CA 1
ATOM 5218 C C . ARG B 1 332 ? 16.152 20.883 27.639 1.00 9.48 332 ARG A C 1
ATOM 5219 O O . ARG B 1 332 ? 16.817 19.862 27.405 1.00 10.35 332 ARG A O 1
ATOM 5234 N N . LEU B 1 333 ? 15.731 21.739 26.723 1.00 10.74 333 LEU A N 1
ATOM 5235 C CA . LEU B 1 333 ? 16.202 21.586 25.331 1.00 11.36 333 LEU A CA 1
ATOM 5236 C C . LEU B 1 333 ? 17.696 21.903 25.239 1.00 10.63 333 LEU A C 1
ATOM 5237 O O . LEU B 1 333 ? 18.196 22.867 25.840 1.00 11.91 333 LEU A O 1
ATOM 5242 N N . GLU B 1 334 ? 18.372 21.083 24.444 1.00 11.94 334 GLU A N 1
ATOM 5243 C CA . GLU B 1 334 ? 19.796 21.235 24.047 1.00 12.42 334 GLU A CA 1
ATOM 5244 C C . GLU B 1 334 ? 19.871 21.320 22.530 1.00 12.44 334 GLU A C 1
ATOM 5245 O O . GLU B 1 334 ? 19.229 20.528 21.834 1.00 13.35 334 GLU A O 1
ATOM 5251 N N . VAL B 1 335 ? 20.644 22.289 22.058 1.00 10.30 335 VAL A N 1
ATOM 5252 C CA . VAL B 1 335 ? 20.824 22.507 20.606 1.00 11.05 335 VAL A CA 1
ATOM 5253 C C . VAL B 1 335 ? 22.311 22.422 20.273 1.00 12.01 335 VAL A C 1
ATOM 5254 O O . VAL B 1 335 ? 23.146 22.953 21.006 1.00 13.12 335 VAL A O 1
ATOM 5258 N N . PHE B 1 336 ? 22.577 21.780 19.138 1.00 11.18 336 PHE A N 1
ATOM 5259 C CA . PHE B 1 336 ? 23.932 21.585 18.580 1.00 11.51 336 PHE A CA 1
ATOM 5260 C C . PHE B 1 336 ? 23.943 22.110 17.151 1.00 11.98 336 PHE A C 1
ATOM 5261 O O . PHE B 1 336 ? 22.992 21.931 16.404 1.00 12.50 336 PHE A O 1
ATOM 5269 N N . ALA B 1 337 ? 25.054 22.715 16.754 1.00 10.90 337 ALA A N 1
ATOM 5270 C CA . ALA B 1 337 ? 25.220 23.153 15.354 1.00 13.00 337 ALA A CA 1
ATOM 5271 C C . ALA B 1 337 ? 26.703 23.312 15.087 1.00 13.01 337 ALA A C 1
ATOM 5272 O O . ALA B 1 337 ? 27.469 23.659 15.984 1.00 12.54 337 ALA A O 1
ATOM 5274 N N . ARG B 1 338 ? 27.099 23.119 13.834 1.00 12.93 338 ARG A N 1
ATOM 5275 C CA . ARG B 1 338 ? 28.501 23.362 13.429 1.00 12.22 338 ARG A CA 1
ATOM 5276 C C . ARG B 1 338 ? 28.736 24.871 13.441 1.00 10.55 338 ARG A C 1
ATOM 5277 O O . ARG B 1 338 ? 27.888 25.623 12.955 1.00 10.04 338 ARG A O 1
ATOM 5285 N N . GLY B 1 339 ? 29.912 25.290 13.915 1.00 9.60 339 GLY A N 1
ATOM 5286 C CA . GLY B 1 339 ? 30.290 26.708 13.964 1.00 9.41 339 GLY A CA 1
ATOM 5287 C C . GLY B 1 339 ? 31.200 27.121 12.814 1.00 9.64 339 GLY A C 1
ATOM 5288 O O . GLY B 1 339 ? 31.486 26.322 11.889 1.00 10.28 339 GLY A O 1
ATOM 5289 N N . THR B 1 340 ? 31.677 28.352 12.882 1.00 10.30 340 THR A N 1
ATOM 5290 C CA . THR B 1 340 ? 32.504 28.933 11.800 1.00 10.19 340 THR A CA 1
ATOM 5291 C C . THR B 1 340 ? 33.847 28.205 11.737 1.00 9.89 340 THR A C 1
ATOM 5292 O O . THR B 1 340 ? 34.488 28.226 10.672 1.00 11.35 340 THR A O 1
ATOM 5296 N N . ASP B 1 341 ? 34.270 27.603 12.833 1.00 10.25 341 ASP A N 1
ATOM 5297 C CA . ASP B 1 341 ? 35.547 26.878 13.005 1.00 10.18 341 ASP A CA 1
ATOM 5298 C C . ASP B 1 341 ? 35.360 25.382 12.749 1.00 10.25 341 ASP A C 1
ATOM 5299 O O . ASP B 1 341 ? 36.304 24.625 12.998 1.00 11.08 341 ASP A O 1
ATOM 5304 N N . ASN B 1 342 ? 34.167 24.966 12.310 1.00 9.96 342 ASN A N 1
ATOM 5305 C CA . ASN B 1 342 ? 33.813 23.556 11.999 1.00 9.90 342 ASN A CA 1
ATOM 5306 C C . ASN B 1 342 ? 33.729 22.690 13.259 1.00 9.40 342 ASN A C 1
ATOM 5307 O O . ASN B 1 342 ? 33.481 21.492 13.119 1.00 10.04 342 ASN A O 1
ATOM 5312 N N . ALA B 1 343 ? 33.849 23.282 14.443 1.00 9.57 343 ALA A N 1
ATOM 5313 C CA . ALA B 1 343 ? 33.575 22.569 15.704 1.00 9.16 343 ALA A CA 1
ATOM 5314 C C . ALA B 1 343 ? 32.057 22.426 15.872 1.00 9.39 343 ALA A C 1
ATOM 5315 O O . ALA B 1 343 ? 31.285 23.170 15.247 1.00 10.09 343 ALA A O 1
ATOM 5317 N N . LEU B 1 344 ? 31.638 21.516 16.751 1.00 8.68 344 LEU A N 1
ATOM 5318 C CA . LEU B 1 344 ? 30.232 21.447 17.187 1.00 8.62 344 LEU A CA 1
ATOM 5319 C C . LEU B 1 344 ? 30.044 22.371 18.391 1.00 8.87 344 LEU A C 1
ATOM 5320 O O . LEU B 1 344 ? 30.755 22.221 19.396 1.00 10.31 344 LEU A O 1
ATOM 5325 N N . TRP B 1 345 ? 29.116 23.305 18.261 1.00 9.01 345 TRP A N 1
ATOM 5326 C CA . TRP B 1 345 ? 28.762 24.262 19.330 1.00 9.50 345 TRP A CA 1
ATOM 5327 C C . TRP B 1 345 ? 27.418 23.868 19.943 1.00 10.39 345 TRP A C 1
ATOM 5328 O O . TRP B 1 345 ? 26.577 23.255 19.267 1.00 11.53 345 TRP A O 1
ATOM 5339 N N . ASN B 1 346 ? 27.250 24.213 21.221 1.00 10.57 346 ASN A N 1
ATOM 5340 C CA . ASN B 1 346 ? 26.073 23.835 22.037 1.00 10.14 346 ASN A CA 1
ATOM 5341 C C . ASN B 1 346 ? 25.497 25.069 22.728 1.00 9.98 346 ASN A C 1
ATOM 5342 O O . ASN B 1 346 ? 26.234 25.925 23.207 1.00 10.35 346 ASN A O 1
ATOM 5347 N N . ILE B 1 347 ? 24.180 25.088 22.827 1.00 9.79 347 ILE A N 1
ATOM 5348 C CA . ILE B 1 347 ? 23.446 26.091 23.641 1.00 9.93 347 ILE A CA 1
ATOM 5349 C C . ILE B 1 347 ? 22.243 25.375 24.234 1.00 9.92 347 ILE A C 1
ATOM 5350 O O . ILE B 1 347 ? 21.728 24.471 23.592 1.00 10.68 347 ILE A O 1
ATOM 5355 N N . TRP B 1 348 ? 21.843 25.738 25.450 1.00 10.12 348 TRP A N 1
ATOM 5356 C CA . TRP B 1 348 ? 20.731 25.010 26.102 1.00 10.24 348 TRP A CA 1
ATOM 5357 C C . TRP B 1 348 ? 19.809 25.963 26.840 1.00 9.94 348 TRP A C 1
ATOM 5358 O O . TRP B 1 348 ? 20.156 27.100 27.131 1.00 10.70 348 TRP A O 1
ATOM 5369 N N . GLN B 1 349 ? 18.626 25.437 27.102 1.00 10.44 349 GLN A N 1
ATOM 5370 C CA . GLN B 1 349 ? 17.436 26.192 27.531 1.00 11.73 349 GLN A CA 1
ATOM 5371 C C . GLN B 1 349 ? 17.540 26.424 29.048 1.00 14.16 349 GLN A C 1
ATOM 5372 O O . GLN B 1 349 ? 16.955 25.689 29.789 1.00 17.59 349 GLN A O 1
ATOM 5378 N N . ALA B 1 350 ? 18.354 27.383 29.486 1.00 21.72 350 ALA A N 1
ATOM 5379 C CA . ALA B 1 350 ? 18.646 27.668 30.912 1.00 23.40 350 ALA A CA 1
ATOM 5380 C C . ALA B 1 350 ? 17.618 28.665 31.455 1.00 26.79 350 ALA A C 1
ATOM 5381 O O . ALA B 1 350 ? 16.702 29.019 30.689 1.00 35.72 350 ALA A O 1
ATOM 5383 N N . SER B 1 353 ? 16.157 33.024 29.970 1.00 29.61 353 SER A N 1
ATOM 5384 C CA . SER B 1 353 ? 17.260 33.180 28.984 1.00 27.72 353 SER A CA 1
ATOM 5385 C C . SER B 1 353 ? 18.075 31.885 28.846 1.00 23.36 353 SER A C 1
ATOM 5386 O O . SER B 1 353 ? 18.447 31.291 29.895 1.00 25.97 353 SER A O 1
ATOM 5389 N N . TRP B 1 354 ? 18.368 31.510 27.604 1.00 13.73 354 TRP A N 1
ATOM 5390 C CA . TRP B 1 354 ? 19.227 30.365 27.213 1.00 12.41 354 TRP A CA 1
ATOM 5391 C C . TRP B 1 354 ? 20.660 30.601 27.700 1.00 12.37 354 TRP A C 1
ATOM 5392 O O . TRP B 1 354 ? 21.024 31.734 28.076 1.00 14.04 354 TRP A O 1
ATOM 5403 N N . SER B 1 355 ? 21.441 29.534 27.697 1.00 11.49 355 SER A N 1
ATOM 5404 C CA . SER B 1 355 ? 22.859 29.534 28.116 1.00 12.34 355 SER A CA 1
ATOM 5405 C C . SER B 1 355 ? 23.699 30.322 27.102 1.00 12.66 355 SER A C 1
ATOM 5406 O O . SER B 1 355 ? 23.211 30.659 26.011 1.00 12.75 355 SER A O 1
ATOM 5409 N N . ALA B 1 356 ? 24.955 30.580 27.449 1.00 12.92 356 ALA A N 1
ATOM 5410 C CA . ALA B 1 356 ? 25.983 31.002 26.477 1.00 13.89 356 ALA A CA 1
ATOM 5411 C C . ALA B 1 356 ? 26.262 29.832 25.531 1.00 13.97 356 ALA A C 1
ATOM 5412 O O . ALA B 1 356 ? 26.186 28.659 25.937 1.00 17.56 356 ALA A O 1
ATOM 5414 N N . TRP B 1 357 ? 26.623 30.145 24.302 1.00 12.31 357 TRP A N 1
ATOM 5415 C CA . TRP B 1 357 ? 27.175 29.149 23.362 1.00 12.06 357 TRP A CA 1
ATOM 5416 C C . TRP B 1 357 ? 28.506 28.625 23.898 1.00 12.03 357 TRP A C 1
ATOM 5417 O O . TRP B 1 357 ? 29.336 29.435 24.343 1.00 14.13 357 TRP A O 1
ATOM 5428 N N . VAL B 1 358 ? 28.708 27.317 23.822 1.00 11.05 358 VAL A N 1
ATOM 5429 C CA A VAL B 1 358 ? 30.004 26.701 24.214 0.70 12.71 358 VAL A CA 1
ATOM 5430 C CA B VAL B 1 358 ? 29.963 26.641 24.259 0.30 12.84 358 VAL A CA 1
ATOM 5431 C C . VAL B 1 358 ? 30.424 25.717 23.128 1.00 12.02 358 VAL A C 1
ATOM 5432 O O . VAL B 1 358 ? 29.561 25.064 22.498 1.00 12.74 358 VAL A O 1
ATOM 5439 N N . SER B 1 359 ? 31.723 25.644 22.909 1.00 12.39 359 SER A N 1
ATOM 5440 C CA . SER B 1 359 ? 32.289 24.752 21.880 1.00 11.63 359 SER A CA 1
ATOM 5441 C C . SER B 1 359 ? 32.505 23.360 22.473 1.00 11.23 359 SER A C 1
ATOM 5442 O O . SER B 1 359 ? 33.127 23.258 23.545 1.00 14.02 359 SER A O 1
ATOM 5445 N N . LEU B 1 360 ? 32.064 22.326 21.755 1.00 10.63 360 LEU A N 1
ATOM 5446 C CA . LEU B 1 360 ? 32.415 20.922 22.049 1.00 10.95 360 LEU A CA 1
ATOM 5447 C C . LEU B 1 360 ? 33.596 20.496 21.188 1.00 9.68 360 LEU A C 1
ATOM 5448 O O . LEU B 1 360 ? 33.918 19.291 21.196 1.00 10.62 360 LEU A O 1
ATOM 5453 N N . LYS B 1 361 ? 34.244 21.439 20.503 1.00 9.88 361 LYS A N 1
ATOM 5454 C CA A LYS B 1 361 ? 35.451 21.145 19.700 0.50 10.53 361 LYS A CA 1
ATOM 5455 C CA B LYS B 1 361 ? 35.453 21.139 19.705 0.50 10.42 361 LYS A CA 1
ATOM 5456 C C . LYS B 1 361 ? 35.074 20.144 18.600 1.00 10.22 361 LYS A C 1
ATOM 5457 O O . LYS B 1 361 ? 33.914 20.136 18.155 1.00 10.62 361 LYS A O 1
ATOM 5468 N N . GLY B 1 362 ? 36.052 19.389 18.108 1.00 10.54 362 GLY A N 1
ATOM 5469 C CA . GLY B 1 362 ? 35.871 18.538 16.929 1.00 10.15 362 GLY A CA 1
ATOM 5470 C C . GLY B 1 362 ? 36.063 19.342 15.651 1.00 9.37 362 GLY A C 1
ATOM 5471 O O . GLY B 1 362 ? 36.133 20.581 15.669 1.00 9.95 362 GLY A O 1
ATOM 5472 N N . SER B 1 363 ? 36.048 18.647 14.537 1.00 9.69 363 SER A N 1
ATOM 5473 C CA . SER B 1 363 ? 35.993 19.275 13.199 1.00 10.12 363 SER A CA 1
ATOM 5474 C C . SER B 1 363 ? 35.115 18.378 12.348 1.00 9.84 363 SER A C 1
ATOM 5475 O O . SER B 1 363 ? 35.496 17.224 12.101 1.00 10.86 363 SER A O 1
ATOM 5478 N N . LEU B 1 364 ? 33.936 18.869 11.984 1.00 10.09 364 LEU A N 1
ATOM 5479 C CA . LEU B 1 364 ? 32.944 18.009 11.318 1.00 10.02 364 LEU A CA 1
ATOM 5480 C C . LEU B 1 364 ? 32.757 18.439 9.872 1.00 9.59 364 LEU A C 1
ATOM 5481 O O . LEU B 1 364 ? 32.850 19.635 9.576 1.00 9.60 364 LEU A O 1
ATOM 5486 N N . ILE B 1 365 ? 32.348 17.478 9.062 1.00 9.98 365 ILE A N 1
ATOM 5487 C CA . ILE B 1 365 ? 31.990 17.736 7.643 1.00 10.14 365 ILE A CA 1
ATOM 5488 C C . ILE B 1 365 ? 30.516 17.383 7.433 1.00 10.40 365 ILE A C 1
ATOM 5489 O O . ILE B 1 365 ? 29.959 16.551 8.169 1.00 10.43 365 ILE A O 1
ATOM 5494 N N . ASP B 1 366 ? 29.911 18.009 6.428 1.00 9.68 366 ASP A N 1
ATOM 5495 C CA . ASP B 1 366 ? 28.544 17.665 5.977 1.00 10.10 366 ASP A CA 1
ATOM 5496 C C . ASP B 1 366 ? 28.657 16.567 4.924 1.00 9.88 366 ASP A C 1
ATOM 5497 O O . ASP B 1 366 ? 29.025 16.859 3.776 1.00 11.01 366 ASP A O 1
ATOM 5502 N N . ALA B 1 367 ? 28.426 15.324 5.318 1.00 9.59 367 ALA A N 1
ATOM 5503 C CA . ALA B 1 367 ? 28.489 14.147 4.429 1.00 10.08 367 ALA A CA 1
ATOM 5504 C C . ALA B 1 367 ? 27.109 13.794 3.869 1.00 10.13 367 ALA A C 1
ATOM 5505 O O . ALA B 1 367 ? 26.983 12.723 3.281 1.00 10.47 367 ALA A O 1
ATOM 5507 N N . SER B 1 368 ? 26.087 14.626 4.054 1.00 9.84 368 SER A N 1
ATOM 5508 C CA . SER B 1 368 ? 24.715 14.265 3.628 1.00 10.07 368 SER A CA 1
ATOM 5509 C C . SER B 1 368 ? 24.728 13.773 2.172 1.00 10.07 368 SER A C 1
ATOM 5510 O O . SER B 1 368 ? 25.332 14.429 1.296 1.00 11.27 368 SER A O 1
ATOM 5513 N N . ALA B 1 369 ? 24.034 12.667 1.905 1.00 10.66 369 ALA A N 1
ATOM 5514 C CA . ALA B 1 369 ? 24.054 11.993 0.583 1.00 12.15 369 ALA A CA 1
ATOM 5515 C C . ALA B 1 369 ? 23.169 12.725 -0.428 1.00 12.73 369 ALA A C 1
ATOM 5516 O O . ALA B 1 369 ? 23.380 12.523 -1.637 1.00 15.03 369 ALA A O 1
ATOM 5518 N N . ILE B 1 370 ? 22.201 13.516 0.020 1.00 11.44 370 ILE A N 1
ATOM 5519 C CA . ILE B 1 370 ? 21.410 14.430 -0.845 1.00 10.83 370 ILE A CA 1
ATOM 5520 C C . ILE B 1 370 ? 21.521 15.829 -0.257 1.00 11.09 370 ILE A C 1
ATOM 5521 O O . ILE B 1 370 ? 21.116 16.015 0.892 1.00 12.73 370 ILE A O 1
ATOM 5526 N N . LYS B 1 371 ? 22.053 16.753 -1.038 1.00 12.14 371 LYS A N 1
ATOM 5527 C CA . LYS B 1 371 ? 22.295 18.158 -0.630 1.00 13.67 371 LYS A CA 1
ATOM 5528 C C . LYS B 1 371 ? 21.672 19.129 -1.628 1.00 14.29 371 LYS A C 1
ATOM 5529 O O . LYS B 1 371 ? 21.167 18.712 -2.676 1.00 17.31 371 LYS A O 1
#

Foldseek 3Di:
DFFAAAWAWDLFPQQKIKIWGAAPQQFIWMKIFPDQDPPGAIPAIDTLGAHFQAHWYWDQFPQRKIKIWGQHPVQFIKMKIDPHRVHDIDRIDTPGAHFQFGWEWDAFPQRKIKIWGQHPQQFIKIKIAPHHVHDDIDRIDTPGAHFQATKYWDAFLQRKIKIWGQHPQQFIKMKIDPHTPDPDIDHIDTLGAHFDHTKYWDAFPVGKIKIWGQHPQQFIKMKIAPDGVDDDIDRIDTPGAHFRGTKEWDAFLQRKIKIWGQHPQQFIKMKIAPPHSVHDIDRIDTPGARFDGTKYWDQGSVRKIKIWGQHPQQFIWIWIDDPPRIDDIDTSGGHGDRSTSRD/DAAFFAFAWAWDQFPQQKIKIWGAAPQQFIWMKIFPDQDPPGAIPAIDTLGAHFQAHKYWDAFPQRKIKIWGQHPVQFIKMKIAPHHVHDIDRIDTPGARFQFGWEWDAFPQRKIKIWGQHPQQFIWIKIAPHHVDDDIDRIGTLGAHFQAHKYWDAFLQRKIKIWGQHPVQFIKMKIHPHTPDPDIDHIDTPGAHFNHGWDWDAFPQGKIKIWGQHPQQFIKMKIAPDGPDDDIDRIDTLGARFRGTKEWDAFLQRKIKIWGAHPQQFIKMKIAPPHSVHDIDRIDTPGAHFDGTKYWDQGPVRKIKIWGQHPQQFIWIWIDPVIDDIDTSGGHGDRSTSRD

Nearest PDB structures (foldseek):
  6rg2-assembly1_B  TM=1.003E+00  e=4.897E-62  Photorhabdus laumondii subsp. laumondii TTO1
  6rg2-assembly1_A  TM=1.002E+00  e=2.738E-59  Photorhabdus laumondii subsp. laumondii TTO1
  6rfz-assembly1_A  TM=1.001E+00  e=2.953E-58  Photorhabdus laumondii subsp. laumondii TTO1
  5mxe-assembly1_A  TM=1.000E+00  e=6.559E-55  Photorhabdus asymbiotica subsp. asymbiotica ATCC 43949
  5mxh-assembly1_A  TM=1.000E+00  e=2.054E-54  Photorhabdus asymbiotica subsp. asymbiotica ATCC 43949

Radius of gyration: 25.19 Å; Cα contacts (8 Å, |Δi|>4): 2366; chains: 2; bounding box: 60×58×71 Å

Sequence (686 aa):
IALLSSEIIVSSVVVVNNTTSDGRIIEVVFGVGTDNNAVWHHNRQTAPHSGSSWTGWISLNGKVTSKPVVYINTDGRLEVFARRGTDNNALWHIWQTATTNAGWSNWQQSLGGTTITSNPAVYVNTDGRRIDVFARGTTDNALWHISQTAAHSGPWSSSWQQSLNGVITSNPAVHINSDGRLEVFARRGTDNALWHIWQTAPDSNQWSGWDSLGGVITSDPVVIGTADGRLEVFARGSSNNALYHIWQTVPHGGPWSNWASLNGVITSAPAVVKKNSDGRLEVFARRGTNNALYHIWQTVSHSSGPWSNWATLNGTITSAPTAVEDADGRLEVFARGTDNALWNIWQATPSWSAWVVVSLLKKGSLIDASSAIKAAIALSSEIVSSVVVNTSDGRIEVVFGVGTDNNAVWHHNRQTAPHSGSSWTGWISLNGKVTSKPVVYINTDGRLEVFARGTTDNALWHIWQTATTNAGWSNWQQSLGGTITSNPAVYVNTDGRIDVFARGTDNNALWHISQTAAHSGPWSSSWQSLNGVITSNPAVHINSDGRLEVFARGTTDNALWHIWQTAPDSNQQWSGWDSLGGVITSDPVVIGTADGRLEVFARGSSNNALYHIWQTVVPHGGPWSNWASLNGVITSAPAVVVKKNSDGRLEVFARGTTNNALYHIWQTVSHSSGPWSNWATLNGTITSAPTAVEDADGRRLEVFARGTDNALWNIWQASWSAWVVSLKKGSLIDASAIK